Protein AF-A0A7C5C7X3-F1 (afdb_monomer_lite)

Foldseek 3Di:
DDDDDDDDDDDDDDDDDPDDPDDDPPDPDDDDPDDPPLPPDAAFAQEEEFEADLQQKTKAALVRGGDDDCPPPDFAKAWPFKAAPVRDGAAADPVSRIGMHHCAVDVVQAQGWIKIWMDGPVDPPDIDIYIYHYYYDDFFAFDFAAADADALPDDPVPQQFDKDKDKFFQDDDDWWDKPPDDTDRDDKDKHFAQIKTKRKTQFDTPRDQQWWWLFKWKDWDKPDQPQKWKFKAFQLGDTQDIADPPDDGDTRATDGPDCSGGGGMMIIMMGHNDNGMMITGTIIIIIMIGRCQDQPTHTPRDGSYDSNAKHKDWPDWDKDPPPCQLDQFRTKIKIWMWIAGPVRRIYPIHIYMYTHGQDDPVQKDAFAACALPRHPAAELVQFGWHADDPSDIDGDPHGLPPVVPSDRDCVSGHAMDGPNHHCPPPQQRSQKGKDKDWDWADPDFSKIKIWIKMWIARNSADDDDPPPPPSHGTDIDTHIHIYDQPDDWDFDPVPQDDDDDDADPPPRDDDDDGDDTHTPDPGNGPDDDDDDDDDD

Sequence (536 aa):
MKNKNFTPKFHMVLANSMTVLMFLFAFVGVQNLNAQTQDCPLSCNDMIQVSLDDECIAVVTPEMIIEGENDAVTCDYEIYTIVDEHNNVVGHADGNGNWVLDGDANPDYTYKTLMATVGFQNNHDNSCMGGLRLEDKIAPTLRCLDTVLVSCSEDLTDYLNTDTDYRYKYTGPQEIVNSVGPNYTDFPFAIGPGGNVDIPYDVDNQANQSEIMNFVQAALTLSTTANITVQIIPPSGGMVAVLTSPFRDDSYYGDQAKDDVINGTWHIVINNGNAYNVNVYAADLRIKSTGFLRIGNGVIVDDNCHLDEATIDVLADYTNPNDTTCGTYFQERVIKYQGTDWRGMKTPVCEHVIRWEHKGFDDMEWPHNWDGIDNPPLSCTGKFMQSTPGGDFTETANVWDTNGDGYPQPDEVDVPTIDGNPIWPDPLYCMINVTYTDEKFDICPGSYKVLRKWIAYDMCQPGGDDCCNGDANPRTHYQIIKVIDNTPITFETNHVGYVEVSANPFDCSACVTLPVPLIQNYGCSDGYTYEVGYCA

Radius of gyration: 46.52 Å; chains: 1; bounding box: 91×55×199 Å

Structure (mmCIF, N/CA/C/O backbone):
data_AF-A0A7C5C7X3-F1
#
_entry.id   AF-A0A7C5C7X3-F1
#
loop_
_atom_site.group_PDB
_atom_site.id
_atom_site.type_symbol
_atom_site.label_atom_id
_atom_site.label_alt_id
_atom_site.label_comp_id
_atom_site.label_asym_id
_atom_site.label_entity_id
_atom_site.label_seq_id
_atom_site.pdbx_PDB_ins_code
_atom_site.Cartn_x
_atom_site.Cartn_y
_atom_site.Cartn_z
_atom_site.occupancy
_atom_site.B_iso_or_equiv
_atom_site.auth_seq_id
_atom_site.auth_comp_id
_atom_site.auth_asym_id
_atom_site.auth_atom_id
_atom_site.pdbx_PDB_model_num
ATOM 1 N N . MET A 1 1 ? 0.249 12.016 -83.239 1.00 37.59 1 MET A N 1
ATOM 2 C CA . MET A 1 1 ? 0.864 11.842 -84.575 1.00 37.59 1 MET A CA 1
ATOM 3 C C . MET A 1 1 ? 2.244 12.492 -84.588 1.00 37.59 1 MET A C 1
ATOM 5 O O . MET A 1 1 ? 2.325 13.702 -84.482 1.00 37.59 1 MET A O 1
ATOM 9 N N . LYS A 1 2 ? 3.272 11.644 -84.728 1.00 36.44 2 LYS A N 1
ATOM 10 C CA . LYS A 1 2 ? 4.608 11.848 -85.325 1.00 36.44 2 LYS A CA 1
ATOM 11 C C . LYS A 1 2 ? 5.520 12.984 -84.818 1.00 36.44 2 LYS A C 1
ATOM 13 O O . LYS A 1 2 ? 5.393 14.142 -85.205 1.00 36.44 2 LYS A O 1
ATOM 18 N N . ASN A 1 3 ? 6.54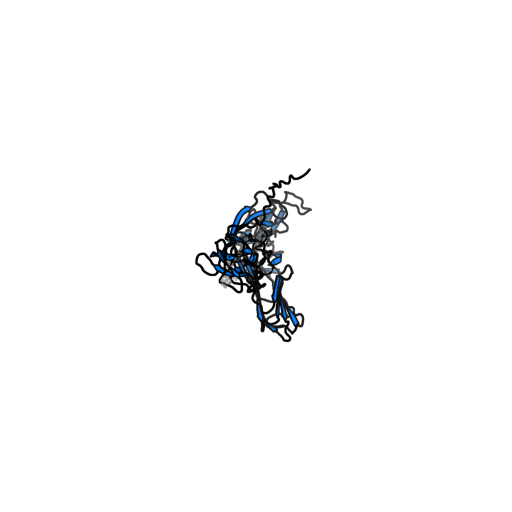3 12.536 -84.083 1.00 32.88 3 ASN A N 1
ATOM 19 C CA . ASN A 1 3 ? 7.833 13.182 -83.845 1.00 32.88 3 ASN A CA 1
ATOM 20 C C . ASN A 1 3 ? 8.476 13.678 -85.150 1.00 32.88 3 ASN A C 1
ATOM 22 O O . ASN A 1 3 ? 8.496 12.970 -86.161 1.00 32.88 3 ASN A O 1
ATOM 26 N N . LYS A 1 4 ? 9.026 14.894 -85.103 1.00 33.41 4 LYS A N 1
ATOM 27 C CA . LYS A 1 4 ? 9.832 15.490 -86.170 1.00 33.41 4 LYS A CA 1
ATOM 28 C C . LYS A 1 4 ? 11.296 15.095 -85.967 1.00 33.41 4 LYS A C 1
ATOM 30 O O . LYS A 1 4 ? 11.924 15.547 -85.019 1.00 33.41 4 LYS A O 1
ATOM 35 N N . ASN A 1 5 ? 11.825 14.289 -86.885 1.00 33.03 5 ASN A N 1
ATOM 36 C CA . ASN A 1 5 ? 13.261 14.076 -87.055 1.00 33.03 5 ASN A CA 1
ATOM 37 C C . ASN A 1 5 ? 13.849 15.241 -87.860 1.00 33.03 5 ASN A C 1
ATOM 39 O O . ASN A 1 5 ? 13.375 15.529 -88.961 1.00 33.03 5 ASN A O 1
ATOM 43 N N . PHE A 1 6 ? 14.895 15.875 -87.332 1.00 34.38 6 PHE A N 1
ATOM 44 C CA . PHE A 1 6 ? 15.758 16.795 -88.069 1.00 34.38 6 PHE A CA 1
ATOM 45 C C . PHE A 1 6 ? 17.093 16.098 -88.354 1.00 34.38 6 PHE A C 1
ATOM 47 O O . PHE A 1 6 ? 17.821 15.730 -87.440 1.00 34.38 6 PHE A O 1
ATOM 54 N N . THR A 1 7 ? 17.410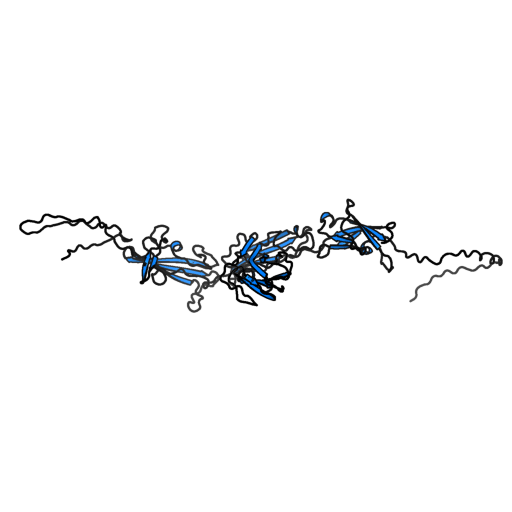 15.926 -89.635 1.00 34.59 7 THR A N 1
ATOM 55 C CA . THR A 1 7 ? 18.732 15.531 -90.138 1.00 34.59 7 THR A CA 1
ATOM 56 C C . THR A 1 7 ? 19.150 16.592 -91.154 1.00 34.59 7 THR A C 1
ATOM 58 O O . THR A 1 7 ? 18.447 16.755 -92.156 1.00 34.59 7 THR A O 1
ATOM 61 N N . PRO A 1 8 ? 20.253 17.333 -90.958 1.00 41.59 8 PRO A N 1
ATOM 62 C CA . PRO A 1 8 ? 20.803 18.145 -92.026 1.00 41.59 8 PRO A CA 1
ATOM 63 C C . PRO A 1 8 ? 21.692 17.281 -92.926 1.00 41.59 8 PRO A C 1
ATOM 65 O O . PRO A 1 8 ? 22.673 16.676 -92.499 1.00 41.59 8 PRO A O 1
ATOM 68 N N . LYS A 1 9 ? 21.314 17.244 -94.204 1.00 36.38 9 LYS A N 1
ATOM 69 C CA . LYS A 1 9 ? 22.147 16.806 -95.324 1.00 36.38 9 LYS A CA 1
ATOM 70 C C . LYS A 1 9 ? 23.296 17.798 -95.490 1.00 36.38 9 LYS A C 1
ATOM 72 O O . LYS A 1 9 ? 23.025 18.988 -95.626 1.00 36.38 9 LYS A O 1
ATOM 77 N N . PHE A 1 10 ? 24.533 17.321 -95.596 1.00 39.66 10 PHE A N 1
ATOM 78 C CA . PHE A 1 10 ? 25.585 18.091 -96.252 1.00 39.66 10 PHE A CA 1
ATOM 79 C C . PHE A 1 10 ? 26.285 17.270 -97.326 1.00 39.66 10 PHE A C 1
ATOM 81 O O . PHE A 1 10 ? 26.545 16.077 -97.183 1.00 39.66 10 PHE A O 1
ATOM 88 N N . HIS A 1 11 ? 26.456 17.950 -98.452 1.00 38.00 11 HIS A N 1
ATOM 89 C CA . HIS A 1 11 ? 26.812 17.423 -99.750 1.00 38.00 11 HIS A CA 1
ATOM 90 C C . HIS A 1 11 ? 28.256 16.928 -99.815 1.00 38.00 11 HIS A C 1
ATOM 92 O O . HIS A 1 11 ? 29.200 17.580 -99.382 1.00 38.00 11 HIS A O 1
ATOM 98 N N . MET A 1 12 ? 28.367 15.777 -100.461 1.00 31.69 12 MET A N 1
ATOM 99 C CA . MET A 1 12 ? 29.560 15.108 -100.942 1.00 31.69 12 MET A CA 1
ATOM 100 C C . MET A 1 12 ? 30.249 15.958 -102.026 1.00 31.69 12 MET A C 1
ATOM 102 O O . MET A 1 12 ? 29.617 16.309 -103.022 1.00 31.69 12 MET A O 1
ATOM 106 N N . VAL A 1 13 ? 31.543 16.242 -101.860 1.00 41.84 13 VAL A N 1
ATOM 107 C CA . VAL A 1 13 ? 32.440 16.638 -102.957 1.00 41.84 13 VAL A CA 1
ATOM 108 C C . VAL A 1 13 ? 33.599 15.646 -102.967 1.00 41.84 13 VAL A C 1
ATOM 110 O O . VAL A 1 13 ? 34.467 15.672 -102.100 1.00 41.84 13 VAL A O 1
ATOM 113 N N . LEU A 1 14 ? 33.565 14.732 -103.940 1.00 33.09 14 LEU A N 1
ATOM 114 C CA . LEU A 1 14 ? 34.685 13.872 -104.307 1.00 33.09 14 LEU A CA 1
ATOM 115 C C . LEU A 1 14 ? 35.709 14.689 -105.100 1.00 33.09 14 LEU A C 1
ATOM 117 O O . LEU A 1 14 ? 35.373 15.242 -106.145 1.00 33.09 14 LEU A O 1
ATOM 121 N N . ALA A 1 15 ? 36.966 14.661 -104.669 1.00 37.03 15 ALA A N 1
ATOM 122 C CA . ALA A 1 15 ? 38.105 14.852 -105.557 1.00 37.03 15 ALA A CA 1
ATOM 123 C C . ALA A 1 15 ? 39.314 14.059 -105.034 1.00 37.03 15 ALA A C 1
ATOM 125 O O . ALA A 1 15 ? 39.933 14.425 -104.043 1.00 37.03 15 ALA A O 1
ATOM 126 N N . ASN A 1 16 ? 39.590 12.947 -105.717 1.00 35.56 16 ASN A N 1
ATOM 127 C CA . ASN A 1 16 ? 40.905 12.399 -106.058 1.00 35.56 16 ASN A CA 1
ATOM 128 C C . ASN A 1 16 ? 42.063 12.600 -105.063 1.00 35.56 16 ASN A C 1
ATOM 130 O O . ASN A 1 16 ? 42.696 13.649 -105.073 1.00 35.56 16 ASN A O 1
ATOM 134 N N . SER A 1 17 ? 42.478 11.534 -104.374 1.00 37.88 17 SER A N 1
ATOM 135 C CA . SER A 1 17 ? 43.875 11.069 -104.455 1.00 37.88 17 SER A CA 1
ATOM 136 C C . SER A 1 17 ? 44.035 9.728 -103.737 1.00 37.88 17 SER A C 1
ATOM 138 O O . SER A 1 17 ? 44.037 9.618 -102.514 1.00 37.88 17 SER A O 1
ATOM 140 N N . MET A 1 18 ? 44.127 8.688 -104.550 1.00 38.09 18 MET A N 1
ATOM 141 C CA . MET A 1 18 ? 44.395 7.306 -104.196 1.00 38.09 18 MET A CA 1
ATOM 142 C C . MET A 1 18 ? 45.915 7.129 -104.193 1.00 38.09 18 MET A C 1
ATOM 144 O O . MET A 1 18 ? 46.455 7.067 -105.285 1.00 38.09 18 MET A O 1
ATOM 148 N N . THR A 1 19 ? 46.568 7.098 -103.015 1.00 44.06 19 THR A N 1
ATOM 149 C CA . THR A 1 19 ? 47.867 6.422 -102.719 1.00 44.06 19 THR A CA 1
ATOM 150 C C . THR A 1 19 ? 48.506 6.913 -101.402 1.00 44.06 19 THR A C 1
ATOM 152 O O . THR A 1 19 ? 49.532 7.574 -101.455 1.00 44.06 19 THR A O 1
ATOM 155 N N . VAL A 1 20 ? 47.959 6.595 -100.214 1.00 41.44 20 VAL A N 1
ATOM 156 C CA . VAL A 1 20 ? 48.731 6.586 -98.930 1.00 41.44 20 VAL A CA 1
ATOM 157 C C . VAL A 1 20 ? 48.121 5.607 -97.893 1.00 41.44 20 VAL A C 1
ATOM 159 O O . VAL A 1 20 ? 48.147 5.850 -96.693 1.00 41.44 20 VAL A O 1
ATOM 162 N N . LEU A 1 21 ? 47.530 4.484 -98.320 1.00 41.75 21 LEU A N 1
ATOM 163 C CA . LEU A 1 21 ? 46.847 3.533 -97.417 1.00 41.75 21 LEU A CA 1
ATOM 164 C C . LEU A 1 21 ? 47.549 2.166 -97.346 1.00 41.75 21 LEU A C 1
ATOM 166 O O . LEU A 1 21 ? 46.909 1.124 -97.441 1.00 41.75 21 LEU A O 1
ATOM 170 N N . MET A 1 22 ? 48.881 2.158 -97.234 1.00 41.59 22 MET A N 1
ATOM 171 C CA . MET A 1 22 ? 49.642 0.903 -97.134 1.00 41.59 22 MET A CA 1
ATOM 172 C C . MET A 1 22 ? 50.970 1.038 -96.371 1.00 41.59 22 MET A C 1
ATOM 174 O O . MET A 1 22 ? 51.938 0.373 -96.709 1.00 41.59 22 MET A O 1
ATOM 178 N N . PHE A 1 23 ? 51.035 1.909 -95.354 1.00 39.91 23 PHE A N 1
ATOM 179 C CA . PHE A 1 23 ? 52.210 2.033 -94.467 1.00 39.91 23 PHE A CA 1
ATOM 180 C C . PHE A 1 23 ? 51.864 2.445 -93.019 1.00 39.91 23 PHE A C 1
ATOM 182 O O . PHE A 1 23 ? 52.678 3.048 -92.329 1.00 39.91 23 PHE A O 1
ATOM 189 N N . LEU A 1 24 ? 50.663 2.103 -92.530 1.00 41.12 24 LEU A N 1
ATOM 190 C CA . LEU A 1 24 ? 50.234 2.405 -91.152 1.00 41.12 24 LEU A CA 1
ATOM 191 C C . LEU A 1 24 ? 49.597 1.200 -90.429 1.00 41.12 24 LEU A C 1
ATOM 193 O O . LEU A 1 24 ? 48.668 1.353 -89.648 1.00 41.12 24 LEU A O 1
ATOM 197 N N . PHE A 1 25 ? 50.081 -0.015 -90.714 1.00 46.09 25 PHE A N 1
ATOM 198 C CA . PHE A 1 25 ? 49.589 -1.267 -90.112 1.00 46.09 25 PHE A CA 1
ATOM 199 C C . PHE A 1 25 ? 50.732 -2.202 -89.673 1.00 46.09 25 PHE A C 1
ATOM 201 O O . PHE A 1 25 ? 50.700 -3.407 -89.898 1.00 46.09 25 PHE A O 1
ATOM 208 N N . ALA A 1 26 ? 51.775 -1.645 -89.052 1.00 46.31 26 ALA A N 1
ATOM 209 C CA . ALA A 1 26 ? 52.867 -2.433 -88.476 1.00 46.31 26 ALA A CA 1
ATOM 210 C C . ALA A 1 26 ? 53.473 -1.754 -87.237 1.00 46.31 26 ALA A C 1
ATOM 212 O O . ALA A 1 26 ? 54.660 -1.465 -87.200 1.00 46.31 26 ALA A O 1
ATOM 213 N N . PHE A 1 27 ? 52.642 -1.480 -86.231 1.00 44.12 27 PHE A N 1
ATOM 214 C CA . PHE A 1 27 ? 53.080 -1.294 -84.842 1.00 44.12 27 PHE A CA 1
ATOM 215 C C . PHE A 1 27 ? 51.930 -1.712 -83.910 1.00 44.12 27 PHE A C 1
ATOM 217 O O . PHE A 1 27 ? 51.360 -0.919 -83.170 1.00 44.12 27 PHE A O 1
ATOM 224 N N . VAL A 1 28 ? 51.543 -2.991 -83.991 1.00 47.41 28 VAL A N 1
ATOM 225 C CA . VAL A 1 28 ? 50.749 -3.636 -82.937 1.00 47.41 28 VAL A CA 1
ATOM 226 C C . VAL A 1 28 ? 51.718 -3.913 -81.791 1.00 47.41 28 VAL A C 1
ATOM 228 O O . VAL A 1 28 ? 52.327 -4.976 -81.703 1.00 47.41 28 VAL A O 1
ATOM 231 N N . GLY A 1 29 ? 51.932 -2.895 -80.960 1.00 46.22 29 GLY A N 1
ATOM 232 C CA . GLY A 1 29 ? 52.417 -3.100 -79.606 1.00 46.22 29 GLY A CA 1
ATOM 233 C C . GLY A 1 29 ? 51.319 -3.820 -78.835 1.00 46.22 29 GLY A C 1
ATOM 234 O O . GLY A 1 29 ? 50.168 -3.388 -78.851 1.00 46.22 29 GLY A O 1
ATOM 235 N N . VAL A 1 30 ? 51.679 -4.937 -78.215 1.00 57.72 30 VAL A N 1
ATOM 236 C CA . VAL A 1 30 ? 50.845 -5.693 -77.281 1.00 57.72 30 VAL A CA 1
ATOM 237 C C . VAL A 1 30 ? 50.370 -4.734 -76.188 1.00 57.72 30 VAL A C 1
ATOM 239 O O . VAL A 1 30 ? 51.118 -4.398 -75.276 1.00 57.72 30 VAL A O 1
ATOM 242 N N . GLN A 1 31 ? 49.143 -4.240 -76.315 1.00 45.59 31 GL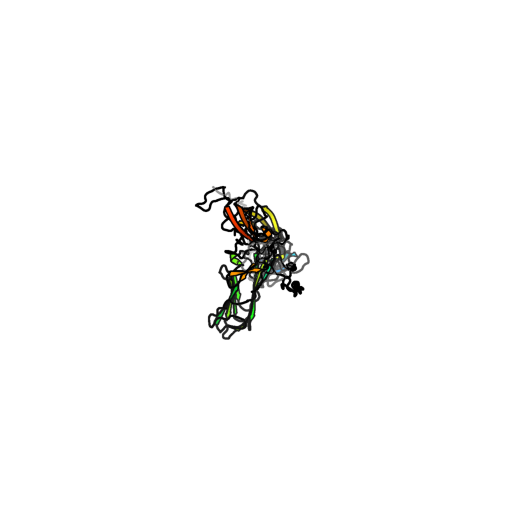N A N 1
ATOM 243 C CA . GLN A 1 31 ? 48.430 -3.599 -75.222 1.00 45.59 31 GLN A CA 1
ATOM 244 C C . GLN A 1 31 ? 47.651 -4.721 -74.548 1.00 45.59 31 GLN A C 1
ATOM 246 O O . GLN A 1 31 ? 46.831 -5.389 -75.180 1.00 45.59 31 GLN A O 1
ATOM 251 N N . ASN A 1 32 ? 48.001 -4.982 -73.294 1.00 44.25 32 ASN A N 1
ATOM 252 C CA . ASN A 1 32 ? 47.334 -5.951 -72.445 1.00 44.25 32 ASN A CA 1
ATOM 253 C C . ASN A 1 32 ? 45.824 -5.680 -72.444 1.00 44.25 32 ASN A C 1
ATOM 255 O O . ASN A 1 32 ? 45.371 -4.654 -71.946 1.00 44.25 32 ASN A O 1
ATOM 259 N N . LEU A 1 33 ? 45.042 -6.619 -72.972 1.00 46.66 33 LEU A N 1
ATOM 260 C CA . LEU A 1 33 ? 43.634 -6.758 -72.619 1.00 46.66 33 LEU A CA 1
ATOM 261 C C . LEU A 1 33 ? 43.589 -7.370 -71.216 1.00 46.66 33 LEU A C 1
ATOM 263 O O . LEU A 1 33 ? 43.504 -8.583 -71.074 1.00 46.66 33 LEU A O 1
ATOM 267 N N . ASN A 1 34 ? 43.761 -6.530 -70.198 1.00 48.72 34 ASN A N 1
ATOM 268 C CA . ASN A 1 34 ? 43.357 -6.801 -68.820 1.00 48.72 34 ASN A CA 1
ATOM 269 C C . ASN A 1 34 ? 43.368 -5.490 -68.036 1.00 48.72 34 ASN A C 1
ATOM 271 O O . ASN A 1 34 ? 44.341 -5.138 -67.379 1.00 48.72 34 ASN A O 1
ATOM 275 N N . ALA A 1 35 ? 42.267 -4.763 -68.155 1.00 37.66 35 ALA A N 1
ATOM 276 C CA . ALA A 1 35 ? 41.773 -3.868 -67.127 1.00 37.66 35 ALA A CA 1
ATOM 277 C C . ALA A 1 35 ? 40.282 -3.688 -67.423 1.00 37.66 35 ALA A C 1
ATOM 279 O O . ALA A 1 35 ? 39.886 -2.787 -68.156 1.00 37.66 35 ALA A O 1
ATOM 280 N N . GLN A 1 36 ? 39.442 -4.583 -66.902 1.00 40.31 36 GLN A N 1
ATOM 281 C CA . GLN A 1 36 ? 38.177 -4.071 -66.394 1.00 40.31 36 GLN A CA 1
ATOM 282 C C . GLN A 1 36 ? 38.593 -3.228 -65.190 1.00 40.31 36 GLN A C 1
ATOM 284 O O . GLN A 1 36 ? 38.917 -3.778 -64.142 1.00 40.31 36 GLN A O 1
ATOM 289 N N . THR A 1 37 ? 38.741 -1.917 -65.374 1.00 45.50 37 THR A N 1
ATOM 290 C CA . THR A 1 37 ? 38.755 -1.007 -64.234 1.00 45.50 37 THR A CA 1
ATOM 291 C C . THR A 1 37 ? 37.364 -1.110 -63.640 1.00 45.50 37 THR A C 1
ATOM 293 O O . THR A 1 37 ? 36.381 -0.659 -64.223 1.00 45.50 37 THR A O 1
ATOM 296 N N . GLN A 1 38 ? 37.268 -1.857 -62.550 1.00 55.12 38 GLN A N 1
ATOM 297 C CA . GLN A 1 38 ? 36.122 -1.800 -61.672 1.00 55.12 38 GLN A CA 1
ATOM 298 C C . GLN A 1 38 ? 36.140 -0.390 -61.078 1.00 55.12 38 GLN A C 1
ATOM 300 O O . GLN A 1 38 ? 36.923 -0.099 -60.176 1.00 55.12 38 GLN A O 1
ATOM 305 N N . ASP A 1 39 ? 35.379 0.518 -61.687 1.00 63.78 39 ASP A N 1
ATOM 306 C CA . ASP A 1 39 ? 35.251 1.890 -61.214 1.00 63.78 39 ASP A CA 1
ATOM 307 C C . ASP A 1 39 ? 34.392 1.845 -59.952 1.00 63.78 39 ASP A C 1
ATOM 309 O O . ASP A 1 39 ? 33.168 1.795 -60.024 1.00 63.78 39 ASP A O 1
ATOM 313 N N . CYS A 1 40 ? 35.053 1.790 -58.800 1.00 72.50 40 CYS A N 1
ATOM 314 C CA . CYS A 1 40 ? 34.423 1.939 -57.501 1.00 72.50 40 CYS A CA 1
ATOM 315 C C . CYS A 1 40 ? 34.419 3.436 -57.146 1.00 72.50 40 CYS A C 1
ATOM 317 O O . CYS A 1 40 ? 35.453 3.953 -56.702 1.00 72.50 40 CYS A O 1
ATOM 319 N N . PRO A 1 41 ? 33.327 4.179 -57.407 1.00 76.19 41 PRO A N 1
ATOM 320 C CA . PRO A 1 41 ? 33.269 5.595 -57.077 1.00 76.19 41 PRO A CA 1
ATOM 321 C C . PRO A 1 41 ? 33.391 5.774 -55.561 1.00 76.19 41 PRO A C 1
ATOM 323 O O . PRO A 1 41 ? 32.815 5.020 -54.783 1.00 76.19 41 PRO A O 1
ATOM 326 N N . LEU A 1 42 ? 34.170 6.767 -55.141 1.00 82.00 42 LEU A N 1
ATOM 327 C CA . LEU A 1 42 ? 34.377 7.097 -53.734 1.00 82.00 42 LEU A CA 1
ATOM 328 C C . LEU A 1 42 ? 34.038 8.576 -53.528 1.00 82.00 42 LEU A C 1
ATOM 330 O O . LEU A 1 42 ? 34.918 9.426 -53.391 1.00 82.00 42 LEU A O 1
ATOM 334 N N . SER A 1 43 ? 32.741 8.870 -53.618 1.00 87.69 43 SER A N 1
ATOM 335 C CA . SER A 1 43 ? 32.138 10.157 -53.261 1.00 87.69 43 SER A CA 1
ATOM 336 C C . SER A 1 43 ? 31.308 9.937 -52.003 1.00 87.69 43 SER A C 1
ATOM 338 O O . SER A 1 43 ? 30.638 8.915 -51.904 1.00 87.69 43 SER A O 1
ATOM 340 N N . CYS A 1 44 ? 31.386 10.842 -51.035 1.00 91.31 44 CYS A N 1
ATOM 341 C CA . CYS A 1 44 ? 30.709 10.716 -49.746 1.00 91.31 44 CYS A CA 1
ATOM 342 C C . CYS A 1 44 ? 29.579 11.737 -49.647 1.00 91.31 44 CYS A C 1
ATOM 344 O O . CYS A 1 44 ? 29.732 12.857 -50.127 1.00 91.31 44 CYS A O 1
ATOM 346 N N . ASN A 1 45 ? 28.492 11.368 -48.971 1.00 90.25 45 ASN A N 1
ATOM 347 C CA . ASN A 1 45 ? 27.401 12.268 -48.630 1.00 90.25 45 ASN A CA 1
ATOM 348 C C . ASN A 1 45 ? 27.921 13.377 -47.701 1.00 90.25 45 ASN A C 1
ATOM 350 O O . ASN A 1 45 ? 28.654 13.106 -46.746 1.00 90.25 45 ASN A O 1
ATOM 354 N N . ASP A 1 46 ? 27.478 14.616 -47.930 1.00 90.56 46 ASP A N 1
ATOM 355 C CA . ASP A 1 46 ? 27.845 15.763 -47.087 1.00 90.56 46 ASP A CA 1
ATOM 356 C C . ASP A 1 46 ? 27.403 15.570 -45.624 1.00 90.56 46 ASP A C 1
ATOM 358 O O . ASP A 1 46 ? 28.139 15.887 -44.686 1.00 90.56 46 ASP A O 1
ATOM 362 N N . MET A 1 47 ? 26.179 15.068 -45.424 1.00 92.62 47 MET A N 1
ATOM 363 C CA . MET A 1 47 ? 25.602 14.817 -44.107 1.00 92.62 47 MET A CA 1
ATOM 364 C C . MET A 1 47 ? 24.491 13.769 -44.175 1.00 92.62 47 MET A C 1
ATOM 366 O O . MET A 1 47 ? 23.520 13.946 -44.911 1.00 92.62 47 MET A O 1
ATOM 370 N N . ILE A 1 48 ? 24.582 12.739 -43.337 1.00 92.75 48 ILE A N 1
ATOM 371 C CA . ILE A 1 48 ? 23.497 11.776 -43.106 1.00 92.75 48 ILE A CA 1
ATOM 372 C C . ILE A 1 48 ? 22.935 11.896 -41.688 1.00 92.75 48 ILE A C 1
ATOM 374 O O . ILE A 1 48 ? 23.619 12.337 -40.766 1.00 92.75 48 ILE A O 1
ATOM 378 N N . GLN A 1 49 ? 21.675 11.510 -41.506 1.00 92.19 49 GLN A N 1
ATOM 379 C CA . GLN A 1 49 ? 21.057 11.366 -40.188 1.00 92.19 49 GLN A CA 1
ATOM 380 C C . GLN A 1 49 ? 20.874 9.881 -39.913 1.00 92.19 49 GLN A C 1
ATOM 382 O O . GLN A 1 49 ? 20.243 9.186 -40.709 1.00 92.19 49 GLN A O 1
ATOM 387 N N . VAL A 1 50 ? 21.432 9.411 -38.804 1.00 91.94 50 VAL A N 1
ATOM 388 C CA . VAL A 1 50 ? 21.357 8.015 -38.380 1.00 91.94 50 VAL A CA 1
ATOM 389 C C . VAL A 1 50 ? 20.546 7.969 -37.098 1.00 91.94 50 VAL A C 1
ATOM 391 O O . VAL A 1 50 ? 20.849 8.700 -36.158 1.00 91.94 50 VAL A O 1
ATOM 394 N N . SER A 1 51 ? 19.498 7.153 -37.084 1.00 90.69 51 SER A N 1
ATOM 395 C CA . SER A 1 51 ? 18.680 6.959 -35.892 1.00 90.69 51 SER A CA 1
ATOM 396 C C . SER A 1 51 ? 19.184 5.782 -35.076 1.00 90.69 51 SER A C 1
ATOM 398 O O . SER A 1 51 ? 19.606 4.782 -35.654 1.00 90.69 51 SER A O 1
ATOM 400 N N . LEU A 1 52 ? 19.144 5.947 -33.759 1.00 89.00 52 LEU A N 1
ATOM 401 C CA . LEU A 1 52 ? 19.391 4.881 -32.795 1.00 89.00 52 LEU A CA 1
ATOM 402 C C . LEU A 1 52 ? 18.208 3.905 -32.785 1.00 89.00 52 LEU A C 1
ATOM 404 O O . LEU A 1 52 ? 17.065 4.315 -33.018 1.00 89.00 52 LEU A O 1
ATOM 408 N N . ASP A 1 53 ? 18.505 2.628 -32.582 1.00 86.44 53 ASP A N 1
ATOM 409 C CA . ASP A 1 53 ? 17.519 1.573 -32.365 1.00 86.44 53 ASP A CA 1
ATOM 410 C C . ASP A 1 53 ? 17.084 1.498 -30.889 1.00 86.44 53 ASP A C 1
ATOM 412 O O . ASP A 1 53 ? 17.381 2.387 -30.082 1.00 86.44 53 ASP A O 1
ATOM 416 N N . ASP A 1 54 ? 16.304 0.472 -30.559 1.00 82.31 54 ASP A N 1
ATOM 417 C CA . ASP A 1 54 ? 15.767 0.200 -29.227 1.00 82.31 54 ASP A CA 1
ATOM 418 C C . ASP A 1 54 ? 16.830 -0.194 -28.194 1.00 82.31 54 ASP A C 1
ATOM 420 O O . ASP A 1 54 ? 16.564 -0.091 -27.000 1.00 82.31 54 ASP A O 1
ATOM 424 N N . GLU A 1 55 ? 18.041 -0.552 -28.622 1.00 83.06 55 GLU A N 1
ATOM 425 C CA . GLU A 1 55 ? 19.181 -0.799 -27.737 1.00 83.06 55 GLU A CA 1
ATOM 426 C C . GLU A 1 55 ? 20.138 0.401 -27.622 1.00 83.06 55 GLU A C 1
ATOM 428 O O . GLU A 1 55 ? 21.263 0.253 -27.145 1.00 83.06 55 GLU A O 1
ATOM 433 N N . CYS A 1 56 ? 19.720 1.588 -28.070 1.00 86.75 56 CYS A N 1
ATOM 434 C CA . CYS A 1 56 ? 20.585 2.761 -28.205 1.00 86.75 56 CYS A CA 1
ATOM 435 C C . CYS A 1 56 ? 21.818 2.502 -29.083 1.00 86.75 56 CYS A C 1
ATOM 437 O O . CYS A 1 56 ? 22.891 3.083 -28.877 1.00 86.75 56 CYS A O 1
ATOM 439 N N . ILE A 1 57 ? 21.685 1.645 -30.093 1.00 89.25 57 ILE A N 1
ATOM 440 C CA . ILE A 1 57 ? 22.756 1.306 -31.020 1.00 89.25 57 ILE A CA 1
ATOM 441 C C . ILE A 1 57 ? 22.411 1.830 -32.414 1.00 89.25 57 ILE A C 1
ATOM 443 O O . ILE A 1 57 ? 21.266 1.956 -32.837 1.00 89.25 57 ILE A O 1
ATOM 447 N N . ALA A 1 58 ? 23.440 2.210 -33.160 1.00 92.44 58 ALA A N 1
ATOM 448 C CA . ALA A 1 58 ? 23.322 2.476 -34.578 1.00 92.44 58 ALA A CA 1
ATOM 449 C C . ALA A 1 58 ? 24.464 1.798 -35.325 1.00 92.44 58 ALA A C 1
ATOM 451 O O . ALA A 1 58 ? 25.642 2.089 -35.100 1.00 92.44 58 ALA A O 1
ATOM 452 N N . VAL A 1 59 ? 24.110 0.928 -36.268 1.00 93.31 59 VAL A N 1
ATOM 453 C CA . VAL A 1 59 ? 25.070 0.331 -37.198 1.00 93.31 59 VAL A CA 1
ATOM 454 C C . VAL A 1 59 ? 25.145 1.198 -38.451 1.00 93.31 59 VAL A C 1
ATOM 456 O O . VAL A 1 59 ? 24.215 1.254 -39.255 1.00 93.31 59 VAL A O 1
ATOM 459 N N . VAL A 1 60 ? 26.272 1.884 -38.617 1.00 94.19 60 VAL A N 1
ATOM 460 C CA . VAL A 1 60 ? 26.591 2.673 -39.806 1.00 94.19 60 VAL A CA 1
ATOM 461 C C . VAL A 1 60 ? 27.292 1.769 -40.810 1.00 94.19 60 VAL A C 1
ATOM 463 O O . VAL A 1 60 ? 28.322 1.169 -40.506 1.00 94.19 60 VAL A O 1
ATOM 466 N N . THR A 1 61 ? 26.744 1.686 -42.016 1.00 92.56 61 THR A N 1
ATOM 467 C CA . THR A 1 61 ? 27.328 0.914 -43.120 1.00 92.56 61 THR A CA 1
ATOM 468 C C . THR A 1 61 ? 28.082 1.841 -44.082 1.00 92.56 61 THR A C 1
ATOM 470 O O . THR A 1 61 ? 27.736 3.027 -44.183 1.00 92.56 61 THR A O 1
ATOM 473 N N . PRO A 1 62 ? 29.112 1.357 -44.798 1.00 90.38 62 PRO A N 1
ATOM 474 C CA . PRO A 1 62 ? 29.813 2.147 -45.813 1.00 90.38 62 PRO A CA 1
ATOM 475 C C . PRO A 1 62 ? 28.867 2.778 -46.844 1.00 90.38 62 PRO A C 1
ATOM 477 O O . PRO A 1 62 ? 29.045 3.929 -47.247 1.00 90.38 62 PRO A O 1
ATOM 480 N N . GLU A 1 63 ? 27.817 2.052 -47.222 1.00 87.50 63 GLU A N 1
ATOM 481 C CA . GLU A 1 63 ? 26.811 2.468 -48.197 1.00 87.50 63 GLU A CA 1
ATOM 482 C C . GLU A 1 63 ? 25.958 3.641 -47.715 1.00 87.50 63 GLU A C 1
ATOM 484 O O . GLU A 1 63 ? 25.459 4.406 -48.534 1.00 87.50 63 GLU A O 1
ATOM 489 N N . MET A 1 64 ? 25.805 3.822 -46.400 1.00 90.56 64 MET A N 1
ATOM 490 C CA . MET A 1 64 ? 25.128 5.002 -45.856 1.00 90.56 64 MET A CA 1
ATOM 491 C C . MET A 1 64 ? 25.964 6.268 -46.061 1.00 90.56 64 MET A C 1
ATOM 493 O O . MET A 1 64 ? 25.411 7.352 -46.235 1.00 90.56 64 MET A O 1
ATOM 497 N N . ILE A 1 65 ? 27.294 6.153 -46.042 1.00 91.38 65 ILE A N 1
ATOM 498 C CA . ILE A 1 65 ? 28.207 7.297 -46.140 1.00 91.38 65 ILE A CA 1
ATOM 499 C C . ILE A 1 65 ? 28.494 7.650 -47.605 1.00 91.38 65 ILE A C 1
ATOM 501 O O . ILE A 1 65 ? 28.672 8.824 -47.912 1.00 91.38 65 ILE A O 1
ATOM 505 N N . ILE A 1 66 ? 28.529 6.669 -48.507 1.00 89.38 66 ILE A N 1
ATOM 506 C CA . ILE A 1 66 ? 28.874 6.855 -49.925 1.00 89.38 66 ILE A CA 1
ATOM 507 C C . ILE A 1 66 ? 27.669 7.373 -50.738 1.00 89.38 66 ILE A C 1
ATOM 509 O O . ILE A 1 66 ? 26.519 7.016 -50.496 1.00 89.38 66 ILE A O 1
ATOM 513 N N . GLU A 1 67 ? 27.927 8.229 -51.727 1.00 83.94 67 GLU A N 1
ATOM 514 C CA . GLU A 1 67 ? 26.939 8.705 -52.700 1.00 83.94 67 GLU A CA 1
ATOM 515 C C . GLU A 1 67 ? 26.781 7.730 -53.880 1.00 83.94 67 GLU A C 1
ATOM 517 O O . GLU A 1 67 ? 27.761 7.374 -54.538 1.00 83.94 67 GLU A O 1
ATOM 522 N N . GLY A 1 68 ? 25.531 7.406 -54.234 1.00 68.38 68 GLY A N 1
ATOM 523 C CA . GLY A 1 68 ? 25.170 6.691 -55.467 1.00 68.38 68 GLY A CA 1
ATOM 524 C C . GLY A 1 68 ? 24.510 5.325 -55.244 1.00 68.38 68 GLY A C 1
ATOM 525 O O . GLY A 1 68 ? 24.682 4.692 -54.210 1.00 68.38 68 GLY A O 1
ATOM 526 N N . GLU A 1 69 ? 23.723 4.868 -56.223 1.00 60.03 69 GLU A N 1
ATOM 527 C CA . GLU A 1 69 ? 23.196 3.496 -56.248 1.00 60.03 69 GLU A CA 1
ATOM 528 C C . GLU A 1 69 ? 24.343 2.528 -56.569 1.00 60.03 69 GLU A C 1
ATOM 530 O O . GLU A 1 69 ? 24.983 2.627 -57.620 1.00 60.03 69 GLU A O 1
ATOM 535 N N . ASN A 1 70 ? 24.606 1.589 -55.660 1.00 55.75 70 ASN A N 1
ATOM 536 C CA . ASN A 1 70 ? 25.583 0.517 -55.835 1.00 55.75 70 ASN A CA 1
ATOM 537 C C . ASN A 1 70 ? 25.102 -0.512 -56.871 1.00 55.75 70 ASN A C 1
ATOM 539 O O . ASN A 1 70 ? 24.816 -1.662 -56.549 1.00 55.75 70 ASN A O 1
ATOM 543 N N . ASP A 1 71 ? 25.062 -0.126 -58.145 1.00 53.28 71 ASP A N 1
ATOM 544 C CA . ASP A 1 71 ? 24.864 -1.069 -59.255 1.00 53.28 71 ASP A CA 1
ATOM 545 C C . ASP A 1 71 ? 26.093 -1.991 -59.456 1.00 53.28 71 ASP A C 1
ATOM 547 O O . ASP A 1 71 ? 26.057 -2.944 -60.240 1.00 53.28 71 ASP A O 1
ATOM 551 N N . ALA A 1 72 ? 27.200 -1.731 -58.749 1.00 53.28 72 ALA A N 1
ATOM 552 C CA . ALA A 1 72 ? 28.446 -2.486 -58.826 1.00 53.28 72 ALA A CA 1
ATOM 553 C C . ALA A 1 72 ? 28.571 -3.503 -57.675 1.00 53.28 72 ALA A C 1
ATOM 555 O O . ALA A 1 72 ? 29.050 -3.196 -56.590 1.00 53.28 72 ALA A O 1
ATOM 556 N N . VAL A 1 73 ? 28.214 -4.757 -57.959 1.00 54.97 73 VAL A N 1
ATOM 557 C CA . VAL A 1 73 ? 28.168 -5.935 -57.058 1.00 54.97 73 VAL A CA 1
ATOM 558 C C . VAL A 1 73 ? 29.539 -6.363 -56.459 1.00 54.97 73 VAL A C 1
ATOM 560 O O . VAL A 1 73 ? 29.688 -7.496 -56.022 1.00 54.97 73 VAL A O 1
ATOM 563 N N . THR A 1 74 ? 30.591 -5.533 -56.456 1.00 65.25 74 THR A N 1
ATOM 564 C CA . THR A 1 74 ? 31.973 -6.032 -56.210 1.00 65.25 74 THR A CA 1
ATOM 565 C C . THR A 1 74 ? 32.930 -5.122 -55.426 1.00 65.25 74 THR A C 1
ATOM 567 O O . THR A 1 74 ? 34.100 -5.480 -55.301 1.00 65.25 74 THR A O 1
ATOM 570 N N . CYS A 1 75 ? 32.517 -3.948 -54.941 1.00 75.06 75 CYS A N 1
ATOM 571 C CA . CYS A 1 75 ? 33.427 -3.049 -54.216 1.00 75.06 75 CYS A CA 1
ATOM 572 C C . CYS A 1 75 ? 33.340 -3.294 -52.700 1.00 75.06 75 CYS A C 1
ATOM 574 O O . CYS A 1 75 ? 32.325 -2.970 -52.093 1.00 75.06 75 CYS A O 1
ATOM 576 N N . ASP A 1 76 ? 34.406 -3.842 -52.108 1.00 84.44 76 ASP A N 1
ATOM 577 C CA . ASP A 1 76 ? 34.509 -4.083 -50.662 1.00 84.44 76 ASP A CA 1
ATOM 578 C C . ASP A 1 76 ? 34.931 -2.787 -49.946 1.00 84.44 76 ASP A C 1
ATOM 580 O O . ASP A 1 76 ? 36.126 -2.474 -49.820 1.00 84.44 76 ASP A O 1
ATOM 584 N N . TYR A 1 77 ? 33.939 -1.994 -49.539 1.00 87.44 77 TYR A N 1
ATOM 585 C CA . TYR A 1 77 ? 34.142 -0.790 -48.737 1.00 87.44 77 TYR A CA 1
ATOM 586 C C . TYR A 1 77 ? 34.151 -1.115 -47.241 1.00 87.44 77 TYR A C 1
ATOM 588 O O . TYR A 1 77 ? 33.467 -2.026 -46.786 1.00 87.44 77 TYR A O 1
ATOM 596 N N . GLU A 1 78 ? 34.895 -0.331 -46.468 1.00 90.69 78 GLU A N 1
ATOM 597 C CA . GLU A 1 78 ? 34.853 -0.364 -45.009 1.00 90.69 78 GLU A CA 1
ATOM 598 C C . GLU A 1 78 ? 34.971 1.044 -44.420 1.00 90.69 78 GLU A C 1
ATOM 600 O O . GLU A 1 78 ? 35.566 1.956 -45.010 1.00 90.69 78 GLU A O 1
ATOM 605 N N . ILE A 1 79 ? 34.413 1.215 -43.225 1.00 92.56 79 ILE A N 1
ATOM 606 C CA . ILE A 1 79 ? 34.596 2.423 -42.424 1.00 92.56 79 ILE A CA 1
ATOM 607 C C . ILE A 1 79 ? 35.913 2.300 -41.652 1.00 92.56 79 ILE A C 1
ATOM 609 O O . ILE A 1 79 ? 36.092 1.385 -40.852 1.00 92.56 79 ILE A O 1
ATOM 613 N N . TYR A 1 80 ? 36.833 3.243 -41.864 1.00 92.06 80 TYR A N 1
ATOM 614 C CA . TYR A 1 80 ? 38.122 3.273 -41.169 1.00 92.06 80 TYR A CA 1
ATOM 615 C C . TYR A 1 80 ? 38.000 3.846 -39.763 1.00 92.06 80 TYR A C 1
ATOM 617 O O . TYR A 1 80 ? 38.572 3.306 -38.818 1.00 92.06 80 TYR A O 1
ATOM 625 N N . THR A 1 81 ? 37.293 4.968 -39.633 1.00 93.50 81 THR A N 1
ATOM 626 C CA . THR A 1 81 ? 37.087 5.664 -38.363 1.00 93.50 81 THR A CA 1
ATOM 627 C C . THR A 1 81 ? 35.832 6.521 -38.413 1.00 93.50 81 THR A C 1
ATOM 629 O O . THR A 1 81 ? 35.485 7.080 -39.455 1.00 93.50 81 THR A O 1
ATOM 632 N N . ILE A 1 82 ? 35.205 6.695 -37.253 1.00 94.56 82 ILE A N 1
ATOM 633 C CA . ILE A 1 82 ? 34.267 7.785 -36.988 1.00 94.56 82 ILE A CA 1
ATOM 634 C C . ILE A 1 82 ? 34.843 8.602 -35.838 1.00 94.56 82 ILE A C 1
ATOM 636 O O . ILE A 1 82 ? 35.253 8.027 -34.829 1.00 94.56 82 ILE A O 1
ATOM 640 N N . VAL A 1 83 ? 34.927 9.924 -36.002 1.00 93.00 83 VAL A N 1
ATOM 641 C CA . VAL A 1 83 ? 35.507 10.823 -34.994 1.00 93.00 83 VAL A CA 1
ATOM 642 C C . VAL A 1 83 ? 34.574 11.963 -34.600 1.00 93.00 83 VAL A C 1
ATOM 644 O O . VAL A 1 83 ? 33.749 12.410 -35.401 1.00 93.00 83 VAL A O 1
ATOM 647 N N . ASP A 1 84 ? 34.732 12.436 -33.364 1.00 91.06 84 ASP A N 1
ATOM 648 C CA . ASP A 1 84 ? 34.077 13.637 -32.840 1.00 91.06 84 ASP A CA 1
ATOM 649 C C . ASP A 1 84 ? 34.782 14.945 -33.272 1.00 91.06 84 ASP A C 1
ATOM 651 O O . ASP A 1 84 ? 35.767 14.948 -34.014 1.00 91.06 84 ASP A O 1
ATOM 655 N N . GLU A 1 85 ? 34.293 16.086 -32.771 1.00 89.25 85 GLU A N 1
ATOM 656 C CA . GLU A 1 85 ? 34.850 17.425 -33.037 1.00 89.25 85 GLU A CA 1
ATOM 657 C C . GLU A 1 85 ? 36.292 17.633 -32.522 1.00 89.25 85 GLU A C 1
ATOM 659 O O . GLU A 1 85 ? 36.969 18.581 -32.924 1.00 89.25 85 GLU A O 1
ATOM 664 N N . HIS A 1 86 ? 36.775 16.743 -31.651 1.00 89.81 86 HIS A N 1
ATOM 665 C CA . HIS A 1 86 ? 38.112 16.759 -31.062 1.00 89.81 86 HIS A CA 1
ATOM 666 C C . HIS A 1 86 ? 39.036 15.683 -31.664 1.00 89.81 86 HIS A C 1
ATOM 668 O O . HIS A 1 86 ? 40.149 15.499 -31.168 1.00 89.81 86 HIS A O 1
ATOM 674 N N . ASN A 1 87 ? 38.617 15.011 -32.746 1.00 89.38 87 ASN A N 1
ATOM 675 C CA . ASN A 1 87 ? 39.298 13.873 -33.377 1.00 89.38 87 ASN A CA 1
ATOM 676 C C . ASN A 1 87 ? 39.429 12.623 -32.483 1.00 89.38 87 ASN A C 1
ATOM 678 O O . ASN A 1 87 ? 40.306 11.787 -32.724 1.00 89.38 87 ASN A O 1
ATOM 682 N N . ASN A 1 88 ? 38.580 12.461 -31.469 1.00 90.50 88 ASN A N 1
ATOM 683 C CA . ASN A 1 88 ? 38.500 11.203 -30.730 1.00 90.50 88 ASN A CA 1
ATOM 684 C C . ASN A 1 88 ? 37.680 10.198 -31.535 1.00 90.50 88 ASN A C 1
ATOM 686 O O . ASN A 1 88 ? 36.620 10.544 -32.050 1.00 90.50 88 ASN A O 1
ATOM 690 N N . VAL A 1 89 ? 38.153 8.954 -31.626 1.00 91.19 89 VAL A N 1
ATOM 691 C CA . VAL A 1 89 ? 37.386 7.869 -32.252 1.00 91.19 89 VAL A CA 1
ATOM 692 C C . VAL A 1 89 ? 36.189 7.524 -31.369 1.00 91.19 89 VAL A C 1
ATOM 694 O O . VAL A 1 89 ? 36.350 7.325 -30.165 1.00 91.19 89 VAL A O 1
ATOM 697 N N . VAL A 1 90 ? 35.008 7.445 -31.975 1.00 90.31 90 VAL A N 1
ATOM 698 C CA . VAL A 1 90 ? 33.743 7.091 -31.319 1.00 90.31 90 VAL A CA 1
ATOM 699 C C . VAL A 1 90 ? 33.221 5.780 -31.890 1.00 90.31 90 VAL A C 1
ATOM 701 O O . VAL A 1 90 ? 33.395 5.529 -33.078 1.00 90.31 90 VAL A O 1
ATOM 704 N N . GLY A 1 91 ? 32.591 4.939 -31.068 1.00 89.81 91 GLY A N 1
ATOM 705 C CA . GLY A 1 91 ? 32.141 3.607 -31.485 1.00 89.81 91 GLY A CA 1
ATOM 706 C C . GLY A 1 91 ? 33.279 2.643 -31.840 1.00 89.81 91 GLY A C 1
ATOM 707 O O . GLY A 1 91 ? 34.444 2.864 -31.500 1.00 89.81 91 GLY A O 1
ATOM 708 N N . HIS A 1 92 ? 32.938 1.548 -32.515 1.00 92.38 92 HIS A N 1
ATOM 709 C CA . HIS A 1 92 ? 33.892 0.510 -32.908 1.00 92.38 92 HIS A CA 1
ATOM 710 C C . HIS A 1 92 ? 33.470 -0.210 -34.194 1.00 92.38 92 HIS A C 1
ATOM 712 O O . HIS A 1 92 ? 32.294 -0.242 -34.539 1.00 92.38 92 HIS A O 1
ATOM 718 N N . ALA A 1 93 ? 34.425 -0.820 -34.897 1.00 91.62 93 ALA A N 1
ATOM 719 C CA . ALA A 1 93 ? 34.126 -1.656 -36.059 1.00 91.62 93 ALA A CA 1
ATOM 720 C C . ALA A 1 93 ? 33.509 -3.005 -35.643 1.00 91.62 93 ALA A C 1
ATOM 722 O O . ALA A 1 93 ? 33.965 -3.620 -34.677 1.00 91.62 93 ALA A O 1
ATOM 723 N N . ASP A 1 94 ? 32.535 -3.502 -36.412 1.00 89.75 94 ASP A N 1
ATOM 724 C CA . ASP A 1 94 ? 31.873 -4.802 -36.175 1.00 89.75 94 ASP A CA 1
ATOM 725 C C . ASP A 1 94 ? 32.664 -6.013 -36.719 1.00 89.75 94 ASP A C 1
ATOM 727 O O . ASP A 1 94 ? 32.307 -7.166 -36.476 1.00 89.75 94 ASP A O 1
ATOM 731 N N . GLY A 1 95 ? 33.743 -5.759 -37.465 1.00 86.19 95 GLY A N 1
ATOM 732 C CA . GLY A 1 95 ? 34.563 -6.778 -38.129 1.00 86.19 95 GLY A CA 1
ATOM 733 C C . GLY A 1 95 ? 34.106 -7.165 -39.543 1.00 86.19 95 GLY A C 1
ATOM 734 O O . GLY A 1 95 ? 34.805 -7.935 -40.198 1.00 86.19 95 GLY A O 1
ATOM 735 N N . ASN A 1 96 ? 32.998 -6.604 -40.034 1.00 86.56 96 ASN A N 1
ATOM 736 C CA . ASN A 1 96 ? 32.462 -6.800 -41.387 1.00 86.56 96 ASN A CA 1
ATOM 737 C C . ASN A 1 96 ? 32.513 -5.519 -42.240 1.00 86.56 96 ASN A C 1
ATOM 739 O O . ASN A 1 96 ? 31.886 -5.461 -43.294 1.00 86.56 96 ASN A O 1
ATOM 743 N N . GLY A 1 97 ? 33.248 -4.501 -41.788 1.00 84.56 97 GLY A N 1
ATOM 744 C CA . GLY A 1 97 ? 33.380 -3.211 -42.470 1.00 84.56 97 GLY A CA 1
ATOM 745 C C . GLY A 1 97 ? 32.355 -2.156 -42.042 1.00 84.56 97 GLY A C 1
ATOM 746 O O . GLY A 1 97 ? 32.456 -1.014 -42.498 1.00 84.56 97 GLY A O 1
ATOM 747 N N . ASN A 1 98 ? 31.427 -2.494 -41.138 1.00 92.44 98 ASN A N 1
ATOM 748 C CA . ASN A 1 98 ? 30.483 -1.544 -40.550 1.00 92.44 98 ASN A CA 1
ATOM 749 C C . ASN A 1 98 ? 31.028 -0.958 -39.247 1.00 92.44 98 ASN A C 1
ATOM 751 O O . ASN A 1 98 ? 31.977 -1.469 -38.643 1.00 92.44 98 ASN A O 1
ATOM 755 N N . TRP A 1 99 ? 30.376 0.106 -38.790 1.00 94.88 99 TRP A N 1
ATOM 756 C CA . TRP A 1 99 ? 30.719 0.797 -37.560 1.00 94.88 99 TRP A CA 1
ATOM 757 C C . TRP A 1 99 ? 29.528 0.849 -36.610 1.00 94.88 99 TRP A C 1
ATOM 759 O O . TRP A 1 99 ? 28.446 1.281 -36.992 1.00 94.88 99 TRP A O 1
ATOM 769 N N . VAL A 1 100 ? 29.733 0.426 -35.370 1.00 92.88 100 VAL A N 1
ATOM 770 C CA . VAL A 1 100 ? 28.725 0.409 -34.311 1.00 92.88 100 VAL A CA 1
ATOM 771 C C . VAL A 1 100 ? 28.923 1.640 -33.437 1.00 92.88 100 VAL A C 1
ATOM 773 O O . VAL A 1 100 ? 29.985 1.824 -32.834 1.00 92.88 100 VAL A O 1
ATOM 776 N N . LEU A 1 101 ? 27.907 2.495 -33.392 1.00 91.06 101 LEU A N 1
ATOM 777 C CA . LEU A 1 101 ? 27.802 3.620 -32.471 1.00 91.06 101 LEU A CA 1
ATOM 778 C C . LEU A 1 101 ? 26.840 3.232 -31.348 1.00 91.06 101 LEU A C 1
ATOM 780 O O . LEU A 1 101 ? 25.773 2.698 -31.620 1.00 91.06 101 LEU A O 1
ATOM 784 N N . ASP A 1 102 ? 27.231 3.511 -30.113 1.00 86.75 102 ASP A N 1
ATOM 785 C CA . ASP A 1 102 ? 26.453 3.253 -28.899 1.00 86.75 102 ASP A CA 1
ATOM 786 C C . ASP A 1 102 ? 26.132 4.618 -28.280 1.00 86.75 102 ASP A C 1
ATOM 788 O O . ASP A 1 102 ? 27.052 5.354 -27.924 1.00 86.75 102 ASP A O 1
ATOM 792 N N . GLY A 1 103 ? 24.865 5.021 -28.248 1.00 80.75 103 GLY A N 1
ATOM 793 C CA . GLY A 1 103 ? 24.472 6.340 -27.745 1.00 80.75 103 GLY A CA 1
ATOM 794 C C . GLY A 1 103 ? 24.711 6.514 -26.240 1.00 80.75 103 GLY A C 1
ATOM 795 O O . GLY A 1 103 ? 25.011 7.627 -25.808 1.00 80.75 103 GLY A O 1
ATOM 796 N N . ASP A 1 104 ? 24.692 5.424 -25.468 1.00 77.56 104 ASP A N 1
ATOM 797 C CA . ASP A 1 104 ? 24.863 5.430 -24.011 1.00 77.56 104 ASP A CA 1
ATOM 798 C C . ASP A 1 104 ? 26.332 5.466 -23.591 1.00 77.56 104 ASP A C 1
ATOM 800 O O . ASP A 1 104 ? 26.696 6.136 -22.619 1.00 77.56 104 ASP A O 1
ATOM 804 N N . ALA A 1 105 ? 27.208 4.784 -24.336 1.00 75.88 105 ALA A N 1
ATOM 805 C CA . ALA A 1 105 ? 28.637 4.730 -24.027 1.00 75.88 105 ALA A CA 1
ATOM 806 C C . ALA A 1 105 ? 29.294 6.119 -23.991 1.00 75.88 105 ALA A C 1
ATOM 808 O O . ALA A 1 105 ? 30.333 6.297 -23.344 1.00 75.88 105 ALA A O 1
ATOM 809 N N . ASN A 1 106 ? 28.718 7.096 -24.697 1.00 69.06 106 ASN A N 1
ATOM 810 C CA . ASN A 1 106 ? 29.181 8.475 -24.692 1.00 69.06 106 ASN A CA 1
ATOM 811 C C . ASN A 1 106 ? 28.058 9.433 -25.177 1.00 69.06 106 ASN A C 1
ATOM 813 O O . ASN A 1 106 ? 27.949 9.703 -26.378 1.00 69.06 106 ASN A O 1
ATOM 817 N N . PRO A 1 107 ? 27.272 9.998 -24.234 1.00 67.19 107 PRO A N 1
ATOM 818 C CA . PRO A 1 107 ? 26.138 10.895 -24.505 1.00 67.19 107 PRO A CA 1
ATOM 819 C C . PRO A 1 107 ? 26.500 12.127 -25.337 1.00 67.19 107 PRO A C 1
ATOM 821 O O . PRO A 1 107 ? 25.658 12.724 -26.015 1.00 67.19 107 PRO A O 1
ATOM 824 N N . ASP A 1 108 ? 27.769 12.540 -25.264 1.00 70.00 108 ASP A N 1
ATOM 825 C CA . ASP A 1 108 ? 28.220 13.832 -25.758 1.00 70.00 108 ASP A CA 1
ATOM 826 C C . ASP A 1 108 ? 28.234 13.914 -27.284 1.00 70.00 108 ASP A C 1
ATOM 828 O O . ASP A 1 108 ? 28.278 15.028 -27.804 1.00 70.00 108 ASP A O 1
ATOM 832 N N . TYR A 1 109 ? 28.214 12.798 -28.025 1.00 75.69 109 TYR A N 1
ATOM 833 C CA . TYR A 1 109 ? 28.168 12.843 -29.492 1.00 75.69 109 TYR A CA 1
ATOM 834 C C . TYR A 1 109 ? 26.784 12.660 -30.101 1.00 75.69 109 TYR A C 1
ATOM 836 O O . TYR A 1 109 ? 26.605 12.943 -31.291 1.00 75.69 109 TYR A O 1
ATOM 844 N N . THR A 1 110 ? 25.792 12.245 -29.321 1.00 74.25 110 THR A N 1
ATOM 845 C CA . THR A 1 110 ? 24.417 12.162 -29.802 1.00 74.25 110 THR A CA 1
ATOM 846 C C . THR A 1 110 ? 23.957 13.585 -30.151 1.00 74.25 110 THR A C 1
ATOM 848 O O . THR A 1 110 ? 24.030 14.522 -29.350 1.00 74.25 110 THR A O 1
ATOM 851 N N . TYR A 1 111 ? 23.490 13.773 -31.386 1.00 78.50 111 TYR A N 1
ATOM 852 C CA . TYR A 1 111 ? 23.118 15.047 -32.018 1.00 78.50 111 TYR A CA 1
ATOM 853 C C . TYR A 1 111 ? 24.267 16.023 -32.320 1.00 78.50 111 TYR A C 1
ATOM 855 O O . TYR A 1 111 ? 24.009 17.145 -32.771 1.00 78.50 111 TYR A O 1
ATOM 863 N N . LYS A 1 112 ? 25.528 15.605 -32.158 1.00 84.81 112 LYS A N 1
ATOM 864 C CA . LYS A 1 112 ? 26.677 16.300 -32.751 1.00 84.81 112 LYS A CA 1
ATOM 865 C C . LYS A 1 112 ? 26.943 15.789 -34.164 1.00 84.81 112 LYS A C 1
ATOM 867 O O . LYS A 1 112 ? 26.491 14.718 -34.563 1.00 84.81 112 LYS A O 1
ATOM 872 N N . THR A 1 113 ? 27.681 16.583 -34.933 1.00 90.06 113 THR A N 1
ATOM 873 C CA . THR A 1 113 ? 28.198 16.140 -36.228 1.00 90.06 113 THR A CA 1
ATOM 874 C C . THR A 1 113 ? 29.454 15.312 -35.993 1.00 90.06 113 THR A C 1
ATOM 876 O O . THR A 1 113 ? 30.466 15.836 -35.531 1.00 90.06 113 THR A O 1
ATOM 879 N N . LEU A 1 114 ? 29.374 14.034 -36.332 1.00 93.06 114 LEU A N 1
ATOM 880 C CA . LEU A 1 114 ? 30.493 13.109 -36.403 1.00 93.06 114 LEU A CA 1
ATOM 881 C C . LEU A 1 114 ? 31.029 13.061 -37.835 1.00 93.06 114 LEU A C 1
ATOM 883 O O . LEU A 1 114 ? 30.286 13.276 -38.795 1.00 93.06 114 LEU A O 1
ATOM 887 N N . MET A 1 115 ? 32.317 12.769 -37.980 1.00 94.50 115 MET A N 1
ATOM 888 C CA . MET A 1 115 ? 32.954 12.614 -39.287 1.00 94.50 115 MET A CA 1
ATOM 889 C C . MET A 1 115 ? 33.366 11.162 -39.487 1.00 94.50 115 MET A C 1
ATOM 891 O O . MET A 1 115 ? 34.222 10.660 -38.758 1.00 94.50 115 MET A O 1
ATOM 895 N N . ALA A 1 116 ? 32.781 10.502 -40.484 1.00 95.06 116 ALA A N 1
ATOM 896 C CA . ALA A 1 116 ? 33.155 9.151 -40.873 1.00 95.06 116 ALA A CA 1
ATOM 897 C C . ALA A 1 116 ? 34.125 9.172 -42.053 1.00 95.06 116 ALA A C 1
ATOM 899 O O . ALA A 1 116 ? 33.917 9.893 -43.029 1.00 95.06 116 ALA A O 1
ATOM 900 N N . THR A 1 117 ? 35.173 8.357 -41.967 1.00 94.38 117 THR A N 1
ATOM 901 C CA . THR A 1 117 ? 36.130 8.120 -43.049 1.00 94.38 117 THR A CA 1
ATOM 902 C C . THR A 1 117 ? 35.894 6.725 -43.610 1.00 94.38 117 THR A C 1
ATOM 904 O O . THR A 1 117 ? 36.025 5.744 -42.881 1.00 94.38 117 THR A O 1
ATOM 907 N N . VAL A 1 118 ? 35.566 6.635 -44.897 1.00 92.12 118 VAL A N 1
ATOM 908 C CA . VAL A 1 118 ? 35.270 5.377 -45.600 1.00 92.12 118 VAL A CA 1
ATOM 909 C C . VAL A 1 118 ? 36.240 5.187 -46.761 1.00 92.12 118 VAL A C 1
ATOM 911 O O . VAL A 1 118 ? 36.643 6.155 -47.414 1.00 92.12 118 VAL A O 1
ATOM 914 N N . GLY A 1 119 ? 36.624 3.944 -47.027 1.00 89.06 119 GLY A N 1
ATOM 915 C CA . GLY A 1 119 ? 37.485 3.592 -48.150 1.00 89.06 119 GLY A CA 1
ATOM 916 C C . GLY A 1 119 ? 37.435 2.100 -48.464 1.00 89.06 119 GLY A C 1
ATOM 917 O O . GLY A 1 119 ? 36.507 1.405 -48.067 1.00 89.06 119 GLY A O 1
ATOM 918 N N . PHE A 1 120 ? 38.408 1.613 -49.227 1.00 86.31 120 PHE A N 1
ATOM 919 C CA . PHE A 1 120 ? 38.495 0.214 -49.644 1.00 86.31 120 PHE A CA 1
ATOM 920 C C . PHE A 1 120 ? 39.211 -0.662 -48.613 1.00 86.31 120 PHE A C 1
ATOM 922 O O . PHE A 1 120 ? 40.339 -0.357 -48.237 1.00 86.31 120 PHE A O 1
ATOM 929 N N . GLN A 1 121 ? 38.656 -1.836 -48.300 1.00 76.44 121 GLN A N 1
ATOM 930 C CA . GLN A 1 121 ? 39.185 -2.767 -47.285 1.00 76.44 121 GLN A CA 1
ATOM 931 C C . GLN A 1 121 ? 40.667 -3.164 -47.453 1.00 76.44 121 GLN A C 1
ATOM 933 O O . GLN A 1 121 ? 41.344 -3.540 -46.503 1.00 76.44 121 GLN A O 1
ATOM 938 N N . ASN A 1 122 ? 41.204 -3.079 -48.672 1.00 72.56 122 ASN A N 1
ATOM 939 C CA . ASN A 1 122 ? 42.595 -3.431 -48.974 1.00 72.56 122 ASN A CA 1
ATOM 940 C C . ASN A 1 122 ? 43.444 -2.231 -49.434 1.00 72.56 122 ASN A C 1
ATOM 942 O O . ASN A 1 122 ? 44.561 -2.426 -49.922 1.00 72.56 122 ASN A O 1
ATOM 946 N N . ASN A 1 123 ? 42.922 -1.001 -49.338 1.00 72.81 123 ASN A N 1
ATOM 947 C CA . ASN A 1 123 ? 43.620 0.209 -49.761 1.00 72.81 123 ASN A CA 1
ATOM 948 C C . ASN A 1 123 ? 43.144 1.475 -49.018 1.00 72.81 123 ASN A C 1
ATOM 950 O O . ASN A 1 123 ? 42.209 2.156 -49.445 1.00 72.81 123 ASN A O 1
ATOM 954 N N . HIS A 1 124 ? 43.892 1.854 -47.979 1.00 73.50 124 HIS A N 1
ATOM 955 C CA . HIS A 1 124 ? 43.662 3.077 -47.201 1.00 73.50 124 HIS A CA 1
ATOM 956 C C . HIS A 1 124 ? 44.135 4.372 -47.883 1.00 73.50 124 HIS A C 1
ATOM 958 O O . HIS A 1 124 ? 43.907 5.448 -47.338 1.00 73.50 124 HIS A O 1
ATOM 964 N N . ASP A 1 125 ? 44.760 4.307 -49.066 1.00 76.19 125 ASP A N 1
ATOM 965 C CA . ASP A 1 125 ? 45.260 5.501 -49.764 1.00 76.19 125 ASP A CA 1
ATOM 966 C C . ASP A 1 125 ? 44.136 6.304 -50.443 1.00 76.19 125 ASP A C 1
ATOM 968 O O . ASP A 1 125 ? 44.309 7.487 -50.738 1.00 76.19 125 ASP A O 1
ATOM 972 N N . ASN A 1 126 ? 42.977 5.674 -50.672 1.00 81.25 126 ASN A N 1
ATOM 973 C CA . ASN A 1 126 ? 41.782 6.310 -51.220 1.00 81.25 126 ASN A CA 1
ATOM 974 C C . ASN A 1 126 ? 40.645 6.237 -50.194 1.00 81.25 126 ASN A C 1
ATOM 976 O O . ASN A 1 126 ? 40.062 5.173 -49.979 1.00 81.25 126 ASN A O 1
ATOM 980 N N . SER A 1 127 ? 40.325 7.382 -49.593 1.00 89.19 127 SER A N 1
ATOM 981 C CA . SER A 1 127 ? 39.214 7.560 -48.654 1.00 89.19 127 SER A CA 1
ATOM 982 C C . SER A 1 127 ? 38.377 8.782 -49.025 1.00 89.19 127 SER A C 1
ATOM 984 O O . SER A 1 127 ? 38.924 9.770 -49.523 1.00 89.19 127 SER A O 1
ATOM 986 N N . CYS A 1 128 ? 37.089 8.768 -48.700 1.00 91.31 128 CYS A N 1
ATOM 987 C CA . CYS A 1 128 ? 36.292 9.988 -48.603 1.00 91.31 128 CYS A CA 1
ATOM 988 C C . CYS A 1 128 ? 35.784 10.178 -47.170 1.00 91.31 128 CYS A C 1
ATOM 990 O O . CYS A 1 128 ? 35.810 9.252 -46.357 1.00 91.31 128 CYS A O 1
ATOM 992 N N . MET A 1 129 ? 35.385 11.409 -46.851 1.00 93.38 129 MET A N 1
ATOM 993 C CA . MET A 1 129 ? 34.832 11.760 -45.547 1.00 93.38 129 MET A CA 1
ATOM 994 C C . MET A 1 129 ? 33.400 12.247 -45.718 1.00 93.38 129 MET A C 1
ATOM 996 O O . MET A 1 129 ? 33.157 13.113 -46.557 1.00 93.38 129 MET A O 1
ATOM 1000 N N . GLY A 1 130 ? 32.487 11.712 -44.913 1.00 93.19 130 GLY A N 1
ATOM 1001 C CA . GLY A 1 130 ? 31.096 12.149 -44.848 1.00 93.19 130 GLY A CA 1
ATOM 1002 C C . GLY A 1 130 ? 30.715 12.539 -43.426 1.00 93.19 130 GLY A C 1
ATOM 1003 O O . GLY A 1 130 ? 31.185 11.936 -42.457 1.00 93.19 130 GLY A O 1
ATOM 1004 N N . GLY A 1 131 ? 29.884 13.570 -43.297 1.00 94.00 131 GLY A N 1
ATOM 1005 C CA . GLY A 1 131 ? 29.302 13.938 -42.013 1.00 94.00 131 GLY A CA 1
ATOM 1006 C C . GLY A 1 131 ? 28.147 13.006 -41.652 1.00 94.00 131 GLY A C 1
ATOM 1007 O O . GLY A 1 131 ? 27.370 12.602 -42.516 1.00 94.00 131 GLY A O 1
ATOM 1008 N N . LEU A 1 132 ? 27.974 12.705 -40.370 1.00 93.88 132 LEU A N 1
ATOM 1009 C CA . LEU A 1 132 ? 26.771 12.046 -39.868 1.00 93.88 132 LEU A CA 1
ATOM 1010 C C . LEU A 1 132 ? 26.323 12.652 -38.544 1.00 93.88 132 LEU A C 1
ATOM 1012 O O . LEU A 1 132 ? 27.137 13.111 -37.746 1.00 93.88 132 LEU A O 1
ATOM 1016 N N . ARG A 1 133 ? 25.014 12.653 -38.314 1.00 91.31 133 ARG A N 1
ATOM 1017 C CA . ARG A 1 133 ? 24.406 13.051 -37.047 1.00 91.31 133 ARG A CA 1
ATOM 1018 C C . ARG A 1 133 ? 23.607 11.885 -36.497 1.00 91.31 133 ARG A C 1
ATOM 1020 O O . ARG A 1 133 ? 22.669 11.426 -37.146 1.00 91.31 133 ARG A O 1
ATOM 1027 N N . LEU A 1 134 ? 23.998 11.435 -35.313 1.00 89.00 134 LEU A N 1
ATOM 1028 C CA . LEU A 1 134 ? 23.286 10.415 -34.559 1.00 89.00 134 LEU A CA 1
ATOM 1029 C C . LEU A 1 134 ? 22.097 11.064 -33.845 1.00 89.00 134 LEU A C 1
ATOM 1031 O O . LEU A 1 134 ? 22.273 12.106 -33.216 1.00 89.00 134 LEU A O 1
ATOM 1035 N N . GLU A 1 135 ? 20.900 10.506 -33.970 1.00 87.50 135 GLU A N 1
ATOM 1036 C CA . GLU A 1 135 ? 19.682 11.066 -33.382 1.00 87.50 135 GLU A CA 1
ATOM 1037 C C . GLU A 1 135 ? 18.870 9.980 -32.698 1.00 87.50 135 GLU A C 1
ATOM 1039 O O . GLU A 1 135 ? 18.471 9.002 -33.331 1.00 87.50 135 GLU A O 1
ATOM 1044 N N . ASP A 1 136 ? 18.538 10.215 -31.437 1.00 85.56 136 ASP A N 1
ATOM 1045 C CA . ASP A 1 136 ? 17.447 9.496 -30.811 1.00 85.56 136 ASP A CA 1
ATOM 1046 C C . ASP A 1 136 ? 16.105 10.081 -31.286 1.00 85.56 136 ASP A C 1
ATOM 1048 O O . ASP A 1 136 ? 15.912 11.301 -31.378 1.00 85.56 136 ASP A O 1
ATOM 1052 N N . LYS A 1 137 ? 15.205 9.204 -31.713 1.00 85.88 137 LYS A N 1
ATOM 1053 C CA . LYS A 1 137 ? 13.876 9.556 -32.235 1.00 85.88 137 LYS A CA 1
ATOM 1054 C C . LYS A 1 137 ? 12.781 8.695 -31.627 1.00 85.88 137 LYS A C 1
ATOM 1056 O O . LYS A 1 137 ? 11.632 8.791 -32.070 1.00 85.88 137 LYS A O 1
ATOM 1061 N N . ILE A 1 138 ? 13.132 7.834 -30.682 1.00 83.75 138 ILE A N 1
ATOM 1062 C CA . ILE A 1 138 ? 12.184 6.962 -30.018 1.00 83.75 138 ILE A CA 1
ATOM 1063 C C . ILE A 1 138 ? 11.738 7.724 -28.782 1.00 83.75 138 ILE A C 1
ATOM 1065 O O . ILE A 1 138 ? 12.540 8.069 -27.938 1.00 83.75 138 ILE A O 1
ATOM 1069 N N . ALA A 1 139 ? 10.458 8.093 -28.731 1.00 83.69 139 ALA A N 1
ATOM 1070 C CA . ALA A 1 139 ? 9.937 8.712 -27.523 1.00 83.69 139 ALA A CA 1
ATOM 1071 C C . ALA A 1 139 ? 9.945 7.673 -26.394 1.00 83.69 139 ALA A C 1
ATOM 1073 O O . ALA A 1 139 ? 9.621 6.508 -26.668 1.00 83.69 139 ALA A O 1
ATOM 1074 N N . PRO A 1 140 ? 10.172 8.100 -25.144 1.00 83.62 140 PRO A N 1
ATOM 1075 C CA . PRO A 1 140 ? 10.126 7.184 -24.027 1.00 83.62 140 PRO A CA 1
ATOM 1076 C C . PRO A 1 140 ? 8.742 6.546 -23.909 1.00 83.62 140 PRO A C 1
ATOM 1078 O O . PRO A 1 140 ? 7.709 7.080 -24.345 1.00 83.62 140 PRO A O 1
ATOM 1081 N N . THR A 1 141 ? 8.703 5.400 -23.253 1.00 81.75 141 THR A N 1
ATOM 1082 C CA . THR A 1 141 ? 7.470 4.739 -22.851 1.00 81.75 141 THR A CA 1
ATOM 1083 C C . THR A 1 141 ? 7.261 4.935 -21.358 1.00 81.75 141 THR A C 1
ATOM 1085 O O . THR A 1 141 ? 8.199 4.900 -20.572 1.00 81.75 141 THR A O 1
ATOM 1088 N N . LEU A 1 142 ? 6.019 5.199 -20.952 1.00 80.44 142 LEU A N 1
ATOM 1089 C CA . LEU A 1 142 ? 5.653 5.358 -19.548 1.00 80.44 142 LEU A CA 1
ATOM 1090 C C . LEU A 1 142 ? 4.608 4.314 -19.200 1.00 80.44 142 LEU A C 1
ATOM 1092 O O . LEU A 1 142 ? 3.566 4.217 -19.856 1.00 80.44 142 LEU A O 1
ATOM 1096 N N . ARG A 1 143 ? 4.859 3.569 -18.129 1.00 78.50 143 ARG A N 1
ATOM 1097 C CA . ARG A 1 143 ? 3.852 2.682 -17.560 1.00 78.50 143 ARG A CA 1
ATOM 1098 C C . ARG A 1 143 ? 2.832 3.479 -16.744 1.00 78.50 143 ARG A C 1
ATOM 1100 O O . ARG A 1 143 ? 3.161 4.045 -15.702 1.00 78.50 143 ARG A O 1
ATOM 1107 N N . CYS A 1 144 ? 1.584 3.490 -17.203 1.00 82.00 144 CYS A N 1
ATOM 1108 C CA . CYS A 1 144 ? 0.486 4.092 -16.454 1.00 82.00 144 CYS A CA 1
ATOM 1109 C C . CYS A 1 144 ? 0.049 3.192 -15.288 1.00 82.00 144 CYS A C 1
ATOM 1111 O O . CYS A 1 144 ? 0.030 1.970 -15.425 1.00 82.00 144 CYS A O 1
ATOM 1113 N N . LEU A 1 145 ? -0.308 3.806 -14.160 1.00 83.12 145 LEU A N 1
ATOM 1114 C CA . LEU A 1 145 ? -0.969 3.136 -13.045 1.00 83.12 145 LEU A CA 1
ATOM 1115 C C . LEU A 1 145 ? -2.431 2.871 -13.397 1.00 83.12 145 LEU A C 1
ATOM 1117 O O . LEU A 1 145 ? -3.077 3.700 -14.044 1.00 83.12 145 LEU A O 1
ATOM 1121 N N . ASP A 1 146 ? -2.954 1.732 -12.952 1.00 85.69 146 ASP A N 1
ATOM 1122 C CA . ASP A 1 146 ? -4.377 1.453 -13.070 1.00 85.69 146 ASP A CA 1
ATOM 1123 C C . ASP A 1 146 ? -5.158 2.218 -12.002 1.00 85.69 146 ASP A C 1
ATOM 1125 O O . ASP A 1 146 ? -4.657 2.533 -10.920 1.00 85.69 146 ASP A O 1
ATOM 1129 N N . THR A 1 147 ? -6.445 2.420 -12.277 1.00 88.75 147 THR A N 1
ATOM 1130 C CA . THR A 1 147 ? -7.401 2.876 -11.268 1.00 88.75 147 THR A CA 1
ATOM 1131 C C . THR A 1 147 ? -7.432 1.932 -10.068 1.00 88.75 147 THR A C 1
ATOM 1133 O O . THR A 1 147 ? -7.554 0.717 -10.238 1.00 88.75 147 THR A O 1
ATOM 1136 N N . VAL A 1 148 ? -7.408 2.503 -8.864 1.00 87.12 148 VAL A N 1
ATOM 1137 C CA . VAL A 1 148 ? -7.482 1.764 -7.595 1.00 87.12 148 VAL A CA 1
ATOM 1138 C C . VAL A 1 148 ? -8.731 2.124 -6.811 1.00 87.12 148 VAL A C 1
ATOM 1140 O O . VAL A 1 148 ? -9.207 3.261 -6.861 1.00 87.12 148 VAL A O 1
ATOM 1143 N N . LEU A 1 149 ? -9.247 1.135 -6.083 1.00 87.62 149 LEU A N 1
ATOM 1144 C CA . LEU A 1 149 ? -10.277 1.303 -5.068 1.00 87.62 149 LEU A CA 1
ATOM 1145 C C . LEU A 1 149 ? -9.615 1.058 -3.712 1.00 87.62 149 LEU A C 1
ATOM 1147 O O . LEU A 1 149 ? -9.221 -0.065 -3.405 1.00 87.62 149 LEU A O 1
ATOM 1151 N N . VAL A 1 150 ? -9.460 2.120 -2.936 1.00 86.75 150 VAL A N 1
ATOM 1152 C CA . VAL A 1 150 ? -8.876 2.073 -1.594 1.00 86.75 150 VAL A CA 1
ATOM 1153 C C . VAL A 1 150 ? -9.979 2.167 -0.551 1.00 86.75 150 VAL A C 1
ATOM 1155 O O . VAL A 1 150 ? -11.061 2.688 -0.845 1.00 86.75 150 VAL A O 1
ATOM 1158 N N . SER A 1 151 ? -9.718 1.690 0.669 1.00 86.62 151 SER A N 1
ATOM 1159 C CA . SER A 1 151 ? -10.661 1.922 1.764 1.00 86.62 151 SER A CA 1
ATOM 1160 C C . SER A 1 151 ? -10.863 3.426 1.959 1.00 86.62 151 SER A C 1
ATOM 1162 O O . SER A 1 151 ? -9.967 4.242 1.736 1.00 86.62 151 SER A O 1
ATOM 1164 N N . CYS A 1 152 ? -12.050 3.807 2.412 1.00 87.75 152 CYS A N 1
ATOM 1165 C CA . CYS A 1 152 ? -12.343 5.167 2.836 1.00 87.75 152 CYS A CA 1
ATOM 1166 C C . CYS A 1 152 ? -11.409 5.678 3.952 1.00 87.75 152 CYS A C 1
ATOM 1168 O O . CYS A 1 152 ? -11.272 6.890 4.109 1.00 87.75 152 CYS A O 1
ATOM 1170 N N . SER A 1 153 ? -10.769 4.765 4.694 1.00 84.56 153 SER A N 1
ATOM 1171 C CA . SER A 1 153 ? -9.802 5.050 5.755 1.00 84.56 153 SER A CA 1
ATOM 1172 C C . SER A 1 153 ? -8.367 5.255 5.265 1.00 84.56 153 SER A C 1
ATOM 1174 O O . SER A 1 153 ? -7.495 5.554 6.078 1.00 84.56 153 SER A O 1
ATOM 1176 N N . GLU A 1 154 ? -8.099 5.038 3.976 1.00 82.38 154 GLU A N 1
ATOM 1177 C CA . GLU A 1 154 ? -6.746 5.070 3.420 1.00 82.38 154 GLU A CA 1
ATOM 1178 C C . GLU A 1 154 ? -6.110 6.462 3.563 1.00 82.38 154 GLU A C 1
ATOM 1180 O O . GLU A 1 154 ? -6.643 7.463 3.065 1.00 82.38 154 GLU A O 1
ATOM 1185 N N . ASP A 1 155 ? -4.936 6.520 4.204 1.00 77.31 155 ASP A N 1
ATOM 1186 C CA . ASP A 1 155 ? -4.151 7.746 4.340 1.00 77.31 155 ASP A CA 1
ATOM 1187 C C . ASP A 1 155 ? -3.264 7.966 3.108 1.00 77.31 155 ASP A C 1
ATOM 1189 O O . ASP A 1 155 ? -2.252 7.300 2.894 1.00 77.31 155 ASP A O 1
ATOM 1193 N N . LEU A 1 156 ? -3.628 8.966 2.306 1.00 76.38 156 LEU A N 1
ATOM 1194 C CA . LEU A 1 156 ? -2.868 9.379 1.129 1.00 76.38 156 LEU A CA 1
ATOM 1195 C C . LEU A 1 156 ? -1.981 10.602 1.389 1.00 76.38 156 LEU A C 1
ATOM 1197 O O . LEU A 1 156 ? -1.692 11.351 0.454 1.00 76.38 156 LEU A O 1
ATOM 1201 N N . THR A 1 157 ? -1.577 10.876 2.628 1.00 72.06 157 THR A N 1
ATOM 1202 C CA . THR A 1 157 ? -0.768 12.069 2.926 1.00 72.06 157 THR A CA 1
ATOM 1203 C C . THR A 1 157 ? 0.591 12.025 2.213 1.00 72.06 157 THR A C 1
ATOM 1205 O O . THR A 1 157 ? 1.032 13.055 1.705 1.00 72.06 157 THR A O 1
ATOM 1208 N N . ASP A 1 158 ? 1.186 10.835 2.043 1.00 64.06 158 ASP A N 1
ATOM 1209 C CA . ASP A 1 158 ? 2.521 10.670 1.442 1.00 64.06 158 ASP A CA 1
ATOM 1210 C C . ASP A 1 158 ? 2.575 9.745 0.202 1.00 64.06 158 ASP A C 1
ATOM 1212 O O . ASP A 1 158 ? 3.655 9.526 -0.348 1.00 64.06 158 ASP A O 1
ATOM 1216 N N . TYR A 1 159 ? 1.431 9.267 -0.307 1.00 69.38 159 TYR A N 1
ATOM 1217 C CA . TYR A 1 159 ? 1.315 8.194 -1.324 1.00 69.38 159 TYR A CA 1
ATOM 1218 C C . TYR A 1 159 ? 2.140 8.360 -2.619 1.00 69.38 159 TYR A C 1
ATOM 1220 O O . TYR A 1 159 ? 2.407 7.386 -3.316 1.00 69.38 159 TYR A O 1
ATOM 1228 N N . LEU A 1 160 ? 2.539 9.586 -2.973 1.00 65.81 160 LEU A N 1
ATOM 1229 C CA . LEU A 1 160 ? 3.339 9.861 -4.172 1.00 65.81 160 LEU A CA 1
ATOM 1230 C C . LEU A 1 160 ? 4.843 9.626 -3.978 1.00 65.81 160 LEU A C 1
ATOM 1232 O O . LEU A 1 160 ? 5.571 9.501 -4.961 1.00 65.81 160 LEU A O 1
ATOM 1236 N N . ASN A 1 161 ? 5.316 9.609 -2.731 1.00 67.56 161 ASN A N 1
ATOM 1237 C CA . ASN A 1 161 ? 6.742 9.627 -2.391 1.00 67.56 161 ASN A CA 1
ATOM 1238 C C . ASN A 1 161 ? 7.139 8.566 -1.350 1.00 67.56 161 ASN A C 1
ATOM 1240 O O . ASN A 1 161 ? 8.288 8.579 -0.889 1.00 67.56 161 ASN A O 1
ATOM 1244 N N . THR A 1 162 ? 6.209 7.693 -0.959 1.00 68.38 162 THR A N 1
ATOM 1245 C CA . THR A 1 162 ? 6.446 6.576 -0.041 1.00 68.38 162 THR A CA 1
ATOM 1246 C C . THR A 1 162 ? 7.245 5.468 -0.714 1.00 68.38 162 THR A C 1
ATOM 1248 O O . THR A 1 162 ? 7.134 5.243 -1.913 1.00 68.38 162 THR A O 1
ATOM 1251 N N . ASP A 1 163 ? 8.071 4.789 0.077 1.00 76.44 163 ASP A N 1
ATOM 1252 C CA . ASP A 1 163 ? 8.788 3.583 -0.323 1.00 76.44 163 ASP A CA 1
ATOM 1253 C C . ASP A 1 163 ? 8.618 2.544 0.786 1.00 76.44 163 ASP A C 1
ATOM 1255 O O . ASP A 1 163 ? 8.827 2.862 1.962 1.00 76.44 163 ASP A O 1
ATOM 1259 N N . THR A 1 164 ? 8.344 1.295 0.417 1.00 80.50 164 THR A N 1
ATOM 1260 C CA . THR A 1 164 ? 8.425 0.150 1.334 1.00 80.50 164 THR A CA 1
ATOM 1261 C C . THR A 1 164 ? 9.617 -0.721 0.959 1.00 80.50 164 THR A C 1
ATOM 1263 O O . THR A 1 164 ? 9.928 -0.884 -0.215 1.00 80.50 164 THR A O 1
ATOM 1266 N N . ASP A 1 165 ? 10.325 -1.273 1.945 1.00 85.31 165 ASP A N 1
ATOM 1267 C CA . ASP A 1 165 ? 11.395 -2.258 1.738 1.00 85.31 165 ASP A CA 1
ATOM 1268 C C . ASP A 1 165 ? 11.379 -3.221 2.918 1.00 85.31 165 ASP A C 1
ATOM 1270 O O . ASP A 1 165 ? 11.833 -2.889 4.019 1.00 85.31 165 ASP A O 1
ATOM 1274 N N . TYR A 1 166 ? 10.822 -4.408 2.696 1.00 87.62 166 TYR A N 1
ATOM 1275 C CA . TYR A 1 166 ? 10.673 -5.401 3.745 1.00 87.62 166 TYR A CA 1
ATOM 1276 C C . TYR A 1 166 ? 11.289 -6.739 3.348 1.00 87.62 166 TYR A C 1
ATOM 1278 O O . TYR A 1 166 ? 11.214 -7.183 2.202 1.00 87.62 166 TYR A O 1
ATOM 1286 N N . ARG A 1 167 ? 11.913 -7.397 4.333 1.00 88.88 167 ARG A N 1
ATOM 1287 C CA . ARG A 1 167 ? 12.438 -8.762 4.222 1.00 88.88 167 ARG A CA 1
ATOM 1288 C C . ARG A 1 167 ? 11.602 -9.698 5.083 1.00 88.88 167 ARG A C 1
ATOM 1290 O O . ARG A 1 167 ? 11.771 -9.735 6.302 1.00 88.88 167 ARG A O 1
ATOM 1297 N N . TYR A 1 168 ? 10.759 -10.481 4.430 1.00 90.31 168 TYR A N 1
ATOM 1298 C CA . TYR A 1 168 ? 9.999 -11.566 5.023 1.00 90.31 168 TYR A CA 1
ATOM 1299 C C . TYR A 1 168 ? 10.929 -12.746 5.264 1.00 90.31 168 TYR A C 1
ATOM 1301 O O . TYR A 1 168 ? 11.373 -13.440 4.346 1.00 90.31 168 TYR A O 1
ATOM 1309 N N . LYS A 1 169 ? 11.239 -12.951 6.540 1.00 89.75 169 LYS A N 1
ATOM 1310 C CA . LYS A 1 169 ? 11.861 -14.186 6.997 1.00 89.75 169 LYS A CA 1
ATOM 1311 C C . LYS A 1 169 ? 10.777 -15.229 7.141 1.00 89.75 169 LYS A C 1
ATOM 1313 O O . LYS A 1 169 ? 9.690 -14.926 7.622 1.00 89.75 169 LYS A O 1
ATOM 1318 N N . TYR A 1 170 ? 11.094 -16.463 6.792 1.00 85.88 170 TYR A N 1
ATOM 1319 C CA . TYR A 1 170 ? 10.220 -17.570 7.134 1.00 85.88 170 TYR A CA 1
ATOM 1320 C C . TYR A 1 170 ? 10.155 -17.701 8.667 1.00 85.88 170 TYR A C 1
ATOM 1322 O O . TYR A 1 170 ? 11.183 -17.865 9.329 1.00 85.88 170 TYR A O 1
ATOM 1330 N N . THR A 1 171 ? 8.956 -17.582 9.234 1.00 74.50 171 THR A N 1
ATOM 1331 C CA . THR A 1 171 ? 8.719 -17.574 10.688 1.00 74.50 171 THR A CA 1
ATOM 1332 C C . THR A 1 171 ? 8.053 -18.852 11.207 1.00 74.50 171 THR A C 1
ATOM 1334 O O . THR A 1 171 ? 7.909 -18.999 12.422 1.00 74.50 171 THR A O 1
ATOM 1337 N N . GLY A 1 172 ? 7.689 -19.800 10.329 1.00 70.75 172 GLY A N 1
ATOM 1338 C CA . GLY A 1 172 ? 6.769 -20.898 10.669 1.00 70.75 172 GLY A CA 1
ATOM 1339 C C . GLY A 1 172 ? 5.372 -20.362 11.043 1.00 70.75 172 GLY A C 1
ATOM 1340 O O . GLY A 1 172 ? 5.221 -19.161 11.263 1.00 70.75 172 GLY A O 1
ATOM 1341 N N . PRO A 1 173 ? 4.307 -21.185 11.107 1.00 63.44 173 PRO A N 1
ATOM 1342 C CA . PRO A 1 173 ? 4.252 -22.649 11.182 1.00 63.44 173 PRO A CA 1
ATOM 1343 C C . PRO A 1 173 ? 3.908 -23.356 9.854 1.00 63.44 173 PRO A C 1
ATOM 1345 O O . PRO A 1 173 ? 3.647 -24.559 9.870 1.00 63.44 173 PRO A O 1
ATOM 1348 N N . GLN A 1 174 ? 3.847 -22.620 8.740 1.00 77.88 174 GLN A N 1
ATOM 1349 C CA . GLN A 1 174 ? 3.475 -23.150 7.422 1.00 77.88 174 GLN A CA 1
ATOM 1350 C C . GLN A 1 174 ? 4.427 -24.268 6.978 1.00 77.88 174 GLN A C 1
ATOM 1352 O O . GLN A 1 174 ? 5.636 -24.136 7.113 1.00 77.88 174 GLN A O 1
ATOM 1357 N N . GLU A 1 175 ? 3.915 -25.371 6.436 1.00 86.00 175 GLU A N 1
ATOM 1358 C CA . GLU A 1 175 ? 4.788 -26.450 5.965 1.00 86.00 175 GLU A CA 1
ATOM 1359 C C . GLU A 1 175 ? 5.522 -26.052 4.678 1.00 86.00 175 GLU A C 1
ATOM 1361 O O . GLU A 1 175 ? 4.912 -25.643 3.693 1.00 86.00 175 GLU A O 1
ATOM 1366 N N . ILE A 1 176 ? 6.838 -26.259 4.659 1.00 89.44 176 ILE A N 1
ATOM 1367 C CA . ILE A 1 176 ? 7.646 -26.244 3.441 1.00 89.44 176 ILE A CA 1
ATOM 1368 C C . ILE A 1 176 ? 7.376 -27.553 2.704 1.00 89.44 176 ILE A C 1
ATOM 1370 O O . ILE A 1 176 ? 7.782 -28.633 3.156 1.00 89.44 176 ILE A O 1
ATOM 1374 N N . VAL A 1 177 ? 6.689 -27.466 1.568 1.00 89.88 177 VAL A N 1
ATOM 1375 C CA . VAL A 1 177 ? 6.225 -28.643 0.830 1.00 89.88 177 VAL A CA 1
ATOM 1376 C C . VAL A 1 177 ? 7.369 -29.217 0.005 1.00 89.88 177 VAL A C 1
ATOM 1378 O O . VAL A 1 177 ? 7.966 -28.523 -0.814 1.00 89.88 177 VAL A O 1
ATOM 1381 N N . ASN A 1 178 ? 7.676 -30.500 0.198 1.00 88.19 178 ASN A N 1
ATOM 1382 C CA . ASN A 1 178 ? 8.740 -31.199 -0.521 1.00 88.19 178 ASN A CA 1
ATOM 1383 C C . ASN A 1 178 ? 8.158 -32.245 -1.478 1.00 88.19 178 ASN A C 1
ATOM 1385 O O . ASN A 1 178 ? 7.460 -33.169 -1.074 1.00 88.19 178 ASN A O 1
ATOM 1389 N N . SER A 1 179 ? 8.500 -32.147 -2.757 1.00 85.69 179 SER A N 1
ATOM 1390 C CA . SER A 1 179 ? 7.992 -33.046 -3.807 1.00 85.69 179 SER A CA 1
ATOM 1391 C C . SER A 1 179 ? 8.496 -34.491 -3.738 1.00 85.69 179 SER A C 1
ATOM 1393 O O . SER A 1 179 ? 7.847 -35.395 -4.264 1.00 85.69 179 SER A O 1
ATOM 1395 N N . VAL A 1 180 ? 9.664 -34.723 -3.133 1.00 80.31 180 VAL A N 1
ATOM 1396 C CA . VAL A 1 180 ? 10.361 -36.024 -3.158 1.00 80.31 180 VAL A CA 1
ATOM 1397 C C . VAL A 1 180 ? 10.620 -36.589 -1.758 1.00 80.31 180 VAL A C 1
ATOM 1399 O O . VAL A 1 180 ? 11.422 -37.510 -1.596 1.00 80.31 180 VAL A O 1
ATOM 1402 N N . GLY A 1 181 ? 9.953 -36.061 -0.729 1.00 80.19 181 GLY A N 1
ATOM 1403 C CA . GLY A 1 181 ? 10.200 -36.439 0.661 1.00 80.19 181 GLY A CA 1
ATOM 1404 C C . GLY A 1 181 ? 9.184 -35.860 1.649 1.00 80.19 181 GLY A C 1
ATOM 1405 O O . GLY A 1 181 ? 8.148 -35.355 1.230 1.00 80.19 181 GLY A O 1
ATOM 1406 N N . PRO A 1 182 ? 9.445 -35.963 2.967 1.00 84.94 182 PRO A N 1
ATOM 1407 C CA . PRO A 1 182 ? 8.611 -35.309 3.968 1.00 84.94 182 PRO A CA 1
ATOM 1408 C C . PRO A 1 182 ? 8.743 -33.785 3.868 1.00 84.94 182 PRO A C 1
ATOM 1410 O O . PRO A 1 182 ? 9.805 -33.274 3.495 1.00 84.94 182 PRO A O 1
ATOM 1413 N N . ASN A 1 183 ? 7.674 -33.091 4.252 1.00 90.00 183 ASN A N 1
ATOM 1414 C CA . ASN A 1 183 ? 7.658 -31.640 4.395 1.00 90.00 183 ASN A CA 1
ATOM 1415 C C . ASN A 1 183 ? 8.589 -31.194 5.531 1.00 90.00 183 ASN A C 1
ATOM 1417 O O . ASN A 1 183 ? 8.884 -31.962 6.456 1.00 90.00 183 ASN A O 1
ATOM 1421 N N . TYR A 1 184 ? 9.053 -29.950 5.452 1.00 88.81 184 TYR A N 1
ATOM 1422 C CA . TYR A 1 184 ? 9.901 -29.330 6.470 1.00 88.81 184 TYR A CA 1
ATOM 1423 C C . TYR A 1 184 ? 9.139 -28.220 7.190 1.00 88.81 184 TYR A C 1
ATOM 1425 O O . TYR A 1 184 ? 8.190 -27.660 6.656 1.00 88.81 184 TYR A O 1
ATOM 1433 N N . THR A 1 185 ? 9.559 -27.892 8.407 1.00 86.62 185 THR A N 1
ATOM 1434 C CA . THR A 1 185 ? 8.969 -26.793 9.191 1.00 86.62 185 THR A CA 1
ATOM 1435 C C . THR A 1 185 ? 9.998 -25.740 9.588 1.00 86.62 185 THR A C 1
ATOM 1437 O O . THR A 1 185 ? 9.618 -24.728 10.166 1.00 86.62 185 THR A O 1
ATOM 1440 N N . ASP A 1 186 ? 11.287 -25.981 9.321 1.00 87.75 186 ASP A N 1
ATOM 1441 C CA . ASP A 1 186 ? 12.396 -25.090 9.668 1.00 87.75 186 ASP A CA 1
ATOM 1442 C C . ASP A 1 186 ? 13.643 -25.393 8.812 1.00 87.75 186 ASP A C 1
ATOM 1444 O O . ASP A 1 186 ? 13.747 -26.454 8.183 1.00 87.75 186 ASP A O 1
ATOM 1448 N N . PHE A 1 187 ? 14.604 -24.472 8.817 1.00 89.94 187 PHE A N 1
ATOM 1449 C CA . PHE A 1 187 ? 15.932 -24.636 8.234 1.00 89.94 187 PHE A CA 1
ATOM 1450 C C . PHE A 1 187 ? 16.932 -25.224 9.256 1.00 89.94 187 PHE A C 1
ATOM 1452 O O . PHE A 1 187 ? 16.791 -25.026 10.462 1.00 89.94 187 PHE A O 1
ATOM 1459 N N . PRO A 1 188 ? 18.013 -25.894 8.810 1.00 93.31 188 PRO A N 1
ATOM 1460 C CA . PRO A 1 188 ? 18.320 -26.250 7.429 1.00 93.31 188 PRO A CA 1
ATOM 1461 C C . PRO A 1 188 ? 17.654 -27.564 6.997 1.00 93.31 188 PRO A C 1
ATOM 1463 O O . PRO A 1 188 ? 17.445 -28.471 7.803 1.00 93.31 188 PRO A O 1
ATOM 1466 N N . PHE A 1 189 ? 17.430 -27.719 5.694 1.00 92.62 189 PHE A N 1
ATOM 1467 C CA . PHE A 1 189 ? 16.967 -28.973 5.086 1.00 92.62 189 PHE A CA 1
ATOM 1468 C C . PHE A 1 189 ? 17.710 -29.276 3.779 1.00 92.62 189 PHE A C 1
ATOM 1470 O O . PHE A 1 189 ? 18.484 -28.456 3.288 1.00 92.62 189 PHE A O 1
ATOM 1477 N N . ALA A 1 190 ? 17.502 -30.472 3.221 1.00 92.94 190 ALA A N 1
ATOM 1478 C CA . ALA A 1 190 ? 18.166 -30.923 2.001 1.00 92.94 190 ALA A CA 1
ATOM 1479 C C . ALA A 1 190 ? 17.153 -31.295 0.914 1.00 92.94 190 ALA A C 1
ATOM 1481 O O . ALA A 1 190 ? 16.306 -32.159 1.125 1.00 92.94 190 ALA A O 1
ATOM 1482 N N . ILE A 1 191 ? 17.296 -30.701 -0.269 1.00 93.69 191 ILE A N 1
ATOM 1483 C CA . ILE A 1 191 ? 16.519 -31.054 -1.458 1.00 93.69 191 ILE A CA 1
ATOM 1484 C C . ILE A 1 191 ? 17.207 -32.237 -2.138 1.00 93.69 191 ILE A C 1
ATOM 1486 O O . ILE A 1 191 ? 18.378 -32.141 -2.518 1.00 93.69 191 ILE A O 1
ATOM 1490 N N . GLY A 1 192 ? 16.498 -33.358 -2.284 1.00 91.75 192 GLY A N 1
ATOM 1491 C CA . GLY A 1 192 ? 17.010 -34.547 -2.969 1.00 91.75 192 GLY A CA 1
ATOM 1492 C C . GLY A 1 192 ? 17.280 -34.316 -4.466 1.00 91.75 192 GLY A C 1
ATOM 1493 O O . GLY A 1 192 ? 16.854 -33.298 -5.017 1.00 91.75 192 GLY A O 1
ATOM 1494 N N . PRO A 1 193 ? 17.979 -35.239 -5.151 1.00 92.50 193 PRO A N 1
ATOM 1495 C CA . PRO A 1 193 ? 18.259 -35.129 -6.582 1.00 92.50 193 PRO A CA 1
ATOM 1496 C C . PRO A 1 193 ? 16.965 -35.100 -7.401 1.00 92.50 193 PRO A C 1
ATOM 1498 O O . PRO A 1 193 ? 16.121 -35.980 -7.233 1.00 92.50 193 PRO A O 1
ATOM 1501 N N . GLY A 1 194 ? 16.807 -34.110 -8.281 1.00 89.75 194 GLY A N 1
ATOM 1502 C CA . GLY A 1 194 ? 15.589 -33.929 -9.082 1.00 89.75 194 GLY A CA 1
ATOM 1503 C C . GLY A 1 194 ? 14.358 -33.471 -8.291 1.00 89.75 194 GLY A C 1
ATOM 1504 O O . GLY A 1 194 ? 13.271 -33.423 -8.859 1.00 89.75 194 GLY A O 1
ATOM 1505 N N . GLY A 1 195 ? 14.504 -33.176 -6.996 1.00 91.62 195 GLY A N 1
ATOM 1506 C CA . GLY A 1 195 ? 13.419 -32.696 -6.146 1.00 91.62 195 GLY A CA 1
ATOM 1507 C C . GLY A 1 195 ? 13.222 -31.188 -6.223 1.00 91.62 195 GLY A C 1
ATOM 1508 O O . GLY A 1 195 ? 14.151 -30.438 -6.522 1.00 91.62 195 GLY A O 1
ATOM 1509 N N . ASN A 1 196 ? 12.021 -30.744 -5.878 1.00 92.75 196 ASN A N 1
ATOM 1510 C CA . ASN A 1 196 ? 11.689 -29.349 -5.621 1.00 92.75 196 ASN A CA 1
ATOM 1511 C C . ASN A 1 196 ? 11.027 -29.144 -4.256 1.00 92.75 196 ASN A C 1
ATOM 1513 O O . ASN A 1 196 ? 10.387 -30.062 -3.730 1.00 92.75 196 ASN A O 1
ATOM 1517 N N . VAL A 1 197 ? 11.176 -27.934 -3.716 1.00 94.38 197 VAL A N 1
ATOM 1518 C CA . VAL A 1 197 ? 10.473 -27.480 -2.510 1.00 94.38 197 VAL A CA 1
ATOM 1519 C C . VAL A 1 197 ? 9.712 -26.201 -2.798 1.00 94.38 197 VAL A C 1
ATOM 1521 O O . VAL A 1 197 ? 10.150 -25.418 -3.637 1.00 94.38 197 VAL A O 1
ATOM 1524 N N . ASP A 1 198 ? 8.624 -26.000 -2.071 1.00 93.75 198 ASP A N 1
ATOM 1525 C CA . ASP A 1 198 ? 7.819 -24.787 -2.058 1.00 93.75 198 ASP A CA 1
ATOM 1526 C C . ASP A 1 198 ? 7.825 -24.192 -0.641 1.00 93.75 198 ASP A C 1
ATOM 1528 O O . ASP A 1 198 ? 7.481 -24.879 0.325 1.00 93.75 198 ASP A O 1
ATOM 1532 N N . ILE A 1 199 ? 8.294 -22.949 -0.523 1.00 93.06 199 ILE A N 1
ATOM 1533 C CA . ILE A 1 199 ? 8.412 -22.207 0.735 1.00 93.06 199 ILE A CA 1
ATOM 1534 C C . ILE A 1 199 ? 7.391 -21.059 0.712 1.00 93.06 199 ILE A C 1
ATOM 1536 O O . ILE A 1 199 ? 7.602 -20.101 -0.041 1.00 93.06 199 ILE A O 1
ATOM 1540 N N . PRO A 1 200 ? 6.320 -21.127 1.522 1.00 93.38 200 PRO A N 1
ATOM 1541 C CA . PRO A 1 200 ? 5.323 -20.066 1.603 1.00 93.38 200 PRO A CA 1
ATOM 1542 C C . PRO A 1 200 ? 5.753 -18.933 2.553 1.00 93.38 200 PRO A C 1
ATOM 1544 O O . PRO A 1 200 ? 6.347 -19.177 3.608 1.00 93.38 200 PRO A O 1
ATOM 1547 N N . TYR A 1 201 ? 5.399 -17.699 2.198 1.00 90.56 201 TYR A N 1
ATOM 1548 C CA . TYR A 1 201 ? 5.553 -16.488 3.005 1.00 90.56 201 TYR A CA 1
ATOM 1549 C C . TYR A 1 201 ? 4.223 -15.744 3.033 1.00 90.56 201 TYR A C 1
ATOM 1551 O O . TYR A 1 201 ? 3.759 -15.284 1.994 1.00 90.56 201 TYR A O 1
ATOM 1559 N N . ASP A 1 202 ? 3.635 -15.598 4.217 1.00 89.19 202 ASP A N 1
ATOM 1560 C CA . ASP A 1 202 ? 2.462 -14.747 4.399 1.00 89.19 202 ASP A CA 1
ATOM 1561 C C . ASP A 1 202 ? 2.934 -13.288 4.450 1.00 89.19 202 ASP A C 1
ATOM 1563 O O . ASP A 1 202 ? 3.608 -12.862 5.394 1.00 89.19 202 ASP A O 1
ATOM 1567 N N . VAL A 1 203 ? 2.655 -12.555 3.374 1.00 86.81 203 VAL A N 1
ATOM 1568 C CA . VAL A 1 203 ? 3.040 -11.158 3.198 1.00 86.81 203 VAL A CA 1
ATOM 1569 C C . VAL A 1 203 ? 1.879 -10.266 3.604 1.00 86.81 203 VAL A C 1
ATOM 1571 O O . VAL A 1 203 ? 0.780 -10.361 3.064 1.00 86.81 203 VAL A O 1
ATOM 1574 N N . ASP A 1 204 ? 2.179 -9.385 4.547 1.00 83.50 204 ASP A N 1
ATOM 1575 C CA . ASP A 1 204 ? 1.383 -8.221 4.913 1.00 83.50 204 ASP A CA 1
ATOM 1576 C C . ASP A 1 204 ? 2.319 -7.017 4.766 1.00 83.50 204 ASP A C 1
ATOM 1578 O O . ASP A 1 204 ? 3.223 -6.796 5.582 1.00 83.50 204 ASP A O 1
ATOM 1582 N N . ASN A 1 205 ? 2.254 -6.359 3.612 1.00 77.88 205 ASN A N 1
ATOM 1583 C CA . ASN A 1 205 ? 3.043 -5.184 3.289 1.00 77.88 205 ASN A CA 1
ATOM 1584 C C . ASN A 1 205 ? 2.134 -3.959 3.347 1.00 77.88 205 ASN A C 1
ATOM 1586 O O . ASN A 1 205 ? 1.106 -3.898 2.679 1.00 77.88 205 ASN A O 1
ATOM 1590 N N . GLN A 1 206 ? 2.579 -2.931 4.063 1.00 73.06 206 GLN A N 1
ATOM 1591 C CA . GLN A 1 206 ? 1.890 -1.642 4.148 1.00 73.06 206 GLN A CA 1
ATOM 1592 C C . GLN A 1 206 ? 2.093 -0.769 2.896 1.00 73.06 206 GLN A C 1
ATOM 1594 O O . GLN A 1 206 ? 2.004 0.454 2.970 1.00 73.06 206 GLN A O 1
ATOM 1599 N N . ALA A 1 207 ? 2.420 -1.378 1.755 1.00 75.69 207 ALA A N 1
ATOM 1600 C CA . ALA A 1 207 ? 2.474 -0.677 0.484 1.00 75.69 207 ALA A CA 1
ATOM 1601 C C . ALA A 1 207 ? 1.058 -0.246 0.105 1.00 75.69 207 ALA A C 1
ATOM 1603 O O . ALA A 1 207 ? 0.129 -1.054 0.134 1.00 75.69 207 ALA A O 1
ATOM 1604 N N . ASN A 1 208 ? 0.889 1.021 -0.264 1.00 75.25 208 ASN A N 1
ATOM 1605 C CA . ASN A 1 208 ? -0.401 1.475 -0.764 1.00 75.25 208 ASN A CA 1
ATOM 1606 C C . ASN A 1 208 ? -0.594 1.016 -2.220 1.00 75.25 208 ASN A C 1
ATOM 1608 O O . ASN A 1 208 ? 0.365 0.845 -2.975 1.00 75.25 208 ASN A O 1
ATOM 1612 N N . GLN A 1 209 ? -1.851 0.900 -2.654 1.00 77.81 209 GLN A N 1
ATOM 1613 C CA . GLN A 1 209 ? -2.192 0.428 -4.005 1.00 77.81 209 GLN A CA 1
ATOM 1614 C C . GLN A 1 209 ? -1.708 1.351 -5.148 1.00 77.81 209 GLN A C 1
ATOM 1616 O O . GLN A 1 209 ? -1.813 0.996 -6.325 1.00 77.81 209 GLN A O 1
ATOM 1621 N N . SER A 1 210 ? -1.199 2.546 -4.831 1.00 79.25 210 SER A N 1
ATOM 1622 C CA . SER A 1 210 ? -0.672 3.525 -5.795 1.00 79.25 210 SER A CA 1
ATOM 1623 C C . SER A 1 210 ? 0.850 3.461 -5.968 1.00 79.25 210 SER A C 1
ATOM 1625 O O . SER A 1 210 ? 1.408 4.239 -6.744 1.00 79.25 210 SER A O 1
ATOM 1627 N N . GLU A 1 211 ? 1.531 2.546 -5.279 1.00 80.44 211 GLU A N 1
ATOM 1628 C CA . GLU A 1 211 ? 2.952 2.275 -5.483 1.00 80.44 211 GLU A CA 1
ATOM 1629 C C . GLU A 1 211 ? 3.182 1.259 -6.612 1.00 80.44 211 GLU A C 1
ATOM 1631 O O . GLU A 1 211 ? 2.290 0.513 -7.025 1.00 80.44 211 GLU A O 1
ATOM 1636 N N . ILE A 1 212 ? 4.414 1.216 -7.118 1.00 78.50 212 ILE A N 1
ATOM 1637 C CA . ILE A 1 212 ? 4.872 0.197 -8.064 1.00 78.50 212 ILE A CA 1
ATOM 1638 C C . ILE A 1 212 ? 5.845 -0.714 -7.324 1.00 78.50 212 ILE A C 1
ATOM 1640 O O . ILE A 1 212 ? 6.762 -0.241 -6.650 1.00 78.50 212 ILE A O 1
ATOM 1644 N N . MET A 1 213 ? 5.679 -2.029 -7.456 1.00 79.56 213 MET A N 1
ATOM 1645 C CA . MET A 1 213 ? 6.695 -2.982 -7.022 1.00 79.56 213 MET A CA 1
ATOM 1646 C C . MET A 1 213 ? 7.979 -2.740 -7.811 1.00 79.56 213 MET A C 1
ATOM 1648 O O . MET A 1 213 ? 8.051 -2.979 -9.018 1.00 79.56 213 MET A O 1
ATOM 1652 N N . ASN A 1 214 ? 8.988 -2.245 -7.104 1.00 73.31 214 ASN A N 1
ATOM 1653 C CA . ASN A 1 214 ? 10.296 -1.945 -7.650 1.00 73.31 214 ASN A CA 1
ATOM 1654 C C . ASN A 1 214 ? 11.108 -3.229 -7.806 1.00 73.31 214 ASN A C 1
ATOM 1656 O O . ASN A 1 214 ? 11.589 -3.505 -8.894 1.00 73.31 214 ASN A O 1
ATOM 1660 N N . PHE A 1 215 ? 11.238 -4.039 -6.751 1.00 75.44 215 PHE A N 1
ATOM 1661 C CA . PHE A 1 215 ? 11.784 -5.380 -6.928 1.00 75.44 215 PHE A CA 1
ATOM 1662 C C . PHE A 1 215 ? 11.205 -6.417 -5.975 1.00 75.44 215 PHE A C 1
ATOM 1664 O O . PHE A 1 215 ? 10.879 -6.123 -4.822 1.00 75.44 215 PHE A O 1
ATOM 1671 N N . VAL A 1 216 ? 11.165 -7.659 -6.457 1.00 79.06 216 VAL A N 1
ATOM 1672 C CA . VAL A 1 216 ? 10.961 -8.863 -5.648 1.00 79.06 216 VAL A CA 1
ATOM 1673 C C . VAL A 1 216 ? 12.185 -9.760 -5.774 1.00 79.06 216 VAL A C 1
ATOM 1675 O O . VAL A 1 216 ? 12.712 -9.949 -6.870 1.00 79.06 216 VAL A O 1
ATOM 1678 N N . GLN A 1 217 ? 12.655 -10.287 -4.646 1.00 81.19 217 GLN A N 1
ATOM 1679 C CA . GLN A 1 217 ? 13.935 -10.978 -4.556 1.00 81.19 217 GLN A CA 1
ATOM 1680 C C . GLN A 1 217 ? 13.866 -12.181 -3.605 1.00 81.19 217 GLN A C 1
ATOM 1682 O O . GLN A 1 217 ? 13.398 -12.063 -2.472 1.00 81.19 217 GLN A O 1
ATOM 1687 N N . ALA A 1 218 ? 14.418 -13.318 -4.036 1.00 83.69 218 ALA A N 1
ATOM 1688 C CA . ALA A 1 218 ? 14.668 -14.481 -3.186 1.00 83.69 218 ALA A CA 1
ATOM 1689 C C . ALA A 1 218 ? 16.115 -14.460 -2.663 1.00 83.69 218 ALA A C 1
ATOM 1691 O O . ALA A 1 218 ? 17.059 -14.790 -3.383 1.00 83.69 218 ALA A O 1
ATOM 1692 N N . ALA A 1 219 ? 16.307 -14.108 -1.393 1.00 83.50 219 ALA A N 1
ATOM 1693 C CA . ALA A 1 219 ? 17.612 -14.132 -0.741 1.00 83.50 219 ALA A CA 1
ATOM 1694 C C . ALA A 1 219 ? 17.889 -15.533 -0.167 1.00 83.50 219 ALA A C 1
ATOM 1696 O O . ALA A 1 219 ? 17.452 -15.879 0.932 1.00 83.50 219 ALA A O 1
ATOM 1697 N N . LEU A 1 220 ? 18.617 -16.354 -0.930 1.00 86.31 220 LEU A N 1
ATOM 1698 C CA . LEU A 1 220 ? 18.865 -17.765 -0.618 1.00 86.31 220 LEU A CA 1
ATOM 1699 C C . LEU A 1 220 ? 20.281 -18.014 -0.087 1.00 86.31 220 LEU A C 1
ATOM 1701 O O . LEU A 1 220 ? 21.264 -17.497 -0.615 1.00 86.31 220 LEU A O 1
ATOM 1705 N N . THR A 1 221 ? 20.404 -18.906 0.898 1.00 90.00 221 THR A N 1
ATOM 1706 C CA . THR A 1 221 ? 21.692 -19.480 1.319 1.00 90.00 221 THR A CA 1
ATOM 1707 C C . THR A 1 221 ? 21.691 -20.979 1.032 1.00 90.00 221 THR A C 1
ATOM 1709 O O . THR A 1 221 ? 21.083 -21.760 1.763 1.00 90.00 221 THR A O 1
ATOM 1712 N N . LEU A 1 222 ? 22.380 -21.385 -0.039 1.00 89.50 222 LEU A N 1
ATOM 1713 C CA . LEU A 1 222 ? 22.435 -22.767 -0.535 1.00 89.50 222 LEU A CA 1
ATOM 1714 C C . LEU A 1 222 ? 23.854 -23.340 -0.445 1.00 89.50 222 LEU A C 1
ATOM 1716 O O . LEU A 1 222 ? 24.835 -22.607 -0.550 1.00 89.50 222 LEU A O 1
ATOM 1720 N N . SER A 1 223 ? 23.985 -24.666 -0.340 1.00 92.62 223 SER A N 1
ATOM 1721 C CA . SER A 1 223 ? 25.298 -25.329 -0.445 1.00 92.62 223 SER A CA 1
ATOM 1722 C C . SER A 1 223 ? 25.925 -25.244 -1.847 1.00 92.62 223 SER A C 1
ATOM 1724 O O . SER A 1 223 ? 27.122 -25.477 -1.992 1.00 92.62 223 SER A O 1
ATOM 1726 N N . THR A 1 224 ? 25.127 -24.961 -2.881 1.00 87.38 224 THR A N 1
ATOM 1727 C CA . THR A 1 224 ? 25.555 -24.708 -4.268 1.00 87.38 224 THR A CA 1
ATOM 1728 C C . THR A 1 224 ? 24.449 -23.967 -5.023 1.00 87.38 224 THR A C 1
ATOM 1730 O O . THR A 1 224 ? 23.272 -24.154 -4.724 1.00 87.38 224 THR A O 1
ATOM 1733 N N . THR A 1 225 ? 24.814 -23.156 -6.016 1.00 83.88 225 THR A N 1
ATOM 1734 C CA . THR A 1 225 ? 23.875 -22.487 -6.938 1.00 83.88 225 THR A CA 1
ATOM 1735 C C . THR A 1 225 ? 23.883 -23.101 -8.343 1.00 83.88 225 THR A C 1
ATOM 1737 O O . THR A 1 225 ? 23.110 -22.685 -9.207 1.00 83.88 225 THR A O 1
ATOM 1740 N N . ALA A 1 226 ? 24.745 -24.091 -8.600 1.00 85.06 226 ALA A N 1
ATOM 1741 C CA . ALA A 1 226 ? 24.841 -24.768 -9.892 1.00 85.06 226 ALA A CA 1
ATOM 1742 C C . ALA A 1 226 ? 23.626 -25.680 -10.138 1.00 85.06 226 ALA A C 1
ATOM 1744 O O . ALA A 1 226 ? 23.252 -26.444 -9.249 1.00 85.06 226 ALA A O 1
ATOM 1745 N N . ASN A 1 227 ? 23.045 -25.637 -11.345 1.00 86.88 227 ASN A N 1
ATOM 1746 C CA . ASN A 1 227 ? 21.879 -26.445 -11.754 1.00 86.88 227 ASN A CA 1
ATOM 1747 C C . ASN A 1 227 ? 20.675 -26.352 -10.798 1.00 86.88 227 ASN A C 1
ATOM 1749 O O . ASN A 1 227 ? 19.959 -27.331 -10.585 1.00 86.88 227 ASN A O 1
ATOM 1753 N N . ILE A 1 228 ? 20.469 -25.181 -10.205 1.00 86.25 228 ILE A N 1
ATOM 1754 C CA . ILE A 1 228 ? 19.250 -24.851 -9.472 1.00 86.25 228 ILE A CA 1
ATOM 1755 C C . ILE A 1 228 ? 18.359 -24.007 -10.385 1.00 86.25 228 ILE A C 1
ATOM 1757 O O . ILE A 1 228 ? 18.860 -23.273 -11.242 1.00 86.25 228 ILE A O 1
ATOM 1761 N N . THR A 1 229 ? 17.047 -24.083 -10.184 1.00 86.12 229 THR A N 1
ATOM 1762 C CA . THR A 1 229 ? 16.075 -23.123 -10.731 1.00 86.12 229 THR A CA 1
ATOM 1763 C C . THR A 1 229 ? 15.225 -22.599 -9.584 1.00 86.12 229 THR A C 1
ATOM 1765 O O . THR A 1 229 ? 14.742 -23.398 -8.781 1.00 86.12 229 THR A O 1
ATOM 1768 N N . VAL A 1 230 ? 15.059 -21.280 -9.497 1.00 86.06 230 VAL A N 1
ATOM 1769 C CA . VAL A 1 230 ? 14.243 -20.631 -8.460 1.00 86.06 230 VAL A CA 1
ATOM 1770 C C . VAL A 1 230 ? 13.091 -19.909 -9.134 1.00 86.06 230 VAL A C 1
ATOM 1772 O O . VAL A 1 230 ? 13.303 -19.210 -10.126 1.00 86.06 230 VAL A O 1
ATOM 1775 N N . GLN A 1 231 ? 11.889 -20.088 -8.601 1.00 85.75 231 GLN A N 1
ATOM 1776 C CA . GLN A 1 231 ? 10.692 -19.391 -9.050 1.00 85.75 231 GLN A CA 1
ATOM 1777 C C . GLN A 1 231 ? 10.093 -18.624 -7.879 1.00 85.75 231 GLN A C 1
ATOM 1779 O O . GLN A 1 231 ? 10.003 -19.163 -6.777 1.00 85.75 231 GLN A O 1
ATOM 1784 N N . ILE A 1 232 ? 9.687 -17.383 -8.133 1.00 84.69 232 ILE A N 1
ATOM 1785 C CA . ILE A 1 232 ? 8.904 -16.581 -7.192 1.00 84.69 232 ILE A CA 1
ATOM 1786 C C . ILE A 1 232 ? 7.492 -16.463 -7.764 1.00 84.69 232 ILE A C 1
ATOM 1788 O O . ILE A 1 232 ? 7.321 -16.103 -8.934 1.00 84.69 232 ILE A O 1
ATOM 1792 N N . ILE A 1 233 ? 6.500 -16.818 -6.955 1.00 85.38 233 ILE A N 1
ATOM 1793 C CA . ILE A 1 233 ? 5.087 -16.864 -7.333 1.00 85.38 233 ILE A CA 1
ATOM 1794 C C . ILE A 1 233 ? 4.318 -15.935 -6.377 1.00 85.38 233 ILE A C 1
ATOM 1796 O O . ILE A 1 233 ? 4.429 -16.120 -5.161 1.00 85.38 233 ILE A O 1
ATOM 1800 N N . PRO A 1 234 ? 3.573 -14.946 -6.901 1.00 84.00 234 PRO A N 1
ATOM 1801 C CA . PRO A 1 234 ? 2.781 -14.016 -6.109 1.00 84.00 234 PRO A CA 1
ATOM 1802 C C . PRO A 1 234 ? 1.451 -14.652 -5.661 1.00 84.00 234 PRO A C 1
ATOM 1804 O O . PRO A 1 234 ? 1.028 -15.661 -6.241 1.00 84.00 234 PRO A O 1
ATOM 1807 N N . PRO A 1 235 ? 0.743 -14.025 -4.707 1.00 86.00 235 PRO A N 1
ATOM 1808 C CA . PRO A 1 235 ? -0.579 -14.442 -4.240 1.00 86.00 235 PRO A CA 1
ATOM 1809 C C . PRO A 1 235 ? -1.623 -14.565 -5.359 1.00 86.00 235 PRO A C 1
ATOM 1811 O O . PRO A 1 235 ? -2.406 -15.514 -5.374 1.00 86.00 235 PRO A O 1
ATOM 1814 N N . SER A 1 236 ? -1.600 -13.654 -6.338 1.00 80.38 236 SER A N 1
ATOM 1815 C CA . SER A 1 236 ? -2.504 -13.652 -7.501 1.00 80.38 236 SER A CA 1
ATOM 1816 C C . SER A 1 236 ? -2.351 -14.872 -8.422 1.00 80.38 236 SER A C 1
ATOM 1818 O O . SER A 1 236 ? -3.232 -15.160 -9.237 1.00 80.38 236 SER A O 1
ATOM 1820 N N . GLY A 1 237 ? -1.255 -15.623 -8.281 1.00 72.44 237 GLY A N 1
ATOM 1821 C CA . GLY A 1 237 ? -0.901 -16.736 -9.149 1.00 72.44 237 GLY A CA 1
ATOM 1822 C C . GLY A 1 237 ? -0.245 -16.289 -10.461 1.00 72.44 237 GLY A C 1
ATOM 1823 O O . GLY A 1 237 ? -0.476 -15.206 -10.986 1.00 72.44 237 GLY A O 1
ATOM 1824 N N . GLY A 1 238 ? 0.612 -17.151 -11.009 1.00 69.62 238 GLY A N 1
ATOM 1825 C CA . GLY A 1 238 ? 1.487 -16.829 -12.144 1.00 69.62 238 GLY A CA 1
ATOM 1826 C C . GLY A 1 238 ? 2.963 -16.970 -11.771 1.00 69.62 238 GLY A C 1
ATOM 1827 O O . GLY A 1 238 ? 3.307 -17.087 -10.602 1.00 69.62 238 GLY A O 1
ATOM 1828 N N . MET A 1 239 ? 3.858 -17.031 -12.757 1.00 61.31 239 MET A N 1
ATOM 1829 C CA . MET A 1 239 ? 5.305 -17.053 -12.500 1.00 61.31 239 MET A CA 1
ATOM 1830 C C . MET A 1 239 ? 5.859 -15.651 -12.735 1.00 61.31 239 MET A C 1
ATOM 1832 O O . MET A 1 239 ? 5.815 -15.175 -13.867 1.00 61.31 239 MET A O 1
ATOM 1836 N N . VAL A 1 240 ? 6.362 -15.009 -11.678 1.00 58.81 240 VAL A N 1
ATOM 1837 C CA . VAL A 1 240 ? 6.808 -13.604 -11.700 1.00 58.81 240 VAL A CA 1
ATOM 1838 C C . VAL A 1 240 ? 8.304 -13.478 -11.999 1.00 58.81 240 VAL A C 1
ATOM 1840 O O . VAL A 1 240 ? 8.717 -12.573 -12.715 1.00 58.81 240 VAL A O 1
ATOM 1843 N N . ALA A 1 241 ? 9.120 -14.438 -11.559 1.00 56.84 241 ALA A N 1
ATOM 1844 C CA . ALA A 1 241 ? 10.530 -14.521 -11.939 1.00 56.84 241 ALA A CA 1
ATOM 1845 C C . ALA A 1 241 ? 10.985 -15.981 -12.046 1.00 56.84 241 ALA A C 1
ATOM 1847 O O . ALA A 1 241 ? 10.646 -16.803 -11.192 1.00 56.84 241 ALA A O 1
ATOM 1848 N N . VAL A 1 242 ? 11.772 -16.300 -13.079 1.00 59.81 242 VAL A N 1
ATOM 1849 C CA . VAL A 1 242 ? 12.501 -17.571 -13.201 1.00 59.81 242 VAL A CA 1
ATOM 1850 C C . VAL A 1 242 ? 13.984 -17.245 -13.213 1.00 59.81 242 VAL A C 1
ATOM 1852 O O . VAL A 1 242 ? 14.522 -16.808 -14.227 1.00 59.81 242 VAL A O 1
ATOM 1855 N N . LEU A 1 243 ? 14.658 -17.480 -12.093 1.00 60.22 243 LEU A N 1
ATOM 1856 C CA . LEU A 1 243 ? 16.111 -17.421 -12.069 1.00 60.22 243 LEU A CA 1
ATOM 1857 C C . LEU A 1 243 ? 16.626 -18.737 -12.676 1.00 60.22 243 LEU A C 1
ATOM 1859 O O . LEU A 1 243 ? 16.194 -19.822 -12.260 1.00 60.22 243 LEU A O 1
ATOM 1863 N N . THR A 1 244 ? 17.561 -18.667 -13.636 1.00 52.66 244 THR A N 1
ATOM 1864 C CA . THR A 1 244 ? 18.302 -19.829 -14.185 1.00 52.66 244 THR A CA 1
ATOM 1865 C C . THR A 1 244 ? 19.804 -19.734 -13.883 1.00 52.66 244 THR A C 1
ATOM 1867 O O . THR A 1 244 ? 20.402 -18.675 -14.025 1.00 52.66 244 THR A O 1
ATOM 1870 N N . SER A 1 245 ? 20.409 -20.835 -13.421 1.00 46.09 245 SER A N 1
ATOM 1871 C CA . SER A 1 245 ? 21.793 -20.890 -12.919 1.00 46.09 245 SER A CA 1
ATOM 1872 C C . SER A 1 245 ? 22.864 -20.529 -13.972 1.00 46.09 245 SER A C 1
ATOM 1874 O O . SER A 1 245 ? 22.734 -20.978 -15.114 1.00 46.09 245 SER A O 1
ATOM 1876 N N . PRO A 1 246 ? 23.973 -19.847 -13.592 1.00 45.38 246 PRO A N 1
ATOM 1877 C CA . PRO A 1 246 ? 24.274 -19.289 -12.267 1.00 45.38 246 PRO A CA 1
ATOM 1878 C C . PRO A 1 246 ? 23.509 -17.981 -12.019 1.00 45.38 246 PRO A C 1
ATOM 1880 O O . PRO A 1 246 ? 23.592 -17.056 -12.817 1.00 45.38 246 PRO A O 1
ATOM 1883 N N . PHE A 1 247 ? 22.788 -17.893 -10.898 1.00 56.22 247 PHE A N 1
ATOM 1884 C CA . PHE A 1 247 ? 21.954 -16.725 -10.608 1.00 56.22 247 PHE A CA 1
ATOM 1885 C C . PHE A 1 247 ? 22.802 -15.508 -10.238 1.00 56.22 247 PHE A C 1
ATOM 1887 O O . PHE A 1 247 ? 23.633 -15.578 -9.325 1.00 56.22 247 PHE A O 1
ATOM 1894 N N . ARG A 1 248 ? 22.538 -14.384 -10.905 1.00 48.59 248 ARG A N 1
ATOM 1895 C CA . ARG A 1 248 ? 22.591 -13.076 -10.260 1.00 48.59 248 ARG A CA 1
ATOM 1896 C C . ARG A 1 248 ? 21.195 -12.779 -9.720 1.00 48.59 248 ARG A C 1
ATOM 1898 O O . ARG A 1 248 ? 20.211 -13.402 -10.102 1.00 48.59 248 ARG A O 1
ATOM 1905 N N . ASP A 1 249 ? 21.181 -11.930 -8.717 1.00 51.09 249 ASP A N 1
ATOM 1906 C CA . ASP A 1 249 ? 20.019 -11.521 -7.949 1.00 51.09 249 ASP A CA 1
ATOM 1907 C C . ASP A 1 249 ? 19.110 -10.643 -8.823 1.00 51.09 249 ASP A C 1
ATOM 1909 O O . ASP A 1 249 ? 19.158 -9.420 -8.726 1.00 51.09 249 ASP A O 1
ATOM 1913 N N . ASP A 1 250 ? 18.400 -11.248 -9.778 1.00 48.78 250 ASP A N 1
ATOM 1914 C CA . ASP A 1 250 ? 17.654 -10.486 -10.776 1.00 48.78 250 ASP A CA 1
ATOM 1915 C C . ASP A 1 250 ? 16.326 -10.021 -10.174 1.00 48.78 250 ASP A C 1
ATOM 1917 O O . ASP A 1 250 ? 15.428 -10.804 -9.858 1.00 48.78 250 ASP A O 1
ATOM 1921 N N . SER A 1 251 ? 16.260 -8.708 -9.979 1.00 52.03 251 SER A N 1
ATOM 1922 C CA . SER A 1 251 ? 15.100 -7.943 -9.552 1.00 52.03 251 SER A CA 1
ATOM 1923 C C . SER A 1 251 ? 13.941 -8.104 -10.540 1.00 52.03 251 SER A C 1
ATOM 1925 O O . SER A 1 251 ? 14.088 -7.826 -11.729 1.00 52.03 251 SER A O 1
ATOM 1927 N N . TYR A 1 252 ? 12.771 -8.518 -10.056 1.00 55.28 252 TYR A N 1
ATOM 1928 C CA . TYR A 1 252 ? 11.525 -8.422 -10.823 1.00 55.28 252 TYR A CA 1
ATOM 1929 C C . TYR A 1 252 ? 10.958 -6.999 -10.761 1.00 55.28 252 TYR A C 1
ATOM 1931 O O . TYR A 1 252 ? 10.623 -6.557 -9.671 1.00 55.28 252 TYR A O 1
ATOM 1939 N N . TYR A 1 253 ? 10.790 -6.318 -11.895 1.00 57.97 253 TYR A N 1
ATOM 1940 C CA . TYR A 1 253 ? 10.280 -4.944 -11.941 1.00 57.97 253 TYR A CA 1
ATOM 1941 C C . TYR A 1 253 ? 8.836 -4.871 -12.435 1.00 57.97 253 TYR A C 1
ATOM 1943 O O . TYR A 1 253 ? 8.493 -5.429 -13.476 1.00 57.97 253 TYR A O 1
ATOM 1951 N N . GLY A 1 254 ? 8.035 -4.055 -11.749 1.00 59.91 254 GLY A N 1
ATOM 1952 C CA . GLY A 1 254 ? 6.835 -3.463 -12.307 1.00 59.91 254 GLY A CA 1
ATOM 1953 C C . GLY A 1 254 ? 5.619 -4.364 -12.213 1.00 59.91 254 GLY A C 1
ATOM 1954 O O . GLY A 1 254 ? 5.191 -4.929 -13.204 1.00 59.91 254 GLY A O 1
ATOM 1955 N N . ASP A 1 255 ? 4.974 -4.400 -11.063 1.00 73.88 255 ASP A N 1
ATOM 1956 C CA . ASP A 1 255 ? 3.522 -4.540 -11.029 1.00 73.88 255 ASP A CA 1
ATOM 1957 C C . ASP A 1 255 ? 2.979 -3.521 -10.042 1.00 73.88 255 ASP A C 1
ATOM 1959 O O . ASP A 1 255 ? 3.677 -3.105 -9.115 1.00 73.88 255 ASP A O 1
ATOM 1963 N N . GLN A 1 256 ? 1.766 -3.037 -10.294 1.00 79.25 256 GLN A N 1
ATOM 1964 C CA . GLN A 1 256 ? 1.129 -2.119 -9.365 1.00 79.25 256 GLN A CA 1
ATOM 1965 C C . GLN A 1 256 ? 0.903 -2.844 -8.042 1.00 79.25 256 GLN A C 1
ATOM 1967 O O . GLN A 1 256 ? 0.490 -4.004 -8.036 1.00 79.25 256 GLN A O 1
ATOM 1972 N N . ALA A 1 257 ? 1.171 -2.148 -6.944 1.00 77.94 257 ALA A N 1
ATOM 1973 C CA . ALA A 1 257 ? 1.134 -2.643 -5.577 1.00 77.94 257 ALA A CA 1
ATOM 1974 C C . ALA A 1 257 ? -0.286 -2.940 -5.056 1.00 77.94 257 ALA A C 1
ATOM 1976 O O . ALA A 1 257 ? -0.639 -2.567 -3.943 1.00 77.94 257 ALA A O 1
ATOM 1977 N N . LYS A 1 258 ? -1.139 -3.567 -5.867 1.00 75.94 258 LYS A N 1
ATOM 1978 C CA . LYS A 1 258 ? -2.503 -3.913 -5.472 1.00 75.94 258 LYS A CA 1
ATOM 1979 C C . LYS A 1 258 ? -2.477 -4.977 -4.376 1.00 75.94 258 LYS A C 1
ATOM 1981 O O . LYS A 1 258 ? -1.559 -5.797 -4.320 1.00 75.94 258 LYS A O 1
ATOM 1986 N N . ASP A 1 259 ? -3.502 -4.966 -3.531 1.00 72.56 259 ASP A N 1
ATOM 1987 C CA . ASP A 1 259 ? -3.617 -5.881 -2.393 1.00 72.56 259 ASP A CA 1
ATOM 1988 C C . ASP A 1 259 ? -3.585 -7.353 -2.838 1.00 72.56 259 ASP A C 1
ATOM 1990 O O . ASP A 1 259 ? -2.857 -8.156 -2.273 1.00 72.56 259 ASP A O 1
ATOM 1994 N N . ASP A 1 260 ? -4.250 -7.679 -3.949 1.00 69.94 260 ASP A N 1
ATOM 1995 C CA . ASP A 1 260 ? -4.264 -9.013 -4.566 1.00 69.94 260 ASP A CA 1
ATOM 1996 C C . ASP A 1 260 ? -2.917 -9.447 -5.172 1.00 69.94 260 ASP A C 1
ATOM 1998 O O . ASP A 1 260 ? -2.720 -10.626 -5.478 1.00 69.94 260 ASP A O 1
ATOM 2002 N N . VAL A 1 261 ? -1.990 -8.506 -5.357 1.00 74.69 261 VAL A N 1
ATOM 2003 C CA . VAL A 1 261 ? -0.658 -8.745 -5.919 1.00 74.69 261 VAL A CA 1
ATOM 2004 C C . VAL A 1 261 ? 0.409 -8.788 -4.828 1.00 74.69 261 VAL A C 1
ATOM 2006 O O . VAL A 1 261 ? 1.281 -9.651 -4.880 1.00 74.69 261 VAL A O 1
ATOM 2009 N N . ILE A 1 262 ? 0.375 -7.868 -3.861 1.00 79.44 262 ILE A N 1
ATOM 2010 C CA . ILE A 1 262 ? 1.393 -7.776 -2.809 1.00 79.44 262 ILE A CA 1
ATOM 2011 C C . ILE A 1 262 ? 1.018 -8.593 -1.581 1.00 79.44 262 ILE A C 1
ATOM 2013 O O . ILE A 1 262 ? 1.875 -9.314 -1.069 1.00 79.44 262 ILE A O 1
ATOM 2017 N N . ASN A 1 263 ? -0.217 -8.485 -1.101 1.00 84.50 263 ASN A N 1
ATOM 2018 C CA . ASN A 1 263 ? -0.619 -9.083 0.162 1.00 84.50 263 ASN A CA 1
ATOM 2019 C C . ASN A 1 263 ? -1.186 -10.488 -0.054 1.00 84.50 263 ASN A C 1
ATOM 2021 O O . ASN A 1 263 ? -1.839 -10.796 -1.050 1.00 84.50 263 ASN A O 1
ATOM 2025 N N . GLY A 1 264 ? -0.886 -11.379 0.888 1.00 86.38 264 GLY A N 1
ATOM 2026 C CA . GLY A 1 264 ? -1.220 -12.799 0.811 1.00 86.38 264 GLY A CA 1
ATOM 2027 C C . GLY A 1 264 ? 0.008 -13.701 0.737 1.00 86.38 264 GLY A C 1
ATOM 2028 O O . GLY A 1 264 ? 1.132 -13.301 1.040 1.00 86.38 264 GLY A O 1
ATOM 2029 N N . THR A 1 265 ? -0.207 -14.963 0.374 1.00 89.50 265 THR A N 1
ATOM 2030 C CA . THR A 1 265 ? 0.849 -15.977 0.433 1.00 89.50 265 THR A CA 1
ATOM 2031 C C . THR A 1 265 ? 1.694 -15.978 -0.841 1.00 89.50 265 THR A C 1
ATOM 2033 O O . THR A 1 265 ? 1.239 -16.367 -1.915 1.00 89.50 265 THR A O 1
ATOM 2036 N N . TRP A 1 266 ? 2.953 -15.574 -0.707 1.00 89.38 266 TRP A N 1
ATOM 2037 C CA . TRP A 1 266 ? 3.979 -15.711 -1.738 1.00 89.38 266 TRP A CA 1
ATOM 2038 C C . TRP A 1 266 ? 4.682 -17.056 -1.628 1.00 89.38 266 TRP A C 1
ATOM 2040 O O . TRP A 1 266 ? 4.888 -17.567 -0.530 1.00 89.38 266 TRP A O 1
ATOM 2050 N N . HIS A 1 267 ? 5.137 -17.592 -2.756 1.00 90.00 267 HIS A N 1
ATOM 2051 C CA . HIS A 1 267 ? 5.844 -18.868 -2.799 1.00 90.00 267 HIS A CA 1
ATOM 2052 C C . HIS A 1 267 ? 7.226 -18.719 -3.439 1.00 90.00 267 HIS A C 1
ATOM 2054 O O . HIS A 1 267 ? 7.361 -18.191 -4.547 1.00 90.00 267 HIS A O 1
ATOM 2060 N N . ILE A 1 268 ? 8.257 -19.232 -2.761 1.00 90.31 268 ILE A N 1
ATOM 2061 C CA . ILE A 1 268 ? 9.583 -19.458 -3.347 1.00 90.31 268 ILE A CA 1
ATOM 2062 C C . ILE A 1 268 ? 9.728 -20.950 -3.642 1.00 90.31 268 ILE A C 1
ATOM 2064 O O . ILE A 1 268 ? 9.841 -21.770 -2.728 1.00 90.31 268 ILE A O 1
ATOM 2068 N N . VAL A 1 269 ? 9.791 -21.301 -4.927 1.00 91.06 269 VAL A N 1
ATOM 2069 C CA . VAL A 1 269 ? 9.968 -22.684 -5.384 1.00 91.06 269 VAL A CA 1
ATOM 2070 C C . VAL A 1 269 ? 11.413 -22.913 -5.811 1.00 91.06 269 VAL A C 1
ATOM 2072 O O . VAL A 1 269 ? 11.902 -22.287 -6.751 1.00 91.06 269 VAL A O 1
ATOM 2075 N N . ILE A 1 270 ? 12.105 -23.838 -5.144 1.00 91.25 270 ILE A N 1
ATOM 2076 C CA . ILE A 1 270 ? 13.503 -24.189 -5.434 1.00 91.25 270 ILE A CA 1
ATOM 2077 C C . ILE A 1 270 ? 13.546 -25.583 -6.053 1.00 91.25 270 ILE A C 1
ATOM 2079 O O . ILE A 1 270 ? 13.169 -26.560 -5.410 1.00 91.25 270 ILE A O 1
ATOM 2083 N N . ASN A 1 271 ? 14.059 -25.689 -7.277 1.00 91.62 271 ASN A N 1
ATOM 2084 C CA . ASN A 1 271 ? 14.217 -26.944 -8.009 1.00 91.62 271 ASN A CA 1
ATOM 2085 C C . ASN A 1 271 ? 15.691 -27.365 -8.041 1.00 91.62 271 ASN A C 1
ATOM 2087 O O . ASN A 1 271 ? 16.551 -26.604 -8.490 1.00 91.62 271 ASN A O 1
ATOM 2091 N N . ASN A 1 272 ? 15.986 -28.591 -7.605 1.00 92.50 272 ASN A N 1
ATOM 2092 C CA . ASN A 1 272 ? 17.324 -29.169 -7.636 1.00 92.50 272 ASN A CA 1
ATOM 2093 C C . ASN A 1 272 ? 17.529 -30.052 -8.876 1.00 92.50 272 ASN A C 1
ATOM 2095 O O . ASN A 1 272 ? 17.167 -31.227 -8.883 1.00 92.50 272 ASN A O 1
ATOM 2099 N N . GLY A 1 273 ? 18.191 -29.515 -9.901 1.00 91.12 273 GLY A N 1
ATOM 2100 C CA . GLY A 1 273 ? 18.579 -30.261 -11.101 1.00 91.12 273 GLY A CA 1
ATOM 2101 C C . GLY A 1 273 ? 19.846 -31.112 -10.946 1.00 91.12 273 GLY A C 1
ATOM 2102 O O . GLY A 1 273 ? 20.286 -31.738 -11.911 1.00 91.12 273 GLY A O 1
ATOM 2103 N N . ASN A 1 274 ? 20.475 -31.140 -9.767 1.00 91.19 274 ASN A N 1
ATOM 2104 C CA . ASN A 1 274 ? 21.691 -31.918 -9.544 1.00 91.19 274 ASN A CA 1
ATOM 2105 C C . ASN A 1 274 ? 21.400 -33.403 -9.291 1.00 91.19 274 ASN A C 1
ATOM 2107 O O . ASN A 1 274 ? 20.332 -33.799 -8.830 1.00 91.19 274 ASN A O 1
ATOM 2111 N N . ALA A 1 275 ? 22.427 -34.230 -9.497 1.00 93.38 275 ALA A N 1
ATOM 2112 C CA . ALA A 1 275 ? 22.421 -35.650 -9.138 1.00 93.38 275 ALA A CA 1
ATOM 2113 C C . ALA A 1 275 ? 22.685 -35.912 -7.636 1.00 93.38 275 ALA A C 1
ATOM 2115 O O . ALA A 1 275 ? 22.835 -37.061 -7.225 1.00 93.38 275 ALA A O 1
ATOM 2116 N N . TYR A 1 276 ? 22.796 -34.860 -6.823 1.00 92.62 276 TYR A N 1
ATOM 2117 C CA . TYR A 1 276 ? 23.131 -34.916 -5.400 1.00 92.62 276 TYR A CA 1
ATOM 2118 C C . TYR A 1 276 ? 22.267 -33.937 -4.596 1.00 92.62 276 TYR A C 1
ATOM 2120 O O . TYR A 1 276 ? 21.628 -33.049 -5.162 1.00 92.62 276 TYR A O 1
ATOM 2128 N N . ASN A 1 277 ? 22.246 -34.114 -3.272 1.00 92.69 277 ASN A N 1
ATOM 2129 C CA . ASN A 1 277 ? 21.461 -33.276 -2.368 1.00 92.69 277 ASN A CA 1
ATOM 2130 C C . ASN A 1 277 ? 22.001 -31.844 -2.314 1.00 92.69 277 ASN A C 1
ATOM 2132 O O . ASN A 1 277 ? 23.213 -31.646 -2.210 1.00 92.69 277 ASN A O 1
ATOM 2136 N N . VAL A 1 278 ? 21.099 -30.866 -2.281 1.00 92.88 278 VAL A N 1
ATOM 2137 C CA . VAL A 1 278 ? 21.440 -29.456 -2.057 1.00 92.88 278 VAL A CA 1
ATOM 2138 C C . VAL A 1 278 ? 20.840 -29.003 -0.736 1.00 92.88 278 VAL A C 1
ATOM 2140 O O . VAL A 1 278 ? 19.634 -29.117 -0.532 1.00 92.88 278 VAL A O 1
ATOM 2143 N N . ASN A 1 279 ? 21.687 -28.520 0.174 1.00 94.06 279 ASN A N 1
ATOM 2144 C CA . ASN A 1 279 ? 21.239 -28.020 1.469 1.00 94.06 279 ASN A CA 1
ATOM 2145 C C . ASN A 1 279 ? 20.779 -26.568 1.335 1.00 94.06 279 ASN A C 1
ATOM 2147 O O . ASN A 1 279 ? 21.490 -25.747 0.748 1.00 94.06 279 ASN A O 1
ATOM 2151 N N . VAL A 1 280 ? 19.632 -26.262 1.933 1.00 92.81 280 VAL A N 1
ATOM 2152 C CA . VAL A 1 280 ? 19.080 -24.915 2.079 1.00 92.81 280 VAL A CA 1
ATOM 2153 C C . VAL A 1 280 ? 19.237 -24.503 3.538 1.00 92.81 280 VAL A C 1
ATOM 2155 O O . VAL A 1 280 ? 18.759 -25.196 4.435 1.00 92.81 280 VAL A O 1
ATOM 2158 N N . TYR A 1 281 ? 19.940 -23.398 3.775 1.00 92.06 281 TYR A N 1
ATOM 2159 C CA . TYR A 1 281 ? 20.220 -22.870 5.115 1.00 92.06 281 TYR A CA 1
ATOM 2160 C C . TYR A 1 281 ? 19.338 -21.679 5.484 1.00 92.06 281 TYR A C 1
ATOM 2162 O O . TYR A 1 281 ? 19.106 -21.448 6.665 1.00 92.06 281 TYR A O 1
ATOM 2170 N N . ALA A 1 282 ? 18.890 -20.924 4.485 1.00 89.81 282 ALA A N 1
ATOM 2171 C CA . ALA A 1 282 ? 17.958 -19.818 4.629 1.00 89.81 282 ALA A CA 1
ATOM 2172 C C . ALA A 1 282 ? 17.320 -19.517 3.272 1.00 89.81 282 ALA A C 1
ATOM 2174 O O . ALA A 1 282 ? 17.963 -19.690 2.228 1.00 89.81 282 ALA A O 1
ATOM 2175 N N . ALA A 1 283 ? 16.089 -19.029 3.313 1.00 89.25 283 ALA A N 1
ATOM 2176 C CA . ALA A 1 283 ? 15.417 -18.389 2.200 1.00 89.25 283 ALA A CA 1
ATOM 2177 C C . ALA A 1 283 ? 14.580 -17.244 2.778 1.00 89.25 283 ALA A C 1
ATOM 2179 O O . ALA A 1 283 ? 13.703 -17.491 3.607 1.00 89.25 283 ALA A O 1
ATOM 2180 N N . ASP A 1 284 ? 14.863 -16.017 2.354 1.00 88.38 284 ASP A N 1
ATOM 2181 C CA . ASP A 1 284 ? 14.072 -14.838 2.703 1.00 88.38 284 ASP A CA 1
ATOM 2182 C C . ASP A 1 284 ? 13.460 -14.255 1.424 1.00 88.38 284 ASP A C 1
ATOM 2184 O O . ASP A 1 284 ? 14.122 -14.195 0.383 1.00 88.38 284 ASP A O 1
ATOM 2188 N N . LEU A 1 285 ? 12.220 -13.786 1.517 1.00 87.94 285 LEU A N 1
ATOM 2189 C CA . LEU A 1 285 ? 11.564 -13.021 0.462 1.00 87.94 285 LEU A CA 1
ATOM 2190 C C . LEU A 1 285 ? 11.740 -11.532 0.759 1.00 87.94 285 LEU A C 1
ATOM 2192 O O . LEU A 1 285 ? 11.390 -11.066 1.841 1.00 87.94 285 LEU A O 1
ATOM 2196 N N . ARG A 1 286 ? 12.283 -10.762 -0.183 1.00 86.00 286 ARG A N 1
ATOM 2197 C CA . ARG A 1 286 ? 12.352 -9.301 -0.076 1.00 86.00 286 ARG A CA 1
ATOM 2198 C C . ARG A 1 286 ? 11.453 -8.671 -1.123 1.00 86.00 286 ARG A C 1
ATOM 2200 O O . ARG A 1 286 ? 11.570 -9.001 -2.300 1.00 86.00 286 ARG A O 1
ATOM 2207 N N . ILE A 1 287 ? 10.603 -7.757 -0.678 1.00 84.06 287 ILE A N 1
ATOM 2208 C CA . ILE A 1 287 ? 9.709 -6.978 -1.529 1.00 84.06 287 ILE A CA 1
ATOM 2209 C C . ILE A 1 287 ? 10.010 -5.510 -1.265 1.00 84.06 287 ILE A C 1
ATOM 2211 O O . ILE A 1 287 ? 10.084 -5.078 -0.111 1.00 84.06 287 ILE A O 1
ATOM 2215 N N . LYS A 1 288 ? 10.209 -4.758 -2.344 1.00 81.69 288 LYS A N 1
ATOM 2216 C CA . LYS A 1 288 ? 10.334 -3.308 -2.309 1.00 81.69 288 LYS A CA 1
ATOM 2217 C C . LYS A 1 288 ? 9.328 -2.698 -3.272 1.00 81.69 288 LYS A C 1
ATOM 2219 O O . LYS A 1 288 ? 9.364 -3.022 -4.459 1.00 81.69 288 LYS A O 1
ATOM 2224 N N . SER A 1 289 ? 8.498 -1.783 -2.792 1.00 80.69 289 SER A N 1
ATOM 2225 C CA . SER A 1 289 ? 7.664 -0.913 -3.626 1.00 80.69 289 SER A CA 1
ATOM 2226 C C . SER A 1 289 ? 8.096 0.538 -3.463 1.00 80.69 289 SER A C 1
ATOM 2228 O O . SER A 1 289 ? 8.692 0.918 -2.453 1.00 80.69 289 SER A O 1
ATOM 2230 N N . THR A 1 290 ? 7.862 1.339 -4.492 1.00 77.12 290 THR A N 1
ATOM 2231 C CA . THR A 1 290 ? 8.197 2.761 -4.500 1.00 77.12 290 THR A CA 1
ATOM 2232 C C . THR A 1 290 ? 7.072 3.563 -5.135 1.00 77.12 290 THR A C 1
ATOM 2234 O O . THR A 1 290 ? 6.391 3.112 -6.063 1.00 77.12 290 THR A O 1
ATOM 2237 N N . GLY A 1 291 ? 6.859 4.768 -4.616 1.00 75.19 291 GLY A N 1
ATOM 2238 C CA . GLY A 1 291 ? 5.905 5.724 -5.154 1.00 75.19 291 GLY A CA 1
ATOM 2239 C C . GLY A 1 291 ? 6.312 6.163 -6.557 1.00 75.19 291 GLY A C 1
ATOM 2240 O O . GLY A 1 291 ? 7.492 6.383 -6.849 1.00 75.19 291 GLY A O 1
ATOM 2241 N N . PHE A 1 292 ? 5.326 6.328 -7.437 1.00 69.75 292 PHE A N 1
ATOM 2242 C CA . PHE A 1 292 ? 5.583 6.568 -8.856 1.00 69.75 292 PHE A CA 1
ATOM 2243 C C . PHE A 1 292 ? 6.142 7.972 -9.187 1.00 69.75 292 PHE A C 1
ATOM 2245 O O . PHE A 1 292 ? 6.293 8.300 -10.358 1.00 69.75 292 PHE A O 1
ATOM 2252 N N . LEU A 1 293 ? 6.425 8.839 -8.207 1.00 65.31 293 LEU A N 1
ATOM 2253 C CA . LEU A 1 293 ? 7.127 10.111 -8.444 1.00 65.31 293 LEU A CA 1
ATOM 2254 C C . LEU A 1 293 ? 8.610 10.066 -8.050 1.00 65.31 293 LEU A C 1
ATOM 2256 O O . LEU A 1 293 ? 9.335 11.038 -8.275 1.00 65.31 293 LEU A O 1
ATOM 2260 N N . ARG A 1 294 ? 9.105 8.940 -7.514 1.00 61.88 294 ARG A N 1
ATOM 2261 C CA . ARG A 1 294 ? 10.541 8.738 -7.281 1.00 61.88 294 ARG A CA 1
ATOM 2262 C C . ARG A 1 294 ? 11.246 8.300 -8.563 1.00 61.88 294 ARG A C 1
ATOM 2264 O O . ARG A 1 294 ? 11.370 7.113 -8.861 1.00 61.88 294 ARG A O 1
ATOM 2271 N N . ILE A 1 295 ? 11.771 9.281 -9.293 1.00 51.59 295 ILE A N 1
ATOM 2272 C CA . ILE A 1 295 ? 12.702 9.043 -10.403 1.00 51.59 295 ILE A CA 1
ATOM 2273 C C . ILE A 1 295 ? 13.934 8.295 -9.863 1.00 51.59 295 ILE A C 1
ATOM 2275 O O . ILE A 1 295 ? 14.520 8.689 -8.851 1.00 51.59 295 ILE A O 1
ATOM 2279 N N . GLY A 1 296 ? 14.301 7.198 -10.532 1.00 52.38 296 GLY A N 1
ATOM 2280 C CA . GLY A 1 296 ? 15.519 6.430 -10.260 1.00 52.38 296 GLY A CA 1
ATOM 2281 C C . GLY A 1 296 ? 15.349 5.121 -9.483 1.00 52.38 296 GLY A C 1
ATOM 2282 O O . GLY A 1 296 ? 16.361 4.550 -9.083 1.00 52.38 296 GLY A O 1
ATOM 2283 N N . ASN A 1 297 ? 14.122 4.642 -9.213 1.00 50.44 297 ASN A N 1
ATOM 2284 C CA . ASN A 1 297 ? 13.908 3.308 -8.617 1.00 50.44 297 ASN A CA 1
ATOM 2285 C C . ASN A 1 297 ? 12.439 2.820 -8.643 1.00 50.44 297 ASN A C 1
ATOM 2287 O O . ASN A 1 297 ? 11.932 2.375 -7.617 1.00 50.44 297 ASN A O 1
ATOM 2291 N N . GLY A 1 298 ? 11.728 2.900 -9.769 1.00 46.81 298 GLY A N 1
ATOM 2292 C CA . GLY A 1 298 ? 10.417 2.228 -9.889 1.00 46.81 298 GLY A CA 1
ATOM 2293 C C . GLY A 1 298 ? 9.370 2.929 -10.741 1.00 46.81 298 GLY A C 1
ATOM 2294 O O . GLY A 1 298 ? 8.321 2.347 -11.001 1.00 46.81 298 GLY A O 1
ATOM 2295 N N . VAL A 1 299 ? 9.661 4.127 -11.246 1.00 48.34 299 VAL A N 1
ATOM 2296 C CA . VAL A 1 299 ? 8.887 4.693 -12.351 1.00 48.34 299 VAL A CA 1
ATOM 2297 C C . VAL A 1 299 ? 9.585 4.358 -13.643 1.00 48.34 299 VAL A C 1
ATOM 2299 O O . VAL A 1 299 ? 10.695 4.818 -13.901 1.00 48.34 299 VAL A O 1
ATOM 2302 N N . ILE A 1 300 ? 8.926 3.528 -14.431 1.00 59.81 300 ILE A N 1
ATOM 2303 C CA . ILE A 1 300 ? 9.422 3.060 -15.713 1.00 59.81 300 ILE A CA 1
ATOM 2304 C C . ILE A 1 300 ? 9.044 4.135 -16.735 1.00 59.81 300 ILE A C 1
ATOM 2306 O O . ILE A 1 300 ? 7.996 4.045 -17.377 1.00 59.81 300 ILE A O 1
ATOM 2310 N N . VAL A 1 301 ? 9.832 5.212 -16.786 1.00 65.25 301 VAL A N 1
ATOM 2311 C CA . VAL A 1 301 ? 10.022 5.921 -18.052 1.00 65.25 301 VAL A CA 1
ATOM 2312 C C . VAL A 1 301 ? 11.144 5.158 -18.740 1.00 65.25 301 VAL A C 1
ATOM 2314 O O . VAL A 1 301 ? 12.309 5.367 -18.424 1.00 65.25 301 VAL A O 1
ATOM 2317 N N . ASP A 1 302 ? 10.761 4.170 -19.542 1.00 71.88 302 ASP A N 1
ATOM 2318 C CA . ASP A 1 302 ? 11.699 3.335 -20.284 1.00 71.88 302 ASP A CA 1
ATOM 2319 C C . ASP A 1 302 ? 11.983 4.026 -21.608 1.00 71.88 302 ASP A C 1
ATOM 2321 O O . ASP A 1 302 ? 11.075 4.233 -22.420 1.00 71.88 302 ASP A O 1
ATOM 2325 N N . ASP A 1 303 ? 13.226 4.448 -21.758 1.00 75.31 303 ASP A N 1
ATOM 2326 C CA . ASP A 1 303 ? 13.750 5.110 -22.937 1.00 75.31 303 ASP A CA 1
ATOM 2327 C C . ASP A 1 303 ? 14.862 4.235 -23.497 1.00 75.31 303 ASP A C 1
ATOM 2329 O O . ASP A 1 303 ? 15.631 3.645 -22.744 1.00 75.31 303 ASP A O 1
ATOM 2333 N N . ASN A 1 304 ? 14.966 4.124 -24.813 1.00 74.44 304 ASN A N 1
ATOM 2334 C CA . ASN A 1 304 ? 16.031 3.318 -25.409 1.00 74.44 304 ASN A CA 1
ATOM 2335 C C . ASN A 1 304 ? 17.417 3.865 -25.044 1.00 74.44 304 ASN A C 1
ATOM 2337 O O . ASN A 1 304 ? 18.343 3.075 -24.930 1.00 74.44 304 ASN A O 1
ATOM 2341 N N . CYS A 1 305 ? 17.552 5.177 -24.826 1.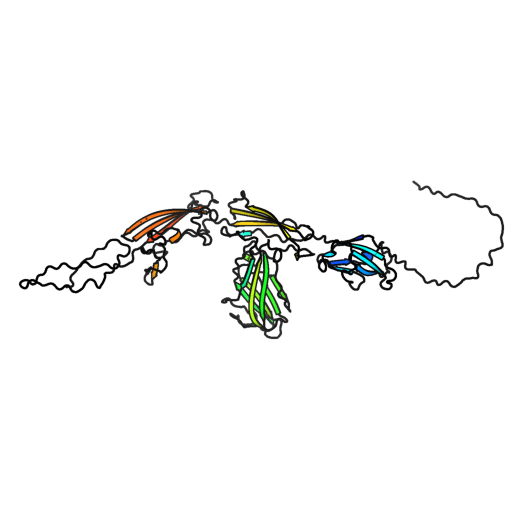00 77.19 305 CYS A N 1
ATOM 2342 C CA . CYS A 1 305 ? 18.808 5.853 -24.516 1.00 77.19 305 CYS A CA 1
ATOM 2343 C C . CYS A 1 305 ? 18.736 6.653 -23.209 1.00 77.19 305 CYS A C 1
ATOM 2345 O O . CYS A 1 305 ? 17.711 7.236 -22.879 1.00 77.19 305 CYS A O 1
ATOM 2347 N N . HIS A 1 306 ? 19.856 6.781 -22.495 1.00 75.19 306 HIS A N 1
ATOM 2348 C CA . HIS A 1 306 ? 19.997 7.679 -21.338 1.00 75.19 306 HIS A CA 1
ATOM 2349 C C . HIS A 1 306 ? 18.910 7.513 -20.259 1.00 75.19 306 HIS A C 1
ATOM 2351 O O . HIS A 1 306 ? 18.395 8.490 -19.708 1.00 75.19 306 HIS A O 1
ATOM 2357 N N . LEU A 1 307 ? 18.624 6.259 -19.904 1.00 65.81 307 LEU A N 1
ATOM 2358 C CA . LEU A 1 307 ? 17.620 5.846 -18.912 1.00 65.81 307 LEU A CA 1
ATOM 2359 C C . LEU A 1 307 ? 17.665 6.617 -17.577 1.00 65.81 307 LEU A C 1
ATOM 2361 O O . LEU A 1 307 ? 16.632 6.830 -16.942 1.00 65.81 307 LEU A O 1
ATOM 2365 N N . ASP A 1 308 ? 18.848 7.063 -17.151 1.00 68.12 308 ASP A N 1
ATOM 2366 C CA . ASP A 1 308 ? 19.042 7.775 -15.881 1.00 68.12 308 ASP A CA 1
ATOM 2367 C C . ASP A 1 308 ? 18.613 9.260 -15.919 1.00 68.12 308 ASP A C 1
ATOM 2369 O O . ASP A 1 308 ? 18.588 9.920 -14.876 1.00 68.12 308 ASP A O 1
ATOM 2373 N N . GLU A 1 309 ? 18.280 9.806 -17.094 1.00 73.00 309 GLU A N 1
ATOM 2374 C CA . GLU A 1 309 ? 17.971 11.232 -17.292 1.00 73.00 309 GLU A CA 1
ATOM 2375 C C . GLU A 1 309 ? 16.486 11.527 -17.575 1.00 73.00 309 GLU A C 1
ATOM 2377 O O . GLU A 1 309 ? 16.089 12.694 -17.659 1.00 73.00 309 GLU A O 1
ATOM 2382 N N . ALA A 1 310 ? 15.640 10.500 -17.676 1.00 76.25 310 ALA A N 1
ATOM 2383 C CA . ALA A 1 310 ? 14.206 10.676 -17.859 1.00 76.25 310 ALA A CA 1
ATOM 2384 C C . ALA A 1 310 ? 13.518 11.234 -16.595 1.00 76.25 310 ALA A C 1
ATOM 2386 O O . ALA A 1 310 ? 13.845 10.890 -15.457 1.00 76.25 310 ALA A O 1
ATOM 2387 N N . THR A 1 311 ? 12.520 12.099 -16.785 1.00 79.50 311 THR A N 1
ATOM 2388 C CA . THR A 1 311 ? 11.775 12.767 -15.706 1.00 79.50 311 THR A CA 1
ATOM 2389 C C . THR A 1 311 ? 10.265 12.587 -15.845 1.00 79.50 311 THR A C 1
ATOM 2391 O O . THR A 1 311 ? 9.767 12.219 -16.906 1.00 79.50 311 THR A O 1
ATOM 2394 N N . ILE A 1 312 ? 9.516 12.836 -14.765 1.00 82.50 312 ILE A N 1
ATOM 2395 C CA . ILE A 1 312 ? 8.048 12.755 -14.743 1.00 82.50 312 ILE A CA 1
ATOM 2396 C C . ILE A 1 312 ? 7.487 14.100 -14.323 1.00 82.50 312 ILE A C 1
ATOM 2398 O O . ILE A 1 312 ? 7.821 14.622 -13.258 1.00 82.50 312 ILE A O 1
ATOM 2402 N N . ASP A 1 313 ? 6.570 14.611 -15.131 1.00 85.31 313 ASP A N 1
ATOM 2403 C CA . ASP A 1 313 ? 5.845 15.840 -14.864 1.00 85.31 313 ASP A CA 1
ATOM 2404 C C . ASP A 1 313 ? 4.417 15.520 -14.406 1.00 85.31 313 ASP A C 1
ATOM 2406 O O . ASP A 1 313 ? 3.652 14.876 -15.131 1.00 85.31 313 ASP A O 1
ATOM 2410 N N . VAL A 1 314 ? 4.018 16.018 -13.229 1.00 87.50 314 VAL A N 1
ATOM 2411 C CA . VAL A 1 314 ? 2.609 16.018 -12.801 1.00 87.50 314 VAL A CA 1
ATOM 2412 C C . VAL A 1 314 ? 1.895 17.182 -13.482 1.00 87.50 314 VAL A C 1
ATOM 2414 O O . VAL A 1 314 ? 2.166 18.352 -13.216 1.00 87.50 314 VAL A O 1
ATOM 2417 N N . LEU A 1 315 ? 0.966 16.853 -14.374 1.00 92.25 315 LEU A N 1
ATOM 2418 C CA . LEU A 1 315 ? 0.194 17.813 -15.160 1.00 92.25 315 LEU A CA 1
ATOM 2419 C C . LEU A 1 315 ? -1.057 18.292 -14.418 1.00 92.25 315 LEU A C 1
ATOM 2421 O O . LEU A 1 315 ? -1.476 19.437 -14.589 1.00 92.25 315 LEU A O 1
ATOM 2425 N N . ALA A 1 316 ? -1.678 17.412 -13.630 1.00 91.19 316 ALA A N 1
ATOM 2426 C CA . ALA A 1 316 ? -2.849 17.727 -12.824 1.00 91.19 316 ALA A CA 1
ATOM 2427 C C . ALA A 1 316 ? -2.950 16.784 -11.623 1.00 91.19 316 ALA A C 1
ATOM 2429 O O . ALA A 1 316 ? -2.659 15.600 -11.748 1.00 91.19 316 ALA A O 1
ATOM 2430 N N . ASP A 1 317 ? -3.420 17.309 -10.497 1.00 90.38 317 ASP A N 1
ATOM 2431 C CA . ASP A 1 317 ? -3.782 16.546 -9.305 1.00 90.38 317 ASP A CA 1
ATOM 2432 C C . ASP A 1 317 ? -4.988 17.241 -8.674 1.00 90.38 317 ASP A C 1
ATOM 2434 O O . ASP A 1 317 ? -4.893 18.385 -8.216 1.00 90.38 317 ASP A O 1
ATOM 2438 N N . TYR A 1 318 ? -6.153 16.606 -8.763 1.00 89.50 318 TYR A N 1
ATOM 2439 C CA . TYR A 1 318 ? -7.384 17.167 -8.229 1.00 89.50 318 TYR A CA 1
ATOM 2440 C C . TYR A 1 318 ? -8.339 16.083 -7.744 1.00 89.50 318 TYR A C 1
ATOM 2442 O O . TYR A 1 318 ? -8.515 15.036 -8.362 1.00 89.50 318 TYR A O 1
ATOM 2450 N N . THR A 1 319 ? -9.025 16.389 -6.652 1.00 88.88 319 THR A N 1
ATOM 2451 C CA . THR A 1 319 ? -10.187 15.639 -6.179 1.00 88.88 319 THR A CA 1
ATOM 2452 C C . THR A 1 319 ? -11.404 16.091 -6.973 1.00 88.88 319 THR A C 1
ATOM 2454 O O . THR A 1 319 ? -11.648 17.296 -7.062 1.00 88.88 319 THR A O 1
ATOM 2457 N N . ASN A 1 320 ? -12.149 15.168 -7.585 1.00 83.25 320 ASN A N 1
ATOM 2458 C CA . ASN A 1 320 ? -13.326 15.529 -8.371 1.00 83.25 320 ASN A CA 1
ATOM 2459 C C . ASN A 1 320 ? -14.449 15.991 -7.424 1.00 83.25 320 ASN A C 1
ATOM 2461 O O . ASN A 1 320 ? -14.998 15.173 -6.687 1.00 83.25 320 ASN A O 1
ATOM 2465 N N . PRO A 1 321 ? -14.820 17.285 -7.417 1.00 63.81 321 PRO A N 1
ATOM 2466 C CA . PRO A 1 321 ? -15.801 17.794 -6.463 1.00 63.81 321 PRO A CA 1
ATOM 2467 C C . PRO A 1 321 ? -17.245 17.448 -6.858 1.00 63.81 321 PRO A C 1
ATOM 2469 O O . PRO A 1 321 ? -18.160 17.693 -6.078 1.00 63.81 321 PRO A O 1
ATOM 2472 N N . ASN A 1 322 ? -17.459 16.941 -8.079 1.00 57.59 322 ASN A N 1
ATOM 2473 C CA . ASN A 1 322 ? -18.784 16.715 -8.659 1.00 57.59 322 ASN A CA 1
ATOM 2474 C C . ASN A 1 322 ? -19.126 15.229 -8.840 1.00 57.59 322 ASN A C 1
ATOM 2476 O O . ASN A 1 322 ? -20.222 14.937 -9.315 1.00 57.59 322 ASN A O 1
ATOM 2480 N N . ASP A 1 323 ? -18.214 14.317 -8.491 1.00 60.72 323 ASP A N 1
ATOM 2481 C CA . ASP A 1 323 ? -18.419 12.867 -8.588 1.00 60.72 323 ASP A CA 1
ATOM 2482 C C . ASP A 1 323 ? -18.592 12.243 -7.199 1.00 60.72 323 ASP A C 1
ATOM 2484 O O . ASP A 1 323 ? -17.896 11.315 -6.804 1.00 60.72 323 ASP A O 1
ATOM 2488 N N . THR A 1 324 ? -19.539 12.782 -6.429 1.00 59.16 324 THR A N 1
ATOM 2489 C CA . THR A 1 324 ? -20.133 12.085 -5.281 1.00 59.16 324 THR A CA 1
ATOM 2490 C C . THR A 1 324 ? -21.200 11.115 -5.787 1.00 59.16 324 THR A C 1
ATOM 2492 O O . THR A 1 324 ? -22.385 11.213 -5.460 1.00 59.16 324 THR A O 1
ATOM 2495 N N . THR A 1 325 ? -20.818 10.192 -6.671 1.00 62.94 325 THR A N 1
ATOM 2496 C CA . THR A 1 325 ? -21.713 9.100 -7.048 1.00 62.94 325 THR A CA 1
ATOM 2497 C C . THR A 1 325 ? -21.734 8.122 -5.901 1.00 62.94 325 THR A C 1
ATOM 2499 O O . THR A 1 325 ? -20.811 7.346 -5.781 1.00 62.94 325 THR A O 1
ATOM 2502 N N . CYS A 1 326 ? -22.766 8.138 -5.069 1.00 77.06 326 CYS A N 1
ATOM 2503 C CA . CYS A 1 326 ? -22.989 7.131 -4.033 1.00 77.06 326 CYS A CA 1
ATOM 2504 C C . CYS A 1 326 ? -23.287 5.749 -4.646 1.00 77.06 326 CYS A C 1
ATOM 2506 O O . CYS A 1 326 ? -24.432 5.305 -4.719 1.00 77.06 326 CYS A O 1
ATOM 2508 N N . GLY A 1 327 ? -22.236 5.140 -5.197 1.00 79.75 327 GLY A N 1
ATOM 2509 C CA . GLY A 1 327 ? -22.180 3.824 -5.819 1.00 79.75 327 GLY A CA 1
ATOM 2510 C C . GLY A 1 327 ? -21.150 2.969 -5.088 1.00 79.75 327 GLY A C 1
ATOM 2511 O O . GLY A 1 327 ? -21.217 2.832 -3.879 1.00 79.75 327 GLY A O 1
ATOM 2512 N N . THR A 1 328 ? -20.177 2.398 -5.799 1.00 83.62 328 THR A N 1
ATOM 2513 C CA . THR A 1 328 ? -19.105 1.598 -5.168 1.00 83.62 328 THR A CA 1
ATOM 2514 C C . THR A 1 328 ? -18.009 2.443 -4.506 1.00 83.62 328 THR A C 1
ATOM 2516 O O . THR A 1 328 ? -17.160 1.915 -3.800 1.00 83.62 328 THR A O 1
ATOM 2519 N N . TYR A 1 329 ? -17.983 3.747 -4.763 1.00 88.06 329 TYR A N 1
ATOM 2520 C CA . TYR A 1 329 ? -17.047 4.720 -4.200 1.00 88.06 329 TYR A CA 1
ATOM 2521 C C . TYR A 1 329 ? -17.803 6.018 -3.931 1.00 88.06 329 TYR A C 1
ATOM 2523 O O . TYR A 1 329 ? -18.857 6.202 -4.521 1.00 88.06 329 TYR A O 1
ATOM 2531 N N . PHE A 1 330 ? -17.310 6.912 -3.075 1.00 85.19 330 PHE A N 1
ATOM 2532 C CA . PHE A 1 330 ? -17.985 8.197 -2.798 1.00 85.19 330 PHE A CA 1
ATOM 2533 C C . PHE A 1 330 ? -17.159 9.426 -3.186 1.00 85.19 330 PHE A C 1
ATOM 2535 O O . PHE A 1 330 ? -17.679 10.542 -3.222 1.00 85.19 330 PHE A O 1
ATOM 2542 N N . GLN A 1 331 ? -15.871 9.220 -3.446 1.00 86.50 331 GLN A N 1
ATOM 2543 C CA . GLN A 1 331 ? -14.927 10.254 -3.826 1.00 86.50 331 GLN A CA 1
ATOM 2544 C C . GLN A 1 331 ? -13.907 9.662 -4.792 1.00 86.50 331 GLN A C 1
ATOM 2546 O O . GLN A 1 331 ? -13.489 8.512 -4.643 1.00 86.50 331 GLN A O 1
ATOM 2551 N N . GLU A 1 332 ? -13.474 10.468 -5.754 1.00 88.62 332 GLU A N 1
ATOM 2552 C CA . GLU A 1 332 ? -12.314 10.163 -6.584 1.00 88.62 332 GLU A CA 1
ATOM 2553 C C . GLU A 1 332 ? -11.303 11.317 -6.615 1.00 88.62 332 GLU A C 1
ATOM 2555 O O . GLU A 1 332 ? -11.663 12.498 -6.506 1.00 88.62 332 GLU A O 1
ATOM 2560 N N . ARG A 1 333 ? -10.028 10.962 -6.782 1.00 89.00 333 ARG A N 1
ATOM 2561 C CA . ARG A 1 333 ? -8.897 11.855 -7.040 1.00 89.00 333 ARG A CA 1
ATOM 2562 C C . ARG A 1 333 ? -8.230 11.418 -8.332 1.00 89.00 333 ARG A C 1
ATOM 2564 O O . ARG A 1 333 ? -7.962 10.236 -8.525 1.00 89.00 333 ARG A O 1
ATOM 2571 N N . VAL A 1 334 ? -7.971 12.379 -9.207 1.00 90.50 334 VAL A N 1
ATOM 2572 C CA . VAL A 1 334 ? -7.403 12.159 -10.535 1.00 90.50 334 VAL A CA 1
ATOM 2573 C C . VAL A 1 334 ? -6.033 12.811 -10.597 1.00 90.50 334 VAL A C 1
ATOM 2575 O O . VAL A 1 334 ? -5.896 14.009 -10.337 1.00 90.50 334 VAL A O 1
ATOM 2578 N N . ILE A 1 335 ? -5.033 12.026 -10.991 1.00 89.31 335 ILE A N 1
ATOM 2579 C CA . ILE A 1 335 ? -3.658 12.482 -11.175 1.00 89.31 335 ILE A CA 1
ATOM 2580 C C . ILE A 1 335 ? -3.260 12.220 -12.621 1.00 89.31 335 ILE A C 1
ATOM 2582 O O . ILE A 1 335 ? -3.291 11.087 -13.098 1.00 89.31 335 ILE A O 1
ATOM 2586 N N . LYS A 1 336 ? -2.877 13.279 -13.332 1.00 92.06 336 LYS A N 1
ATOM 2587 C CA . LYS A 1 336 ? -2.387 13.199 -14.709 1.00 92.06 336 LYS A CA 1
ATOM 2588 C C . LYS A 1 336 ? -0.900 13.476 -14.725 1.00 92.06 336 LYS A C 1
ATOM 2590 O O . LYS A 1 336 ? -0.470 14.501 -14.198 1.00 92.06 336 LYS A O 1
ATOM 2595 N N . TYR A 1 337 ? -0.134 12.604 -15.358 1.00 89.06 337 TYR A N 1
ATOM 2596 C CA . TYR A 1 337 ? 1.321 12.705 -15.399 1.00 89.06 337 TYR A CA 1
ATOM 2597 C C . TYR A 1 337 ? 1.876 12.204 -16.732 1.00 89.06 337 TYR A C 1
ATOM 2599 O O . TYR A 1 337 ? 1.195 11.509 -17.487 1.00 89.06 337 TYR A O 1
ATOM 2607 N N . GLN A 1 338 ? 3.090 12.624 -17.062 1.00 90.06 338 GLN A N 1
ATOM 2608 C CA . GLN A 1 338 ? 3.727 12.342 -18.345 1.00 90.06 338 GLN A CA 1
ATOM 2609 C C . GLN A 1 338 ? 5.238 12.228 -18.150 1.00 90.06 338 GLN A C 1
ATOM 2611 O O . GLN A 1 338 ? 5.808 12.987 -17.368 1.00 90.06 338 GLN A O 1
ATOM 2616 N N . GLY A 1 339 ? 5.869 11.286 -18.847 1.00 86.69 339 GLY A N 1
ATOM 2617 C CA . GLY A 1 339 ? 7.320 11.149 -18.864 1.00 86.69 339 GLY A CA 1
ATOM 2618 C C . GLY A 1 339 ? 7.931 12.067 -19.917 1.00 86.69 339 GLY A C 1
ATOM 2619 O O . GLY A 1 339 ? 7.341 12.260 -20.986 1.00 86.69 339 GLY A O 1
ATOM 2620 N N . THR A 1 340 ? 9.099 12.613 -19.610 1.00 85.81 340 THR A N 1
ATOM 2621 C CA . THR A 1 340 ? 9.904 13.444 -20.501 1.00 85.81 340 THR A CA 1
ATOM 2622 C C . THR A 1 340 ? 11.334 12.907 -20.493 1.00 85.81 340 THR A C 1
ATOM 2624 O O . THR A 1 340 ? 11.937 12.838 -19.423 1.00 85.81 340 THR A O 1
ATOM 2627 N N . ASP A 1 341 ? 11.873 12.525 -21.650 1.00 82.38 341 ASP A N 1
ATOM 2628 C CA . ASP A 1 341 ? 13.279 12.111 -21.761 1.00 82.38 341 ASP A CA 1
ATOM 2629 C C . ASP A 1 341 ? 14.239 13.308 -21.601 1.00 82.38 341 ASP A C 1
ATOM 2631 O O . ASP A 1 341 ? 13.843 14.476 -21.493 1.00 82.38 341 ASP A O 1
ATOM 2635 N N . TRP A 1 342 ? 15.537 13.029 -21.649 1.00 77.88 342 TRP A N 1
ATOM 2636 C CA . TRP A 1 342 ? 16.602 14.031 -21.616 1.00 77.88 342 TRP A CA 1
ATOM 2637 C C . TRP A 1 342 ? 16.579 15.021 -22.802 1.00 77.88 342 TRP A C 1
ATOM 2639 O O . TRP A 1 342 ? 17.162 16.109 -22.739 1.00 77.88 342 TRP A O 1
ATOM 2649 N N . ARG A 1 343 ? 15.889 14.674 -23.895 1.00 78.62 343 ARG A N 1
ATOM 2650 C CA . ARG A 1 343 ? 15.721 15.484 -25.115 1.00 78.62 343 ARG A CA 1
ATOM 2651 C C . ARG A 1 343 ? 14.438 16.305 -25.122 1.00 78.62 343 ARG A C 1
ATOM 2653 O O . ARG A 1 343 ? 14.269 17.161 -25.996 1.00 78.62 343 ARG A O 1
ATOM 2660 N N . GLY A 1 344 ? 13.561 16.105 -24.148 1.00 82.06 344 GLY A N 1
ATOM 2661 C CA . GLY A 1 344 ? 12.249 16.720 -24.087 1.00 82.06 344 GLY A CA 1
ATOM 2662 C C . GLY A 1 344 ? 11.165 16.012 -24.909 1.00 82.06 344 GLY A C 1
ATOM 2663 O O . GLY A 1 344 ? 10.081 16.594 -25.043 1.00 82.06 344 GLY A O 1
ATOM 2664 N N . MET A 1 345 ? 11.404 14.823 -25.483 1.00 86.44 345 MET A N 1
ATOM 2665 C CA . MET A 1 345 ? 10.318 14.016 -26.050 1.00 86.44 345 MET A CA 1
ATOM 2666 C C . MET A 1 345 ? 9.453 13.478 -24.918 1.00 86.44 345 MET A C 1
ATOM 2668 O O . MET A 1 345 ? 9.914 13.226 -23.808 1.00 86.44 345 MET A O 1
ATOM 2672 N N . LYS A 1 346 ? 8.154 13.367 -25.193 1.00 90.06 346 LYS A N 1
ATOM 2673 C CA . LYS A 1 346 ? 7.149 13.107 -24.167 1.00 90.06 346 LYS A CA 1
ATOM 2674 C C . LYS A 1 346 ? 6.354 11.857 -24.472 1.00 90.06 346 LYS A C 1
ATOM 2676 O O . LYS A 1 346 ? 5.921 11.662 -25.610 1.00 90.06 346 LYS A O 1
ATOM 2681 N N . THR A 1 347 ? 6.070 11.083 -23.434 1.00 90.69 347 THR A N 1
ATOM 2682 C CA . THR A 1 347 ? 5.151 9.940 -23.502 1.00 90.69 347 THR A CA 1
ATOM 2683 C C . THR A 1 347 ? 3.717 10.412 -23.755 1.00 90.69 347 THR A C 1
ATOM 2685 O O . THR A 1 347 ? 3.414 11.595 -23.609 1.00 90.69 347 THR A O 1
ATOM 2688 N N . PRO A 1 348 ? 2.754 9.538 -24.074 1.00 92.38 348 PRO A N 1
ATOM 2689 C CA . PRO A 1 348 ? 1.345 9.843 -23.833 1.00 92.38 348 PRO A CA 1
ATOM 2690 C C . PRO A 1 348 ? 1.091 10.206 -22.358 1.00 92.38 348 PRO A C 1
ATOM 2692 O O . PRO A 1 348 ? 1.836 9.790 -21.470 1.00 92.38 348 PRO A O 1
ATOM 2695 N N . VAL A 1 349 ? 0.041 10.988 -22.092 1.00 92.94 349 VAL A N 1
ATOM 2696 C CA . VAL A 1 349 ? -0.360 11.334 -20.717 1.00 92.94 349 VAL A CA 1
ATOM 2697 C C . VAL A 1 349 ? -1.006 10.119 -20.054 1.00 92.94 349 VAL A C 1
ATOM 2699 O O . VAL A 1 349 ? -1.988 9.592 -20.577 1.00 92.94 349 VAL A O 1
ATOM 2702 N N . CYS A 1 350 ? -0.485 9.724 -18.896 1.00 90.38 350 CYS A N 1
ATOM 2703 C CA . CYS A 1 350 ? -1.105 8.747 -18.012 1.00 90.38 350 CYS A CA 1
ATOM 2704 C C . CYS A 1 350 ? -2.125 9.414 -17.088 1.00 90.38 350 CYS A C 1
ATOM 2706 O O . CYS A 1 350 ? -1.958 10.565 -16.675 1.00 90.38 350 CYS A O 1
ATOM 2708 N N . GLU A 1 351 ? -3.175 8.670 -16.752 1.00 92.00 351 GLU A N 1
ATOM 2709 C CA . GLU A 1 351 ? -4.208 9.070 -15.802 1.00 92.00 351 GLU A CA 1
ATOM 2710 C C . GLU A 1 351 ? -4.333 7.987 -14.729 1.00 92.00 351 GLU A C 1
ATOM 2712 O O . GLU A 1 351 ? -4.737 6.867 -15.029 1.00 92.00 351 GLU A O 1
ATOM 2717 N N . HIS A 1 352 ? -3.970 8.333 -13.493 1.00 88.88 352 HIS A N 1
ATOM 2718 C CA . HIS A 1 352 ? -4.190 7.507 -12.308 1.00 88.88 352 HIS A CA 1
ATOM 2719 C C . HIS A 1 352 ? -5.423 8.016 -11.571 1.00 88.88 352 HIS A C 1
ATOM 2721 O O . HIS A 1 352 ? -5.548 9.220 -11.323 1.00 88.88 352 HIS A O 1
ATOM 2727 N N . VAL A 1 353 ? -6.330 7.108 -11.225 1.00 90.25 353 VAL A N 1
ATOM 2728 C CA . VAL A 1 353 ? -7.571 7.439 -10.519 1.00 90.25 353 VAL A CA 1
ATOM 2729 C C . VAL A 1 353 ? -7.615 6.655 -9.220 1.00 90.25 353 VAL A C 1
ATOM 2731 O O . VAL A 1 353 ? -7.548 5.427 -9.222 1.00 90.25 353 VAL A O 1
ATOM 2734 N N . ILE A 1 354 ? -7.756 7.375 -8.113 1.00 89.38 354 ILE A N 1
ATOM 2735 C CA . ILE A 1 354 ? -7.912 6.800 -6.781 1.00 89.38 354 ILE A CA 1
ATOM 2736 C C . ILE A 1 354 ? -9.356 7.005 -6.361 1.00 89.38 354 ILE A C 1
ATOM 2738 O O . ILE A 1 354 ? -9.828 8.143 -6.320 1.00 89.38 354 ILE A O 1
ATOM 2742 N N . ARG A 1 355 ? -10.057 5.911 -6.074 1.00 89.69 355 ARG A N 1
ATOM 2743 C CA . ARG A 1 355 ? -11.439 5.906 -5.594 1.00 89.69 355 ARG A CA 1
ATOM 2744 C C . ARG A 1 355 ? -11.468 5.444 -4.150 1.00 89.69 355 ARG A C 1
ATOM 2746 O O . ARG A 1 355 ? -10.875 4.417 -3.841 1.00 89.69 355 ARG A O 1
ATOM 2753 N N . TRP A 1 356 ? -12.187 6.164 -3.301 1.00 89.00 356 TRP A N 1
ATOM 2754 C CA . TRP A 1 356 ? -12.438 5.733 -1.929 1.00 89.00 356 TRP A CA 1
ATOM 2755 C C . TRP A 1 356 ? -13.740 4.959 -1.877 1.00 89.00 356 TRP A C 1
ATOM 2757 O O . TRP A 1 356 ? -14.791 5.489 -2.250 1.00 89.00 356 TRP A O 1
ATOM 2767 N N . GLU A 1 357 ? -13.650 3.714 -1.426 1.00 88.56 357 GLU A N 1
ATOM 2768 C CA . GLU A 1 357 ? -14.779 2.814 -1.237 1.00 88.56 357 GLU A CA 1
ATOM 2769 C C . GLU A 1 357 ? -15.887 3.483 -0.419 1.00 88.56 357 GLU A C 1
ATOM 2771 O O . GLU A 1 357 ? -15.635 4.128 0.598 1.00 88.56 357 GLU A O 1
ATOM 2776 N N . HIS A 1 358 ? -17.132 3.344 -0.876 1.00 87.94 358 HIS A N 1
ATOM 2777 C CA . HIS A 1 358 ? -18.286 3.725 -0.069 1.00 87.94 358 HIS A CA 1
ATOM 2778 C C . HIS A 1 358 ? -18.563 2.606 0.931 1.00 87.94 358 HIS A C 1
ATOM 2780 O O . HIS A 1 358 ? -18.911 1.498 0.532 1.00 87.94 358 HIS A O 1
ATOM 2786 N N . LYS A 1 359 ? -18.405 2.912 2.220 1.00 88.12 359 LYS A N 1
ATOM 2787 C CA . LYS A 1 359 ? -18.777 2.011 3.310 1.00 88.12 359 LYS A CA 1
ATOM 2788 C C . LYS A 1 359 ? -20.229 2.244 3.697 1.00 88.12 359 LYS A C 1
ATOM 2790 O O . LYS A 1 359 ? -20.653 3.385 3.888 1.00 88.12 359 LYS A O 1
ATOM 2795 N N . GLY A 1 360 ? -20.979 1.158 3.816 1.00 87.81 360 GLY A N 1
ATOM 2796 C CA . GLY A 1 360 ? -22.359 1.176 4.272 1.00 87.81 360 GLY A CA 1
ATOM 2797 C C . GLY A 1 360 ? -22.477 0.833 5.753 1.00 87.81 360 GLY A C 1
ATOM 2798 O O . GLY A 1 360 ? -21.511 0.537 6.452 1.00 87.81 360 GLY A O 1
ATOM 2799 N N . PHE A 1 361 ? -23.713 0.795 6.239 1.00 88.38 361 PHE A N 1
ATOM 2800 C CA . PHE A 1 361 ? -23.990 0.380 7.614 1.00 88.38 361 PHE A CA 1
ATOM 2801 C C . PHE A 1 361 ? -23.617 -1.073 7.939 1.00 88.38 361 PHE A C 1
ATOM 2803 O O . PHE A 1 361 ? -23.593 -1.423 9.117 1.00 88.38 361 PHE A O 1
ATOM 2810 N N . ASP A 1 362 ? -23.416 -1.918 6.929 1.00 88.62 362 ASP A N 1
ATOM 2811 C CA . ASP A 1 362 ? -23.040 -3.321 7.121 1.00 88.62 362 ASP A CA 1
ATOM 2812 C C . ASP A 1 362 ? -21.525 -3.479 7.353 1.00 88.62 362 ASP A C 1
ATOM 2814 O O . ASP A 1 362 ? -21.108 -4.482 7.924 1.00 88.62 362 ASP A O 1
ATOM 2818 N N . ASP A 1 363 ? -20.729 -2.465 6.993 1.00 90.44 363 ASP A N 1
ATOM 2819 C CA . ASP A 1 363 ? -19.289 -2.380 7.276 1.00 90.44 363 ASP A CA 1
ATOM 2820 C C . ASP A 1 363 ? -18.994 -1.737 8.643 1.00 90.44 363 ASP A C 1
ATOM 2822 O O . ASP A 1 363 ? -17.846 -1.660 9.078 1.00 90.44 363 ASP A O 1
ATOM 2826 N N . MET A 1 364 ? -20.033 -1.226 9.311 1.00 91.81 364 MET A N 1
ATOM 2827 C CA . MET A 1 364 ? -19.923 -0.558 10.601 1.00 91.81 364 MET A CA 1
ATOM 2828 C C . MET A 1 364 ? -20.092 -1.554 11.745 1.00 91.81 364 MET A C 1
ATOM 2830 O O . MET A 1 364 ? -21.097 -2.264 11.840 1.00 91.81 364 MET A O 1
ATOM 2834 N N . GLU A 1 365 ? -19.159 -1.517 12.687 1.00 94.81 365 GLU A N 1
ATOM 2835 C CA . GLU A 1 365 ? -19.253 -2.262 13.934 1.00 94.81 365 GLU A CA 1
ATOM 2836 C C . GLU A 1 365 ? -19.843 -1.361 15.022 1.00 94.81 365 GLU A C 1
ATOM 2838 O O . GLU A 1 365 ? -19.367 -0.257 15.296 1.00 94.81 365 GLU A O 1
ATOM 2843 N N . TRP A 1 366 ? -20.934 -1.819 15.635 1.00 95.06 366 TRP A N 1
ATOM 2844 C CA . TRP A 1 366 ? -21.561 -1.111 16.746 1.00 95.06 366 TRP A CA 1
ATOM 2845 C C . TRP A 1 366 ? -20.800 -1.363 18.055 1.00 95.06 366 TRP A C 1
ATOM 2847 O O . TRP A 1 366 ? -20.299 -2.468 18.266 1.00 95.06 366 TRP A O 1
ATOM 2857 N N . PRO A 1 367 ? -20.760 -0.381 18.971 1.00 96.25 367 PRO A N 1
ATOM 2858 C CA . PRO A 1 367 ? -20.005 -0.494 20.207 1.00 96.25 367 PRO A CA 1
ATOM 2859 C C . PRO A 1 367 ? -20.626 -1.525 21.144 1.00 96.25 367 PRO A C 1
ATOM 2861 O O . PRO A 1 367 ? -21.847 -1.699 21.195 1.00 96.25 367 PRO A O 1
ATOM 2864 N N . HIS A 1 368 ? -19.782 -2.182 21.931 1.00 95.00 368 HIS A N 1
ATOM 2865 C CA . HIS A 1 368 ? -20.222 -3.301 22.743 1.00 95.00 368 HIS A CA 1
ATOM 2866 C C . HIS A 1 368 ? -21.058 -2.882 23.956 1.00 95.00 368 HIS A C 1
ATOM 2868 O O . HIS A 1 368 ? -20.852 -1.829 24.566 1.00 95.00 368 HIS A O 1
ATOM 2874 N N . ASN A 1 369 ? -21.961 -3.770 24.375 1.00 97.00 369 ASN A N 1
ATOM 2875 C CA . ASN A 1 369 ? -22.622 -3.663 25.671 1.00 97.00 369 ASN A CA 1
ATOM 2876 C C . ASN A 1 369 ? -21.662 -4.059 26.798 1.00 97.00 369 ASN A C 1
ATOM 2878 O O . ASN A 1 369 ? -20.991 -5.085 26.716 1.00 97.00 369 ASN A O 1
ATOM 2882 N N . TRP A 1 370 ? -21.682 -3.290 27.884 1.00 96.69 370 TRP A N 1
ATOM 2883 C CA . TRP A 1 370 ? -20.962 -3.533 29.138 1.00 96.69 370 TRP A CA 1
ATOM 2884 C C . TRP A 1 370 ? -21.979 -3.818 30.250 1.00 96.69 370 TRP A C 1
ATOM 2886 O O . TRP A 1 370 ? -22.062 -3.112 31.258 1.00 96.69 370 TRP A O 1
ATOM 2896 N N . ASP A 1 371 ? -22.855 -4.797 30.023 1.00 94.19 371 ASP A N 1
ATOM 2897 C CA . ASP A 1 371 ? -24.068 -5.025 30.816 1.00 94.19 371 ASP A CA 1
ATOM 2898 C C . ASP A 1 371 ? -23.964 -6.193 31.818 1.00 94.19 371 ASP A C 1
ATOM 2900 O O . ASP A 1 371 ? -24.855 -6.376 32.663 1.00 94.19 371 ASP A O 1
ATOM 2904 N N . GLY A 1 372 ? -22.853 -6.934 31.777 1.00 91.75 372 GLY A N 1
ATOM 2905 C CA . GLY A 1 372 ? -22.602 -8.156 32.537 1.00 91.75 372 GLY A CA 1
ATOM 2906 C C . GLY A 1 372 ? -23.111 -9.433 31.867 1.00 91.75 372 GLY A C 1
ATOM 2907 O O . GLY A 1 372 ? -23.090 -10.482 32.513 1.00 91.75 372 GLY A O 1
ATOM 2908 N N . ILE A 1 373 ? -23.586 -9.350 30.622 1.00 90.81 373 ILE A N 1
ATOM 2909 C CA . ILE A 1 373 ? -24.007 -10.485 29.795 1.00 90.81 373 ILE A CA 1
ATOM 2910 C C . ILE A 1 373 ? -23.083 -10.592 28.585 1.00 90.81 373 ILE A C 1
ATOM 2912 O O . ILE A 1 373 ? -22.447 -11.631 28.415 1.00 90.81 373 ILE A O 1
ATOM 2916 N N . ASP A 1 374 ? -22.994 -9.522 27.793 1.00 93.44 374 ASP A N 1
ATOM 2917 C CA . ASP A 1 374 ? -22.161 -9.478 26.588 1.00 93.44 374 ASP A CA 1
ATOM 2918 C C . ASP A 1 374 ? -20.690 -9.255 26.964 1.00 93.44 374 ASP A C 1
ATOM 2920 O O . ASP A 1 374 ? -19.824 -10.061 26.628 1.00 93.44 374 ASP A O 1
ATOM 2924 N N . ASN A 1 375 ? -20.427 -8.213 27.760 1.00 94.62 375 ASN A N 1
ATOM 2925 C CA . ASN A 1 375 ? -19.144 -7.977 28.421 1.00 94.62 375 ASN A CA 1
ATOM 2926 C C . ASN A 1 375 ? -19.334 -7.778 29.927 1.00 94.62 375 ASN A C 1
ATOM 2928 O O . ASN A 1 375 ? -20.436 -7.432 30.373 1.00 94.62 375 ASN A O 1
ATOM 2932 N N . PRO A 1 376 ? -18.273 -7.967 30.736 1.00 95.44 376 PRO A N 1
ATOM 2933 C CA . PRO A 1 376 ? -18.282 -7.583 32.143 1.00 95.44 376 PRO A CA 1
ATOM 2934 C C . PRO A 1 376 ? -18.788 -6.145 32.337 1.00 95.44 376 PRO A C 1
ATOM 2936 O O . PRO A 1 376 ? -18.574 -5.302 31.475 1.00 95.44 376 PRO A O 1
ATOM 2939 N N . PRO A 1 377 ? -19.454 -5.827 33.454 1.00 95.44 377 PRO A N 1
ATOM 2940 C CA . PRO A 1 377 ? -19.811 -4.447 33.751 1.00 95.44 377 PRO A CA 1
ATOM 2941 C C . PRO A 1 377 ? -18.558 -3.615 34.069 1.00 95.44 377 PRO A C 1
ATOM 2943 O O . PRO A 1 377 ? -17.466 -4.144 34.268 1.00 95.44 377 PRO A O 1
ATOM 2946 N N . LEU A 1 378 ? -18.722 -2.303 34.157 1.00 95.75 378 LEU A N 1
ATOM 2947 C CA . LEU A 1 378 ? -17.684 -1.384 34.607 1.00 95.75 378 LEU A CA 1
ATOM 2948 C C . LEU A 1 378 ? -17.684 -1.279 36.137 1.00 95.75 378 LEU A C 1
ATOM 2950 O O . LEU A 1 378 ? -18.747 -1.294 36.763 1.00 95.75 378 LEU A O 1
ATOM 2954 N N . SER A 1 379 ? -16.508 -1.124 36.746 1.00 93.56 379 SER A N 1
ATOM 2955 C CA . SER A 1 379 ? -16.413 -0.812 38.174 1.00 93.56 379 SER A CA 1
ATOM 2956 C C . SER A 1 379 ? -16.624 0.678 38.405 1.00 93.56 379 SER A C 1
ATOM 2958 O O . SER A 1 379 ? -16.079 1.516 37.684 1.00 93.56 379 SER A O 1
ATOM 2960 N N . CYS A 1 380 ? -17.358 1.005 39.463 1.00 91.88 380 CYS A N 1
ATOM 2961 C CA . CYS A 1 380 ? -17.563 2.366 39.948 1.00 91.88 380 CYS A CA 1
ATOM 2962 C C . CYS A 1 380 ? -16.275 3.068 40.411 1.00 91.88 380 CYS A C 1
ATOM 2964 O O . CYS A 1 380 ? -16.278 4.278 40.608 1.00 91.88 380 CYS A O 1
ATOM 2966 N N . THR A 1 381 ? -15.174 2.328 40.581 1.00 90.75 381 THR A N 1
ATOM 2967 C CA . THR A 1 381 ? -13.853 2.890 40.904 1.00 90.75 381 THR A CA 1
ATOM 2968 C C . THR A 1 381 ? -13.115 3.430 39.672 1.00 90.75 381 THR A C 1
ATOM 2970 O O . THR A 1 381 ? -11.949 3.811 39.778 1.00 90.75 381 THR A O 1
ATOM 2973 N N . GLY A 1 382 ? -13.766 3.412 38.503 1.00 92.31 382 GLY A N 1
ATOM 2974 C CA . GLY A 1 382 ? -13.201 3.876 37.240 1.00 92.31 382 GLY A CA 1
ATOM 2975 C C . GLY A 1 382 ? -12.423 2.813 36.467 1.00 92.31 382 GLY A C 1
ATOM 2976 O O . GLY A 1 382 ? -11.698 3.142 35.535 1.00 92.31 382 GLY A O 1
ATOM 2977 N N . LYS A 1 383 ? -12.536 1.530 36.834 1.00 93.81 383 LYS A N 1
ATOM 2978 C CA . LYS A 1 383 ? -11.778 0.433 36.206 1.00 93.81 383 LYS A CA 1
ATOM 2979 C C . LYS A 1 383 ? -12.645 -0.563 35.459 1.00 93.81 383 LYS A C 1
ATOM 2981 O O . LYS A 1 383 ? -13.783 -0.837 35.842 1.00 93.81 383 LYS A O 1
ATOM 2986 N N . PHE A 1 384 ? -12.080 -1.147 34.408 1.00 94.62 384 PHE A N 1
ATOM 2987 C CA . PHE A 1 384 ? -12.709 -2.256 33.699 1.00 94.62 384 PHE A CA 1
ATOM 2988 C C . PHE A 1 384 ? -12.734 -3.506 34.573 1.00 94.62 384 PHE A C 1
ATOM 2990 O O . PHE A 1 384 ? -11.830 -3.720 35.388 1.00 94.62 384 PHE A O 1
ATOM 2997 N N . MET A 1 385 ? -13.734 -4.360 34.371 1.00 94.00 385 MET A N 1
ATOM 2998 C CA . MET A 1 385 ? -13.841 -5.644 35.059 1.00 94.00 385 MET A CA 1
ATOM 2999 C C . MET A 1 385 ? -13.619 -6.812 34.100 1.00 94.00 385 MET A C 1
ATOM 3001 O O . MET A 1 385 ? -13.777 -6.689 32.891 1.00 94.00 385 MET A O 1
ATOM 3005 N N . GLN A 1 386 ? -13.280 -7.970 34.659 1.00 93.81 386 GLN A N 1
ATOM 3006 C CA . GLN A 1 386 ? -13.181 -9.239 33.939 1.00 93.81 386 GLN A CA 1
ATOM 3007 C C . GLN A 1 386 ? -13.994 -10.322 34.650 1.00 93.81 386 GLN A C 1
ATOM 3009 O O . GLN A 1 386 ? -14.093 -10.324 35.881 1.00 93.81 386 GLN A O 1
ATOM 3014 N N . SER A 1 387 ? -14.558 -11.257 33.886 1.00 91.00 387 SER A N 1
ATOM 3015 C CA . SER A 1 387 ? -15.261 -12.419 34.436 1.00 91.00 387 SER A CA 1
ATOM 3016 C C . SER A 1 387 ? -14.290 -13.404 35.084 1.00 91.00 387 SER A C 1
ATOM 3018 O O . SER A 1 387 ? -13.212 -13.669 34.552 1.00 91.00 387 SER A O 1
ATOM 3020 N N . THR A 1 388 ? -14.704 -14.022 36.183 1.00 87.50 388 THR A N 1
ATOM 3021 C CA . THR A 1 388 ? -13.961 -15.081 36.871 1.00 87.50 388 THR A CA 1
ATOM 3022 C C . THR A 1 388 ? -14.625 -16.449 36.685 1.00 87.50 388 THR A C 1
ATOM 3024 O O . THR A 1 388 ? -15.834 -16.531 36.429 1.00 87.50 388 THR A O 1
ATOM 3027 N N . PRO A 1 389 ? -13.869 -17.557 36.838 1.00 84.88 389 PRO A N 1
ATOM 3028 C CA . PRO A 1 389 ? -14.450 -18.894 36.889 1.00 84.88 389 PRO A CA 1
ATOM 3029 C C . PRO A 1 389 ? -15.485 -18.985 38.021 1.00 84.88 389 PRO A C 1
ATOM 3031 O O . PRO A 1 389 ? -15.129 -18.991 39.195 1.00 84.88 389 PRO A O 1
ATOM 3034 N N . GLY A 1 390 ? -16.770 -19.042 37.662 1.00 79.94 390 GLY A N 1
ATOM 3035 C CA . GLY A 1 390 ? -17.887 -19.004 38.616 1.00 79.94 390 GLY A CA 1
ATOM 3036 C C . GLY A 1 390 ? -18.922 -17.907 38.352 1.00 79.94 390 GLY A C 1
ATOM 3037 O O . GLY A 1 390 ? -19.975 -17.934 38.982 1.00 79.94 390 GLY A O 1
ATOM 3038 N N . GLY A 1 391 ? -18.668 -16.999 37.402 1.00 79.88 391 GLY A N 1
ATOM 3039 C CA . GLY A 1 391 ? -19.635 -15.976 36.980 1.00 79.88 391 GLY A CA 1
ATOM 3040 C C . GLY A 1 391 ? -19.618 -14.689 37.811 1.00 79.88 391 GLY A C 1
ATOM 3041 O O . GLY A 1 391 ? -20.547 -13.896 37.700 1.00 79.88 391 GLY A O 1
ATOM 3042 N N . ASP A 1 392 ? -18.588 -14.487 38.635 1.00 85.88 392 ASP A N 1
ATOM 3043 C CA . ASP A 1 392 ? -18.337 -13.236 39.364 1.00 85.88 392 ASP A CA 1
ATOM 3044 C C . ASP A 1 392 ? -17.359 -12.331 38.588 1.00 85.88 392 ASP A C 1
ATOM 3046 O O . ASP A 1 392 ? -16.693 -12.798 37.659 1.00 85.88 392 ASP A O 1
ATOM 3050 N N . PHE A 1 393 ? -17.229 -11.060 38.971 1.00 89.94 393 PHE A N 1
ATOM 3051 C CA . PHE A 1 393 ? -16.387 -10.071 38.297 1.00 89.94 393 PHE A CA 1
ATOM 3052 C C . PHE A 1 393 ? -15.327 -9.471 39.224 1.00 89.94 393 PHE A C 1
ATOM 3054 O O . PHE A 1 393 ? -15.599 -9.115 40.368 1.00 89.94 393 PHE A O 1
ATOM 3061 N N . THR A 1 394 ? -14.118 -9.278 38.699 1.00 90.12 394 THR A N 1
ATOM 3062 C CA . THR A 1 394 ? -13.008 -8.618 39.410 1.00 90.12 394 THR A CA 1
ATOM 3063 C C . THR A 1 394 ? -12.471 -7.447 38.606 1.00 90.12 394 THR A C 1
ATOM 3065 O O . THR A 1 394 ? -12.416 -7.535 37.380 1.00 90.12 394 THR A O 1
ATOM 3068 N N . GLU A 1 395 ? -12.029 -6.386 39.280 1.00 92.12 395 GLU A N 1
ATOM 3069 C CA . GLU A 1 395 ? -11.363 -5.257 38.623 1.00 92.12 395 GLU A CA 1
ATOM 3070 C C . GLU A 1 395 ? -10.070 -5.681 37.923 1.00 92.12 395 GLU A C 1
ATOM 3072 O O . GLU A 1 395 ? -9.305 -6.514 38.417 1.00 92.12 395 GLU A O 1
ATOM 3077 N N . THR A 1 396 ? -9.814 -5.052 36.785 1.00 91.56 396 THR A N 1
ATOM 3078 C CA . THR A 1 396 ? -8.548 -5.121 36.058 1.00 91.56 396 THR A CA 1
ATOM 3079 C C . THR A 1 396 ? -7.654 -3.937 36.437 1.00 91.56 396 THR A C 1
ATOM 3081 O O . THR A 1 396 ? -8.036 -3.068 37.219 1.00 91.56 396 THR A O 1
ATOM 3084 N N . ALA A 1 397 ? -6.439 -3.889 35.888 1.00 91.50 397 ALA A N 1
ATOM 3085 C CA . ALA A 1 397 ? -5.575 -2.715 36.011 1.00 91.50 397 ALA A CA 1
ATOM 3086 C C . ALA A 1 397 ? -5.980 -1.567 35.064 1.00 91.50 397 ALA A C 1
ATOM 3088 O O . ALA A 1 397 ? -5.499 -0.449 35.245 1.00 91.50 397 ALA A O 1
ATOM 3089 N N . ASN A 1 398 ? -6.838 -1.834 34.073 1.00 93.31 398 ASN A N 1
ATOM 3090 C CA . ASN A 1 398 ? -7.219 -0.861 33.056 1.00 93.31 398 ASN A CA 1
ATOM 3091 C C . ASN A 1 398 ? -8.301 0.078 33.597 1.00 93.31 398 ASN A C 1
ATOM 3093 O O . ASN A 1 398 ? -9.260 -0.361 34.237 1.00 93.31 398 ASN A O 1
ATOM 3097 N N . VAL A 1 399 ? -8.138 1.365 33.311 1.00 93.88 399 VAL A N 1
ATOM 3098 C CA . VAL A 1 399 ? -9.024 2.453 33.738 1.00 93.88 399 VAL A CA 1
ATOM 3099 C C . VAL A 1 399 ? -9.893 2.847 32.546 1.00 93.88 399 VAL A C 1
ATOM 3101 O O . VAL A 1 399 ? -9.352 3.023 31.459 1.00 93.88 399 VAL A O 1
ATOM 3104 N N . TRP A 1 400 ? -11.207 2.946 32.747 1.00 94.38 400 TRP A N 1
ATOM 3105 C CA . TRP A 1 400 ? -12.123 3.541 31.767 1.00 94.38 400 TRP A CA 1
ATOM 3106 C C . TRP A 1 400 ? -12.337 5.026 32.084 1.00 94.38 400 TRP A C 1
ATOM 3108 O O . TRP A 1 400 ? -12.187 5.857 31.201 1.00 94.38 400 TRP A O 1
ATOM 3118 N N . ASP A 1 401 ? -12.567 5.365 33.357 1.00 93.81 401 ASP A N 1
ATOM 3119 C CA . ASP A 1 401 ? -12.846 6.729 33.834 1.00 93.81 401 ASP A CA 1
ATOM 3120 C C . ASP A 1 401 ? -11.554 7.549 33.909 1.00 93.81 401 ASP A C 1
ATOM 3122 O O . ASP A 1 401 ? -10.919 7.696 34.960 1.00 93.81 401 ASP A O 1
ATOM 3126 N N . THR A 1 402 ? -11.090 8.003 32.753 1.00 92.25 402 THR A N 1
ATOM 3127 C CA . THR A 1 402 ? -9.785 8.658 32.630 1.00 92.25 402 THR A CA 1
ATOM 3128 C C . THR A 1 402 ? -9.859 10.097 33.123 1.00 92.25 402 THR A C 1
ATOM 3130 O O . THR A 1 402 ? -8.866 10.640 33.621 1.00 92.25 402 THR A O 1
ATOM 3133 N N . ASN A 1 403 ? -11.033 10.719 33.012 1.00 92.69 403 ASN A N 1
ATOM 3134 C CA . ASN A 1 403 ? -11.258 12.081 33.473 1.00 92.69 403 ASN A CA 1
ATOM 3135 C C . ASN A 1 403 ? -11.688 12.165 34.957 1.00 92.69 403 ASN A C 1
ATOM 3137 O O . ASN A 1 403 ? -11.601 13.247 35.548 1.00 92.69 403 ASN A O 1
ATOM 3141 N N . GLY A 1 404 ? -12.065 11.039 35.574 1.00 91.75 404 GLY A N 1
ATOM 3142 C CA . GLY A 1 404 ? -12.419 10.926 36.987 1.00 91.75 404 GLY A CA 1
ATOM 3143 C C . GLY A 1 404 ? -13.800 11.486 37.333 1.00 91.75 404 GLY A C 1
ATOM 3144 O O . GLY A 1 404 ? -14.015 11.880 38.485 1.00 91.75 404 GLY A O 1
ATOM 3145 N N . ASP A 1 405 ? -14.706 11.606 36.361 1.00 92.94 405 ASP A N 1
ATOM 3146 C CA . ASP A 1 405 ? -16.062 12.123 36.567 1.00 92.94 405 ASP A CA 1
ATOM 3147 C C . ASP A 1 405 ? -17.077 11.033 36.952 1.00 92.94 405 ASP A C 1
ATOM 3149 O O . ASP A 1 405 ? -18.211 11.337 37.347 1.00 92.94 405 ASP A O 1
ATOM 3153 N N . GLY A 1 406 ? -16.653 9.768 36.902 1.00 90.94 406 GLY A N 1
ATOM 3154 C CA . GLY A 1 406 ? -17.463 8.618 37.253 1.00 90.94 406 GLY A CA 1
ATOM 3155 C C . GLY A 1 406 ? -18.605 8.367 36.277 1.00 90.94 406 GLY A C 1
ATOM 3156 O O . GLY A 1 406 ? -19.609 7.792 36.708 1.00 90.94 406 GLY A O 1
ATOM 3157 N N . TYR A 1 407 ? -18.495 8.789 35.012 1.00 94.94 407 TYR A N 1
ATOM 3158 C CA . TYR A 1 407 ? -19.487 8.622 33.949 1.00 94.94 407 TYR A CA 1
ATOM 3159 C C . TYR A 1 407 ? -18.858 8.120 32.637 1.00 94.94 407 TYR A C 1
ATOM 3161 O O . TYR A 1 407 ? -18.027 8.817 32.085 1.00 94.94 407 TYR A O 1
ATOM 3169 N N . PRO A 1 408 ? -19.272 6.971 32.069 1.00 95.94 408 PRO A N 1
ATOM 3170 C CA . PRO A 1 408 ? -18.547 6.327 30.971 1.00 95.94 408 PRO A CA 1
ATOM 3171 C C . PRO A 1 408 ? -18.764 7.056 29.646 1.00 95.94 408 PRO A C 1
ATOM 3173 O O . PRO A 1 408 ? -19.747 6.784 28.949 1.00 95.94 408 PRO A O 1
ATOM 3176 N N . GLN A 1 409 ? -17.885 7.984 29.279 1.00 95.00 409 GLN A N 1
ATOM 3177 C CA . GLN A 1 409 ? -18.020 8.718 28.017 1.00 95.00 409 GLN A CA 1
ATOM 3178 C C . GLN A 1 409 ? -17.745 7.801 26.819 1.00 95.00 409 GLN A C 1
ATOM 3180 O O . GLN A 1 409 ? -17.137 6.745 26.983 1.00 95.00 409 GLN A O 1
ATOM 3185 N N . PRO A 1 410 ? -18.231 8.123 25.608 1.00 94.94 410 PRO A N 1
ATOM 3186 C CA . PRO A 1 410 ? -18.044 7.232 24.467 1.00 94.94 410 PRO A CA 1
ATOM 3187 C C . PRO A 1 410 ? -16.584 6.850 24.194 1.00 94.94 410 PRO A C 1
ATOM 3189 O O . PRO A 1 410 ? -16.303 5.677 23.983 1.00 94.94 410 PRO A O 1
ATOM 3192 N N . ASP A 1 411 ? -15.665 7.811 24.269 1.00 92.56 411 ASP A N 1
ATOM 3193 C CA . ASP A 1 411 ? -14.223 7.630 24.072 1.00 92.56 411 ASP A CA 1
ATOM 3194 C C . ASP A 1 411 ? -13.517 6.855 25.199 1.00 92.56 411 ASP A C 1
ATOM 3196 O O . ASP A 1 411 ? -12.391 6.401 25.012 1.00 92.56 411 ASP A O 1
ATOM 3200 N N . GLU A 1 412 ? -14.173 6.663 26.344 1.00 93.69 412 GLU A N 1
ATOM 3201 C CA . GLU A 1 412 ? -13.648 5.903 27.486 1.00 93.69 412 GLU A CA 1
ATOM 3202 C C . GLU A 1 412 ? -14.004 4.414 27.454 1.00 93.69 412 GLU A C 1
ATOM 3204 O O . GLU A 1 412 ? -13.355 3.607 28.124 1.00 93.69 412 GLU A O 1
ATOM 3209 N N . VAL A 1 413 ? -15.058 4.050 26.719 1.00 92.75 413 VAL A N 1
ATOM 3210 C CA . VAL A 1 413 ? -15.557 2.671 26.646 1.00 92.75 413 VAL A CA 1
ATOM 3211 C C . VAL A 1 413 ? -15.398 2.116 25.248 1.00 92.75 413 VAL A C 1
ATOM 3213 O O . VAL A 1 413 ? -14.496 1.326 25.030 1.00 92.75 413 VAL A O 1
ATOM 3216 N N . ASP A 1 414 ? -16.286 2.507 24.338 1.00 92.06 414 ASP A N 1
ATOM 3217 C CA . ASP A 1 414 ? -16.366 2.018 22.968 1.00 92.06 414 ASP A CA 1
ATOM 3218 C C . ASP A 1 414 ? -17.259 2.972 22.164 1.00 92.06 414 ASP A C 1
ATOM 3220 O O . ASP A 1 414 ? -18.297 3.447 22.649 1.00 92.06 414 ASP A O 1
ATOM 3224 N N . VAL A 1 415 ? -16.896 3.176 20.901 1.00 95.38 415 VAL A N 1
ATOM 3225 C CA . VAL A 1 415 ? -17.666 3.932 19.906 1.00 95.38 415 VAL A CA 1
ATOM 3226 C C . VAL A 1 415 ? -17.868 3.082 18.653 1.00 95.38 415 VAL A C 1
ATOM 3228 O O . VAL A 1 415 ? -17.153 2.095 18.487 1.00 95.38 415 VAL A O 1
ATOM 3231 N N . PRO A 1 416 ? -18.825 3.418 17.768 1.00 95.62 416 PRO A N 1
ATOM 3232 C CA . PRO A 1 416 ? -18.912 2.752 16.477 1.00 95.62 416 PRO A CA 1
ATOM 3233 C C . PRO A 1 416 ? -17.605 2.894 15.686 1.00 95.62 416 PRO A C 1
ATOM 3235 O O . PRO A 1 416 ? -16.949 3.943 15.748 1.00 95.62 416 PRO A O 1
ATOM 3238 N N . THR A 1 417 ? -17.249 1.862 14.928 1.00 94.25 417 THR A N 1
ATOM 3239 C CA . THR A 1 417 ? -16.031 1.823 14.107 1.00 94.25 417 THR A CA 1
ATOM 3240 C C . THR A 1 417 ? -16.329 1.367 12.678 1.00 94.25 417 THR A C 1
ATOM 3242 O O . THR A 1 417 ? -17.339 0.714 12.416 1.00 94.25 417 THR A O 1
ATOM 3245 N N . ILE A 1 418 ? -15.446 1.727 11.746 1.00 91.88 418 ILE A N 1
ATOM 3246 C CA . ILE A 1 418 ? -15.375 1.198 10.375 1.00 91.88 418 ILE A CA 1
ATOM 3247 C C . ILE A 1 418 ? -13.916 0.822 10.126 1.00 91.88 418 ILE A C 1
ATOM 3249 O O . ILE A 1 418 ? -13.026 1.631 10.389 1.00 91.88 418 ILE A O 1
ATOM 3253 N N . ASP A 1 419 ? -13.660 -0.405 9.665 1.00 87.31 419 ASP A N 1
ATOM 3254 C CA . ASP A 1 419 ? -12.304 -0.958 9.502 1.00 87.31 419 ASP A CA 1
ATOM 3255 C C . ASP A 1 419 ? -11.440 -0.807 10.782 1.00 87.31 419 ASP A C 1
ATOM 3257 O O . ASP A 1 419 ? -10.243 -0.530 10.732 1.00 87.31 419 ASP A O 1
ATOM 3261 N N . GLY A 1 420 ? -12.068 -0.922 11.962 1.00 88.62 420 GLY A N 1
ATOM 3262 C CA . GLY A 1 420 ? -11.424 -0.735 13.270 1.00 88.62 420 GLY A CA 1
ATOM 3263 C C . GLY A 1 420 ? -11.151 0.723 13.670 1.00 88.62 420 GLY A C 1
ATOM 3264 O O . GLY A 1 420 ? -10.722 0.973 14.797 1.00 88.62 420 GLY A O 1
ATOM 3265 N N . ASN A 1 421 ? -11.434 1.695 12.799 1.00 89.94 421 ASN A N 1
ATOM 3266 C CA . ASN A 1 421 ? -11.240 3.115 13.078 1.00 89.94 421 ASN A CA 1
ATOM 3267 C C . ASN A 1 421 ? -12.506 3.741 13.692 1.00 89.94 421 ASN A C 1
ATOM 3269 O O . ASN A 1 421 ? -13.591 3.594 13.124 1.00 89.94 421 ASN A O 1
ATOM 3273 N N . PRO A 1 422 ? -12.397 4.463 14.823 1.00 92.56 422 PRO A N 1
ATOM 3274 C CA . PRO A 1 422 ? -13.501 5.220 15.413 1.00 92.56 422 PRO A CA 1
ATOM 3275 C C . PRO A 1 422 ? -14.137 6.219 14.442 1.00 92.56 422 PRO A C 1
ATOM 3277 O O . PRO A 1 422 ? -13.453 7.100 13.926 1.00 92.56 422 PRO A O 1
ATOM 3280 N N . ILE A 1 423 ? -15.460 6.145 14.260 1.00 92.25 423 ILE A N 1
ATOM 3281 C CA . ILE A 1 423 ? -16.217 7.085 13.401 1.00 92.25 423 ILE A CA 1
ATOM 3282 C C . ILE A 1 423 ? -16.936 8.182 14.198 1.00 92.25 423 ILE A C 1
ATOM 3284 O O . ILE A 1 423 ? -17.774 8.917 13.685 1.00 92.25 423 ILE A O 1
ATOM 3288 N N . TRP A 1 424 ? -16.618 8.291 15.485 1.00 93.44 424 TRP A N 1
ATOM 3289 C CA . TRP A 1 424 ? -16.986 9.402 16.352 1.00 93.44 424 TRP A CA 1
ATOM 3290 C C . TRP A 1 424 ? -15.715 9.859 17.082 1.00 93.44 424 TRP A C 1
ATOM 3292 O O . TRP A 1 424 ? -14.946 9.004 17.523 1.00 93.44 424 TRP A O 1
ATOM 3302 N N . PRO A 1 425 ? -15.460 11.173 17.230 1.00 90.50 425 PRO A N 1
ATOM 3303 C CA . PRO A 1 425 ? -16.359 12.302 16.971 1.00 90.50 425 PRO A CA 1
ATOM 3304 C C . PRO A 1 425 ? -16.306 12.874 15.544 1.00 90.50 425 PRO A C 1
ATOM 3306 O O . PRO A 1 425 ? -16.849 13.958 15.322 1.00 90.50 425 PRO A O 1
ATOM 3309 N N . ASP A 1 426 ? -15.649 12.201 14.594 1.00 84.19 426 ASP A N 1
ATOM 3310 C CA . ASP A 1 426 ? -15.534 12.686 13.213 1.00 84.19 426 ASP A CA 1
ATOM 3311 C C . ASP A 1 426 ? -16.905 12.676 12.501 1.00 84.19 426 ASP A C 1
ATOM 3313 O O . ASP A 1 426 ? -17.499 11.617 12.307 1.00 84.19 426 ASP A O 1
ATOM 3317 N N . PRO A 1 427 ? -17.454 13.840 12.108 1.00 72.56 427 PRO A N 1
ATOM 3318 C CA . PRO A 1 427 ? -18.809 13.916 11.582 1.00 72.56 427 PRO A CA 1
ATOM 3319 C C . PRO A 1 427 ? -18.974 13.369 10.156 1.00 72.56 427 PRO A C 1
ATOM 3321 O O . PRO A 1 427 ? -20.109 13.363 9.680 1.00 72.56 427 PRO A O 1
ATOM 3324 N N . LEU A 1 428 ? -17.912 12.993 9.434 1.00 79.19 428 LEU A N 1
ATOM 3325 C CA . LEU A 1 428 ? -18.019 12.598 8.018 1.00 79.19 428 LEU A CA 1
ATOM 3326 C C . LEU A 1 428 ? -17.085 11.451 7.614 1.00 79.19 428 LEU A C 1
ATOM 3328 O O . LEU A 1 428 ? -16.811 11.275 6.422 1.00 79.19 428 LEU A O 1
ATOM 3332 N N . TYR A 1 429 ? -16.610 10.661 8.574 1.00 86.94 429 TYR A N 1
ATOM 3333 C CA . TYR A 1 429 ? -15.744 9.528 8.276 1.00 86.94 429 TYR A CA 1
ATOM 3334 C C . TYR A 1 429 ? -16.454 8.539 7.339 1.00 86.94 429 TYR A C 1
ATOM 3336 O O . TYR A 1 429 ? -17.547 8.059 7.637 1.00 86.94 429 TYR A O 1
ATOM 3344 N N . CYS A 1 430 ? -15.864 8.274 6.170 1.00 88.31 430 CYS A N 1
ATOM 3345 C CA . CYS A 1 430 ? -16.426 7.376 5.153 1.00 88.31 430 CYS A CA 1
ATOM 3346 C C . CYS A 1 430 ? -17.873 7.696 4.725 1.00 88.31 430 CYS A C 1
ATOM 3348 O O . CYS A 1 430 ? -18.621 6.789 4.375 1.00 88.31 430 CYS A O 1
ATOM 3350 N N . MET A 1 431 ? -18.277 8.975 4.753 1.00 88.50 431 MET A N 1
ATOM 3351 C CA . MET A 1 431 ? -19.654 9.439 4.477 1.00 88.50 431 MET A CA 1
ATOM 3352 C C . MET A 1 431 ? -20.711 9.006 5.504 1.00 88.50 431 MET A C 1
ATOM 3354 O O . MET A 1 431 ? -21.905 9.249 5.295 1.00 88.50 431 MET A O 1
ATOM 3358 N N . ILE A 1 432 ? -20.291 8.445 6.638 1.00 90.06 432 ILE A N 1
ATOM 3359 C CA . ILE A 1 432 ? -21.165 8.121 7.761 1.00 90.06 432 ILE A CA 1
ATOM 3360 C C . ILE A 1 432 ? -21.016 9.197 8.837 1.00 90.06 432 ILE A C 1
ATOM 3362 O O . ILE A 1 432 ? -19.920 9.518 9.289 1.00 90.06 432 ILE A O 1
ATOM 3366 N N . ASN A 1 433 ? -22.142 9.760 9.269 1.00 91.75 433 ASN A N 1
ATOM 3367 C CA . ASN A 1 433 ? -22.200 10.656 10.418 1.00 91.75 433 ASN A CA 1
ATOM 3368 C C . ASN A 1 433 ? -22.782 9.914 11.619 1.00 91.75 433 ASN A C 1
ATOM 3370 O O . ASN A 1 433 ? -23.831 9.277 11.497 1.00 91.75 433 ASN A O 1
ATOM 3374 N N . VAL A 1 434 ? -22.145 10.041 12.782 1.00 93.88 434 VAL A N 1
ATOM 3375 C CA . VAL A 1 434 ? -22.612 9.410 14.018 1.00 93.88 434 VAL A CA 1
ATOM 3376 C C . VAL A 1 434 ? -22.850 10.432 15.123 1.00 93.88 434 VAL A C 1
ATOM 3378 O O . VAL A 1 434 ? -22.056 11.339 15.369 1.00 93.88 434 VAL A O 1
ATOM 3381 N N . THR A 1 435 ? -23.944 10.241 15.856 1.00 94.75 435 THR A N 1
ATOM 3382 C CA . THR A 1 435 ? -24.242 10.961 17.096 1.00 94.75 435 THR A CA 1
ATOM 3383 C C . THR A 1 435 ? -24.790 10.017 18.165 1.00 94.75 435 THR A C 1
ATOM 3385 O O . THR A 1 435 ? -25.165 8.880 17.867 1.00 94.75 435 THR A O 1
ATOM 3388 N N . TYR A 1 436 ? -24.849 10.480 19.415 1.00 96.44 436 TYR A N 1
ATOM 3389 C CA . TYR A 1 436 ? -25.385 9.701 20.525 1.00 96.44 436 TYR A CA 1
ATOM 3390 C C . TYR A 1 436 ? -26.196 10.545 21.512 1.00 96.44 436 TYR A C 1
ATOM 3392 O O . TYR A 1 436 ? -26.056 11.766 21.595 1.00 96.44 436 TYR A O 1
ATOM 3400 N N . THR A 1 437 ? -27.041 9.864 22.281 1.00 97.69 437 THR A N 1
ATOM 3401 C CA . THR A 1 437 ? -27.740 10.416 23.447 1.00 97.69 437 THR A CA 1
ATOM 3402 C C . THR A 1 437 ? -27.789 9.382 24.561 1.00 97.69 437 THR A C 1
ATOM 3404 O O . THR A 1 437 ? -28.068 8.217 24.275 1.00 97.69 437 THR A O 1
ATOM 3407 N N . ASP A 1 438 ? -27.629 9.811 25.811 1.00 98.19 438 ASP A N 1
ATOM 3408 C CA . ASP A 1 438 ? -27.610 8.911 26.965 1.00 98.19 438 ASP A CA 1
ATOM 3409 C C . ASP A 1 438 ? -28.812 9.090 27.894 1.00 98.19 438 ASP A C 1
ATOM 3411 O O . ASP A 1 438 ? -29.215 10.209 28.219 1.00 98.19 438 ASP A O 1
ATOM 3415 N N . GLU A 1 439 ? -29.325 7.970 28.402 1.00 98.31 439 GLU A N 1
ATOM 3416 C CA . GLU A 1 439 ? -30.275 7.925 29.514 1.00 98.31 439 GLU A CA 1
ATOM 3417 C C . GLU A 1 439 ? -29.664 7.167 30.701 1.00 98.31 439 GLU A C 1
ATOM 3419 O O . GLU A 1 439 ? -29.292 5.999 30.583 1.00 98.31 439 GLU A O 1
ATOM 3424 N N . LYS A 1 440 ? -29.563 7.826 31.864 1.00 97.00 440 LYS A N 1
ATOM 3425 C CA . LYS A 1 440 ? -29.011 7.239 33.095 1.00 97.00 440 LYS A CA 1
ATOM 3426 C C . LYS A 1 440 ? -30.121 6.729 34.017 1.00 97.00 440 LYS A C 1
ATOM 3428 O O . LYS A 1 440 ? -31.071 7.450 34.316 1.00 97.00 440 LYS A O 1
ATOM 3433 N N . PHE A 1 441 ? -29.945 5.516 34.534 1.00 96.00 441 PHE A N 1
ATOM 3434 C CA . PHE A 1 441 ? -30.825 4.866 35.501 1.00 96.00 441 PHE A CA 1
ATOM 3435 C C . PHE A 1 441 ? -30.033 4.464 36.746 1.00 96.00 441 PHE A C 1
ATOM 3437 O O . PHE A 1 441 ? -29.194 3.565 36.686 1.00 96.00 441 PHE A O 1
ATOM 3444 N N . ASP A 1 442 ? -30.314 5.092 37.884 1.00 93.88 442 ASP A N 1
ATOM 3445 C CA . ASP A 1 442 ? -29.691 4.713 39.153 1.00 93.88 442 ASP A CA 1
ATOM 3446 C C . ASP A 1 442 ? -30.242 3.360 39.638 1.00 93.88 442 ASP A C 1
ATOM 3448 O O . ASP A 1 442 ? -31.456 3.145 39.670 1.00 93.88 442 ASP A O 1
ATOM 3452 N N . ILE A 1 443 ? -29.350 2.436 40.012 1.00 90.25 443 ILE A N 1
ATOM 3453 C CA . ILE A 1 443 ? -29.724 1.129 40.579 1.00 90.25 443 ILE A CA 1
ATOM 3454 C C . ILE A 1 443 ? -29.715 1.219 42.106 1.00 90.25 443 ILE A C 1
ATOM 3456 O O . ILE A 1 443 ? -30.699 0.896 42.770 1.00 90.25 443 ILE A O 1
ATOM 3460 N N . CYS A 1 444 ? -28.584 1.651 42.658 1.00 85.31 444 CYS A N 1
ATOM 3461 C CA . CYS A 1 444 ? -28.356 1.895 44.078 1.00 85.31 444 CYS A CA 1
ATOM 3462 C C . CYS A 1 444 ? -27.179 2.876 44.225 1.00 85.31 444 CYS A C 1
ATOM 3464 O O . CYS A 1 444 ? -26.522 3.179 43.228 1.00 85.31 444 CYS A O 1
ATOM 3466 N N . PRO A 1 445 ? -26.883 3.397 45.429 1.00 85.12 445 PRO A N 1
ATOM 3467 C CA . PRO A 1 445 ? -25.704 4.239 45.623 1.00 85.12 445 PRO A CA 1
ATOM 3468 C C . PRO A 1 445 ? -24.443 3.567 45.055 1.00 85.12 445 PRO A C 1
ATOM 3470 O O . PRO A 1 445 ? -24.228 2.380 45.287 1.00 85.12 445 PRO A O 1
ATOM 3473 N N . GLY A 1 446 ? -23.674 4.302 44.248 1.00 85.31 446 GLY A N 1
ATOM 3474 C CA . GLY A 1 446 ? -22.471 3.797 43.575 1.00 85.31 446 GLY A CA 1
ATOM 3475 C C . GLY A 1 446 ? -22.706 2.923 42.334 1.00 85.31 446 GLY A C 1
ATOM 3476 O O . GLY A 1 446 ? -21.744 2.603 41.646 1.00 85.31 446 GLY A O 1
ATOM 3477 N N . SER A 1 447 ? -23.952 2.552 42.001 1.00 91.50 447 SER A N 1
ATOM 3478 C CA . SER A 1 447 ? -24.267 1.707 40.835 1.00 91.50 447 SER A CA 1
ATOM 3479 C C . SER A 1 447 ? -25.383 2.277 39.963 1.00 91.50 447 SER A C 1
ATOM 3481 O O . SER A 1 447 ? -26.462 2.629 40.445 1.00 91.50 447 SER A O 1
ATOM 3483 N N . TYR A 1 448 ? -25.181 2.276 38.651 1.00 95.44 448 TYR A N 1
ATOM 3484 C CA . TYR A 1 448 ? -26.162 2.774 37.688 1.00 95.44 448 TYR A CA 1
ATOM 3485 C C . TYR A 1 448 ? -26.028 2.080 36.328 1.00 95.44 448 TYR A C 1
ATOM 3487 O O . TYR A 1 448 ? -25.072 1.354 36.055 1.00 95.44 448 TYR A O 1
ATOM 3495 N N . LYS A 1 449 ? -27.020 2.287 35.463 1.00 96.81 449 LYS A N 1
ATOM 3496 C CA . LYS A 1 449 ? -26.984 1.908 34.049 1.00 96.81 449 LYS A CA 1
ATOM 3497 C C . LYS A 1 449 ? -27.074 3.141 33.167 1.00 96.81 449 LYS A C 1
ATOM 3499 O O . LYS A 1 449 ? -27.774 4.088 33.511 1.00 96.81 449 LYS A O 1
ATOM 3504 N N . VAL A 1 450 ? -26.415 3.089 32.022 1.00 98.12 450 VAL A N 1
ATOM 3505 C CA . VAL A 1 450 ? -26.558 4.040 30.924 1.00 98.12 450 VAL A CA 1
ATOM 3506 C C . VAL A 1 450 ? -27.115 3.278 29.730 1.00 98.12 450 VAL A C 1
ATOM 3508 O O . VAL A 1 450 ? -26.552 2.265 29.318 1.00 98.12 450 VAL A O 1
ATOM 3511 N N . LEU A 1 451 ? -28.244 3.744 29.205 1.00 98.12 451 LEU A N 1
ATOM 3512 C CA . LEU A 1 451 ? -28.750 3.345 27.900 1.00 98.12 451 LEU A CA 1
ATOM 3513 C C . LEU A 1 451 ? -28.304 4.412 26.900 1.00 98.12 451 LEU A C 1
ATOM 3515 O O . LEU A 1 451 ? -28.896 5.490 26.836 1.00 98.12 451 LEU A O 1
ATOM 3519 N N . ARG A 1 452 ? -27.244 4.116 26.153 1.00 98.19 452 ARG A N 1
ATOM 3520 C CA . ARG A 1 452 ? -26.705 4.996 25.119 1.00 98.19 452 ARG A CA 1
ATOM 3521 C C . ARG A 1 452 ? -27.338 4.653 23.781 1.00 98.19 452 ARG A C 1
ATOM 3523 O O . ARG A 1 452 ? -27.246 3.524 23.305 1.00 98.19 452 ARG A O 1
ATOM 3530 N N . LYS A 1 453 ? -27.999 5.630 23.169 1.00 97.62 453 LYS A N 1
ATOM 3531 C CA . LYS A 1 453 ? -28.587 5.511 21.836 1.00 97.62 453 LYS A CA 1
ATOM 3532 C C . LYS A 1 453 ? -27.642 6.128 20.817 1.00 97.62 453 LYS A C 1
ATOM 3534 O O . LYS A 1 453 ? -27.509 7.347 20.783 1.00 97.62 453 LYS A O 1
ATOM 3539 N N . TRP A 1 454 ? -27.065 5.295 19.967 1.00 96.62 454 TRP A N 1
ATOM 3540 C CA . TRP A 1 454 ? -26.289 5.701 18.803 1.00 96.62 454 TRP A CA 1
ATOM 3541 C C . TRP A 1 454 ? -27.198 5.879 17.588 1.00 96.62 454 TRP A C 1
ATOM 3543 O O . TRP A 1 454 ? -28.116 5.085 17.367 1.00 96.62 454 TRP A O 1
ATOM 3553 N N . ILE A 1 455 ? -26.951 6.927 16.806 1.00 93.75 455 ILE A N 1
ATOM 3554 C CA . ILE A 1 455 ? -27.639 7.213 15.546 1.00 93.75 455 ILE A CA 1
ATOM 3555 C C . ILE A 1 455 ? -26.570 7.407 14.475 1.00 93.75 455 ILE A C 1
ATOM 3557 O O . ILE A 1 455 ? -25.774 8.338 14.580 1.00 93.75 455 ILE A O 1
ATOM 3561 N N . ALA A 1 456 ? -26.580 6.543 13.462 1.00 93.44 456 ALA A N 1
ATOM 3562 C CA . ALA A 1 456 ? -25.696 6.617 12.306 1.00 93.44 456 ALA A CA 1
ATOM 3563 C C . ALA A 1 456 ? -26.502 7.007 11.060 1.00 93.44 456 ALA A C 1
ATOM 3565 O O . ALA A 1 456 ? -27.553 6.424 10.792 1.00 93.44 456 ALA A O 1
ATOM 3566 N N . TYR A 1 457 ? -26.020 7.990 10.309 1.00 91.44 457 TYR A N 1
ATOM 3567 C CA . TYR A 1 457 ? -26.627 8.489 9.080 1.00 91.44 457 TYR A CA 1
ATOM 3568 C C . TYR A 1 457 ? -25.647 8.325 7.922 1.00 91.44 457 TYR A C 1
ATOM 3570 O O . TYR A 1 457 ? -24.559 8.897 7.958 1.00 91.44 457 TYR A O 1
ATOM 3578 N N . ASP A 1 458 ? -26.048 7.569 6.903 1.00 90.12 458 ASP A N 1
ATOM 3579 C CA . ASP A 1 458 ? -25.285 7.413 5.669 1.00 90.12 458 ASP A CA 1
ATOM 3580 C C . ASP A 1 458 ? -25.685 8.533 4.704 1.00 90.12 458 ASP A C 1
ATOM 3582 O O . ASP A 1 458 ? -26.839 8.615 4.271 1.00 90.12 458 ASP A O 1
ATOM 3586 N N . MET A 1 459 ? -24.744 9.419 4.371 1.00 87.38 459 MET A N 1
ATOM 3587 C CA . MET A 1 459 ? -25.001 10.532 3.451 1.00 87.38 459 MET A CA 1
ATOM 3588 C C . MET A 1 459 ? -25.274 10.081 2.016 1.00 87.38 459 MET A C 1
ATOM 3590 O O . MET A 1 459 ? -25.781 10.871 1.215 1.00 87.38 459 MET A O 1
ATOM 3594 N N . CYS A 1 460 ? -24.943 8.832 1.700 1.00 84.06 460 CYS A N 1
ATOM 3595 C CA . CYS A 1 460 ? -25.076 8.256 0.380 1.00 84.06 460 CYS A CA 1
ATOM 3596 C C . CYS A 1 460 ? -26.385 7.503 0.142 1.00 84.06 460 CYS A C 1
ATOM 3598 O O . CYS A 1 460 ? -26.758 7.270 -1.010 1.00 84.06 460 CYS A O 1
ATOM 3600 N N . GLN A 1 461 ? -27.129 7.191 1.202 1.00 84.19 461 GLN A N 1
ATOM 3601 C CA . GLN A 1 461 ? -28.450 6.584 1.089 1.00 84.19 461 GLN A CA 1
ATOM 3602 C C . GLN A 1 461 ? -29.562 7.635 1.221 1.00 84.19 461 GLN A C 1
ATOM 3604 O O . GLN A 1 461 ? -29.446 8.579 2.007 1.00 84.19 461 GLN A O 1
ATOM 3609 N N . PRO A 1 462 ? -30.685 7.501 0.490 1.00 82.19 462 PRO A N 1
ATOM 3610 C CA . PRO A 1 462 ? -31.852 8.334 0.748 1.00 82.19 462 PRO A CA 1
ATOM 3611 C C . PRO A 1 462 ? -32.375 8.081 2.168 1.00 82.19 462 PRO A C 1
ATOM 3613 O O . PRO A 1 462 ? -32.278 6.974 2.690 1.00 82.19 462 PRO A O 1
ATOM 3616 N N . GLY A 1 463 ? -32.967 9.101 2.788 1.00 79.50 463 GLY A N 1
ATOM 3617 C CA . GLY A 1 463 ? -33.667 8.914 4.058 1.00 79.50 463 GLY A CA 1
ATOM 3618 C C . GLY A 1 463 ? -34.879 7.994 3.887 1.00 79.50 463 GLY A C 1
ATOM 3619 O O . GLY A 1 463 ? -35.657 8.162 2.943 1.00 79.50 463 GLY A O 1
ATOM 3620 N N . GLY A 1 464 ? -35.056 7.053 4.812 1.00 76.50 464 GLY A N 1
ATOM 3621 C CA . GLY A 1 464 ? -36.122 6.054 4.763 1.00 76.50 464 GLY A CA 1
ATOM 3622 C C . GLY A 1 464 ? -36.297 5.333 6.097 1.00 76.50 464 GLY A C 1
ATOM 3623 O O . GLY A 1 464 ? -35.350 5.197 6.869 1.00 76.50 464 GLY A O 1
ATOM 3624 N N . ASP A 1 465 ? -37.522 4.899 6.386 1.00 69.00 465 ASP A N 1
ATOM 3625 C CA . ASP A 1 465 ? -37.914 4.214 7.624 1.00 69.00 465 ASP A CA 1
ATOM 3626 C C . ASP A 1 465 ? -38.199 2.716 7.418 1.00 69.00 465 ASP A C 1
ATOM 3628 O O . ASP A 1 465 ? -38.844 2.086 8.261 1.00 69.00 465 ASP A O 1
ATOM 3632 N N . ASP A 1 466 ? -37.714 2.127 6.317 1.00 66.50 466 ASP A N 1
ATOM 3633 C CA . ASP A 1 466 ? -37.998 0.733 5.978 1.00 66.50 466 ASP A CA 1
ATOM 3634 C C . ASP A 1 466 ? -37.200 -0.246 6.854 1.00 66.50 466 ASP A C 1
ATOM 3636 O O . ASP A 1 466 ? -36.141 -0.771 6.503 1.00 66.50 466 ASP A O 1
ATOM 3640 N N . CYS A 1 467 ? -37.762 -0.521 8.027 1.00 62.16 467 CYS A N 1
ATOM 3641 C CA . CYS A 1 467 ? -37.252 -1.487 8.989 1.00 62.16 467 CYS A CA 1
ATOM 3642 C C . CYS A 1 467 ? -37.298 -2.945 8.500 1.00 62.16 467 CYS A C 1
ATOM 3644 O O . CYS A 1 467 ? -36.781 -3.820 9.193 1.00 62.16 467 CYS A O 1
ATOM 3646 N N . CYS A 1 468 ? -37.923 -3.229 7.352 1.00 61.50 468 CYS A N 1
ATOM 3647 C CA . CYS A 1 468 ? -38.149 -4.593 6.874 1.00 61.50 468 CYS A CA 1
ATOM 3648 C C . CYS A 1 468 ? -37.148 -5.037 5.798 1.00 61.50 468 CYS A C 1
ATOM 3650 O O . CYS A 1 468 ? -37.011 -6.243 5.596 1.00 61.50 468 CYS A O 1
ATOM 3652 N N . ASN A 1 469 ? -36.441 -4.100 5.151 1.00 60.31 469 ASN A N 1
ATOM 3653 C CA . ASN A 1 469 ? -35.501 -4.388 4.057 1.00 60.31 469 ASN A CA 1
ATOM 3654 C C . ASN A 1 469 ? -34.043 -3.968 4.329 1.00 60.31 469 ASN A C 1
ATOM 3656 O O . ASN A 1 469 ? -33.180 -4.232 3.501 1.00 60.31 469 ASN A O 1
ATOM 3660 N N . GLY A 1 470 ? -33.744 -3.376 5.492 1.00 60.06 470 GLY A N 1
ATOM 3661 C CA . GLY A 1 470 ? -32.383 -2.928 5.836 1.00 60.06 470 GLY A CA 1
ATOM 3662 C C . GLY A 1 470 ? -32.042 -1.509 5.361 1.00 60.06 470 GLY A C 1
ATOM 3663 O O . GLY A 1 470 ? -30.957 -1.020 5.668 1.00 60.06 470 GLY A O 1
ATOM 3664 N N . ASP A 1 471 ? -32.992 -0.824 4.721 1.00 64.94 471 ASP A N 1
ATOM 3665 C CA . ASP A 1 471 ? -32.854 0.525 4.148 1.00 64.94 471 ASP A CA 1
ATOM 3666 C C . ASP A 1 471 ? -33.187 1.652 5.149 1.00 64.94 471 ASP A C 1
ATOM 3668 O O . ASP A 1 471 ? -33.512 2.779 4.768 1.00 64.94 471 ASP A O 1
ATOM 3672 N N . ALA A 1 472 ? -33.169 1.358 6.452 1.00 83.50 472 ALA A N 1
ATOM 3673 C CA . ALA A 1 472 ? -33.377 2.379 7.470 1.00 83.50 472 ALA A CA 1
ATOM 3674 C C . ALA A 1 472 ? -32.177 3.338 7.489 1.00 83.50 472 ALA A C 1
ATOM 3676 O O . ALA A 1 472 ? -31.078 2.943 7.872 1.00 83.50 472 ALA A O 1
ATOM 3677 N N . ASN A 1 473 ? -32.400 4.598 7.118 1.00 89.56 473 ASN A N 1
ATOM 3678 C CA . ASN A 1 473 ? -31.403 5.661 7.181 1.00 89.56 473 ASN A CA 1
ATOM 3679 C C . ASN A 1 473 ? -32.043 6.913 7.813 1.00 89.56 473 ASN A C 1
ATOM 3681 O O . ASN A 1 473 ? -32.908 7.538 7.184 1.00 89.56 473 ASN A O 1
ATOM 3685 N N . PRO A 1 474 ? -31.668 7.294 9.050 1.00 92.19 474 PRO A N 1
ATOM 3686 C CA . PRO A 1 474 ? -30.555 6.765 9.852 1.00 92.19 474 PRO A CA 1
ATOM 3687 C C . PRO A 1 474 ? -30.829 5.406 10.529 1.00 92.19 474 PRO A C 1
ATOM 3689 O O . PRO A 1 474 ? -31.975 5.089 10.862 1.00 92.19 474 PRO A O 1
ATOM 3692 N N . ARG A 1 475 ? -29.765 4.645 10.836 1.00 90.88 475 ARG A N 1
ATOM 3693 C CA . ARG A 1 475 ? -29.820 3.456 11.709 1.00 90.88 475 ARG A CA 1
ATOM 3694 C C . ARG A 1 475 ? -29.615 3.834 13.174 1.00 90.88 475 ARG A C 1
ATOM 3696 O O . ARG A 1 475 ? -28.889 4.766 13.511 1.00 90.88 475 ARG A O 1
ATOM 3703 N N . THR A 1 476 ? -30.279 3.096 14.061 1.00 92.56 476 THR A N 1
ATOM 3704 C CA . THR A 1 476 ? -30.200 3.277 15.517 1.00 92.56 476 THR A CA 1
ATOM 3705 C C . THR A 1 476 ? -29.651 2.020 16.176 1.00 92.56 476 THR A C 1
ATOM 3707 O O . THR A 1 476 ? -30.110 0.922 15.865 1.00 92.56 476 THR A O 1
ATOM 3710 N N . HIS A 1 477 ? -28.763 2.195 17.152 1.00 94.75 477 HIS A N 1
ATOM 3711 C CA . HIS A 1 477 ? -28.277 1.124 18.016 1.00 94.75 477 HIS A CA 1
ATOM 3712 C C . HIS A 1 477 ? -28.337 1.531 19.488 1.00 94.75 477 HIS A C 1
ATOM 3714 O O . HIS A 1 477 ? -28.151 2.699 19.829 1.00 94.75 477 HIS A O 1
ATOM 3720 N N . TYR A 1 478 ? -28.608 0.564 20.362 1.00 96.69 478 TYR A N 1
ATOM 3721 C CA . TYR A 1 478 ? -28.649 0.770 21.804 1.00 96.69 478 TYR A CA 1
ATOM 3722 C C . TYR A 1 478 ? -27.497 0.027 22.462 1.00 96.69 478 TYR A C 1
ATOM 3724 O O . TYR A 1 478 ? -27.470 -1.198 22.441 1.00 96.69 478 TYR A O 1
ATOM 3732 N N . GLN A 1 479 ? -26.608 0.789 23.087 1.00 97.94 479 GLN A N 1
ATOM 3733 C CA . GLN A 1 479 ? -25.529 0.287 23.917 1.00 97.94 479 GLN A CA 1
ATOM 3734 C C . GLN A 1 479 ? -25.950 0.377 25.390 1.00 97.94 479 GLN A C 1
ATOM 3736 O O . GLN A 1 479 ? -26.385 1.429 25.867 1.00 97.94 479 GLN A O 1
ATOM 3741 N N . ILE A 1 480 ? -25.839 -0.726 26.124 1.00 98.00 480 ILE A N 1
ATOM 3742 C CA . ILE A 1 480 ? -26.153 -0.803 27.552 1.00 98.00 480 ILE A CA 1
ATOM 3743 C C . ILE A 1 480 ? -24.843 -0.870 28.327 1.00 98.00 480 ILE A C 1
ATOM 3745 O O . ILE A 1 480 ? -24.088 -1.829 28.202 1.00 98.00 480 ILE A O 1
ATOM 3749 N N . ILE A 1 481 ? -24.599 0.125 29.176 1.00 98.19 481 ILE A N 1
ATOM 3750 C CA . ILE A 1 481 ? -23.407 0.193 30.024 1.00 98.19 481 ILE A CA 1
ATOM 3751 C C . ILE A 1 481 ? -23.859 0.131 31.476 1.00 98.19 481 ILE A C 1
ATOM 3753 O O . ILE A 1 481 ? -24.729 0.890 31.904 1.00 98.19 481 ILE A O 1
ATOM 3757 N N . LYS A 1 482 ? -23.294 -0.786 32.254 1.00 96.75 482 LYS A N 1
ATOM 3758 C CA . LYS A 1 482 ? -23.594 -0.942 33.675 1.00 96.75 482 LYS A CA 1
ATOM 3759 C C . LYS A 1 482 ? -22.347 -0.614 34.481 1.00 96.75 482 LYS A C 1
ATOM 3761 O O . LYS A 1 482 ? -21.332 -1.280 34.325 1.00 96.75 482 LYS A O 1
ATOM 3766 N N . VAL A 1 483 ? -22.461 0.354 35.383 1.00 96.00 483 VAL A N 1
ATOM 3767 C CA . VAL A 1 483 ? -21.435 0.665 36.380 1.00 96.00 483 VAL A CA 1
ATOM 3768 C C . VAL A 1 483 ? -21.886 0.086 37.712 1.00 96.00 483 VAL A C 1
ATOM 3770 O O . VAL A 1 483 ? -23.003 0.364 38.162 1.00 96.00 483 VAL A O 1
ATOM 3773 N N . ILE A 1 484 ? -21.060 -0.766 38.313 1.00 92.31 484 ILE A N 1
ATOM 3774 C CA . ILE A 1 484 ? -21.380 -1.446 39.566 1.00 92.31 484 ILE A CA 1
ATOM 3775 C C . ILE A 1 484 ? -20.396 -1.106 40.671 1.00 92.31 484 ILE A C 1
ATOM 3777 O O . ILE A 1 484 ? -19.187 -1.052 40.466 1.00 92.31 484 ILE A O 1
ATOM 3781 N N . ASP A 1 485 ? -20.949 -0.968 41.867 1.00 89.69 485 ASP A N 1
ATOM 3782 C CA . ASP A 1 485 ? -20.212 -1.067 43.110 1.00 89.69 485 ASP A CA 1
ATOM 3783 C C . ASP A 1 485 ? -20.244 -2.517 43.586 1.00 89.69 485 ASP A C 1
ATOM 3785 O O . ASP A 1 485 ? -21.239 -3.003 44.128 1.00 89.69 485 ASP A O 1
ATOM 3789 N N . ASN A 1 486 ? -19.156 -3.233 43.314 1.00 78.94 486 ASN A N 1
ATOM 3790 C CA . ASN A 1 486 ? -18.911 -4.569 43.847 1.00 78.94 486 ASN A CA 1
ATOM 3791 C C . ASN A 1 486 ? -17.856 -4.554 44.963 1.00 78.94 486 ASN A C 1
ATOM 3793 O O . ASN A 1 486 ? -17.379 -5.616 45.368 1.00 78.94 486 ASN A O 1
ATOM 3797 N N . THR A 1 487 ? -17.469 -3.370 45.443 1.00 75.62 487 THR A N 1
ATOM 3798 C CA . THR A 1 487 ? -16.439 -3.252 46.465 1.00 75.62 487 THR A CA 1
ATOM 3799 C C . THR A 1 487 ? -17.070 -3.513 47.831 1.00 75.62 487 THR A C 1
ATOM 3801 O O . THR A 1 487 ? -17.952 -2.770 48.262 1.00 75.62 487 THR A O 1
ATOM 3804 N N . PRO A 1 488 ? -16.652 -4.565 48.557 1.00 72.62 488 PRO A N 1
ATOM 3805 C CA . PRO A 1 488 ? -17.204 -4.825 49.874 1.00 72.62 488 PRO A CA 1
ATOM 3806 C C . PRO A 1 488 ? -16.805 -3.712 50.844 1.00 72.62 488 PRO A C 1
ATOM 3808 O O . PRO A 1 488 ? -15.653 -3.271 50.874 1.00 72.62 488 PRO A O 1
ATOM 3811 N N . ILE A 1 489 ? -17.747 -3.325 51.704 1.00 77.38 489 ILE A N 1
ATOM 3812 C CA . ILE A 1 489 ? -17.449 -2.479 52.858 1.00 77.38 489 ILE A CA 1
ATOM 3813 C C . ILE A 1 489 ? -16.503 -3.252 53.779 1.00 77.38 489 ILE A C 1
ATOM 3815 O O . ILE A 1 489 ? -16.821 -4.360 54.222 1.00 77.38 489 ILE A O 1
ATOM 3819 N N . THR A 1 490 ? -15.348 -2.668 54.096 1.00 77.12 490 THR A N 1
ATOM 3820 C CA . THR A 1 490 ? -14.391 -3.253 55.042 1.00 77.12 490 THR A CA 1
ATOM 3821 C C . THR A 1 490 ? -14.248 -2.383 56.283 1.00 77.12 490 THR A C 1
ATOM 3823 O O . THR A 1 490 ? -14.174 -1.155 56.214 1.00 77.12 490 THR A O 1
ATOM 3826 N N . PHE A 1 491 ? -14.212 -3.032 57.446 1.00 75.75 491 PHE A N 1
ATOM 3827 C CA . PHE A 1 491 ? -13.961 -2.378 58.726 1.00 75.75 491 PHE A CA 1
ATOM 3828 C C . PHE A 1 491 ? -12.471 -2.380 59.049 1.00 75.75 491 PHE A C 1
ATOM 3830 O O . PHE A 1 491 ? -11.772 -3.363 58.795 1.00 75.75 491 PHE A O 1
ATOM 3837 N N . GLU A 1 492 ? -12.001 -1.318 59.695 1.00 77.06 492 GLU A N 1
ATOM 3838 C CA . GLU A 1 492 ? -10.675 -1.305 60.293 1.00 77.06 492 GLU A CA 1
ATOM 3839 C C . GLU A 1 492 ? -10.651 -2.253 61.505 1.00 77.06 492 GLU A C 1
ATOM 3841 O O . GLU A 1 492 ? -11.172 -1.954 62.583 1.00 77.06 492 GLU A O 1
ATOM 3846 N N . THR A 1 493 ? -10.024 -3.421 61.346 1.00 67.62 493 THR A N 1
ATOM 3847 C CA . THR A 1 493 ? -10.009 -4.487 62.367 1.00 67.62 493 THR A CA 1
ATOM 3848 C C . THR A 1 493 ? -9.263 -4.106 63.646 1.00 67.62 493 THR A C 1
ATOM 3850 O O . THR A 1 493 ? -9.439 -4.748 64.677 1.00 67.62 493 THR A O 1
ATOM 3853 N N . ASN A 1 494 ? -8.437 -3.058 63.598 1.00 66.06 494 ASN A N 1
ATOM 3854 C CA . ASN A 1 494 ? -7.636 -2.597 64.731 1.00 66.06 494 ASN A CA 1
ATOM 3855 C C . ASN A 1 494 ? -8.360 -1.559 65.602 1.00 66.06 494 ASN A C 1
ATOM 3857 O O . ASN A 1 494 ? -7.817 -1.154 66.629 1.00 66.06 494 ASN A O 1
ATOM 3861 N N . HIS A 1 495 ? -9.568 -1.130 65.218 1.00 63.47 495 HIS A N 1
ATOM 3862 C CA . HIS A 1 495 ? -10.293 -0.083 6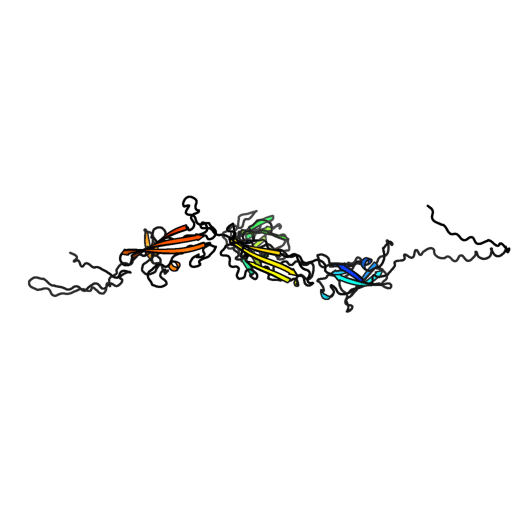5.938 1.00 63.47 495 HIS A CA 1
ATOM 3863 C C . HIS A 1 495 ? -11.253 -0.604 67.019 1.00 63.47 495 HIS A C 1
ATOM 3865 O O . HIS A 1 495 ? -11.700 0.160 67.873 1.00 63.47 495 HIS A O 1
ATOM 3871 N N . VAL A 1 496 ? -11.557 -1.905 67.030 1.00 62.09 496 VAL A N 1
ATOM 3872 C CA . VAL A 1 496 ? -12.514 -2.502 67.975 1.00 62.09 496 VAL A CA 1
ATOM 3873 C C . VAL A 1 496 ? -11.773 -3.429 68.942 1.00 62.09 496 VAL A C 1
ATOM 3875 O O . VAL A 1 496 ? -11.751 -4.646 68.788 1.00 62.09 496 VAL A O 1
ATOM 3878 N N . GLY A 1 497 ? -11.085 -2.833 69.919 1.00 66.81 497 GLY A N 1
ATOM 3879 C CA . GLY A 1 497 ? -10.449 -3.567 71.019 1.00 66.81 497 GLY A CA 1
ATOM 3880 C C . GLY A 1 497 ? -11.451 -4.065 72.070 1.00 66.81 497 GLY A C 1
ATOM 3881 O O . GLY A 1 497 ? -12.645 -3.769 72.007 1.00 66.81 497 GLY A O 1
ATOM 3882 N N . TYR A 1 498 ? -10.961 -4.799 73.076 1.00 71.94 498 TYR A N 1
ATOM 3883 C CA . TYR A 1 498 ? -11.772 -5.184 74.236 1.00 71.94 498 TYR A CA 1
ATOM 3884 C C . TYR A 1 498 ? -12.259 -3.939 74.985 1.00 71.94 498 TYR A C 1
ATOM 3886 O O . TYR A 1 498 ? -11.459 -3.091 75.382 1.00 71.94 498 TYR A O 1
ATOM 3894 N N . VAL A 1 499 ? -13.571 -3.848 75.200 1.00 74.44 499 VAL A N 1
ATOM 3895 C CA . VAL A 1 499 ? -14.177 -2.813 76.042 1.00 74.44 499 VAL A CA 1
ATOM 3896 C C . VAL A 1 499 ? -14.397 -3.403 77.432 1.00 74.44 499 VAL A C 1
ATOM 3898 O O . VAL A 1 499 ? -15.290 -4.224 77.632 1.00 74.44 499 VAL A O 1
ATOM 3901 N N . GLU A 1 500 ? -13.576 -2.991 78.396 1.00 81.69 500 GLU A N 1
ATOM 3902 C CA . GLU A 1 500 ? -13.774 -3.328 79.807 1.00 81.69 500 GLU A CA 1
ATOM 3903 C C . GLU A 1 500 ? -14.666 -2.276 80.472 1.00 81.69 500 GLU A C 1
ATOM 3905 O O . GLU A 1 500 ? -14.358 -1.083 80.476 1.00 81.69 500 GLU A O 1
ATOM 3910 N N . VAL A 1 501 ? -15.781 -2.721 81.052 1.00 82.12 501 VAL A N 1
ATOM 3911 C CA . VAL A 1 501 ? -16.716 -1.865 81.788 1.00 82.12 501 VAL A CA 1
ATOM 3912 C C . VAL A 1 501 ? -17.008 -2.444 83.160 1.00 82.12 501 VAL A C 1
ATOM 3914 O O . VAL A 1 501 ? -17.288 -3.631 83.319 1.00 82.12 501 VAL A O 1
ATOM 3917 N N . SER A 1 502 ? -16.970 -1.577 84.167 1.00 85.50 502 SER A N 1
ATOM 3918 C CA . SER A 1 502 ? -17.357 -1.930 85.529 1.00 85.50 502 SER A CA 1
ATOM 3919 C C . SER A 1 502 ? -18.873 -2.096 85.614 1.00 85.50 502 SER A C 1
ATOM 3921 O O . SER A 1 502 ? -19.618 -1.154 85.345 1.00 85.50 502 SER A O 1
ATOM 3923 N N . ALA A 1 503 ? -19.325 -3.281 86.022 1.00 89.75 503 ALA A N 1
ATOM 3924 C CA . ALA A 1 503 ? -20.733 -3.553 86.291 1.00 89.75 503 ALA A CA 1
ATOM 3925 C C . ALA A 1 503 ? -21.123 -3.159 87.721 1.00 89.75 503 ALA A C 1
ATOM 3927 O O . ALA A 1 503 ? -20.295 -3.145 88.637 1.00 89.75 503 ALA A O 1
ATOM 3928 N N . ASN A 1 504 ? -22.404 -2.861 87.928 1.00 90.06 504 ASN A N 1
ATOM 3929 C CA . ASN A 1 504 ? -22.950 -2.667 89.264 1.00 90.06 504 ASN A CA 1
ATOM 3930 C C . ASN A 1 504 ? -22.828 -3.983 90.066 1.00 90.06 504 ASN A C 1
ATOM 3932 O O . ASN A 1 504 ? -23.306 -5.026 89.616 1.00 90.06 504 ASN A O 1
ATOM 3936 N N . PRO A 1 505 ? -22.212 -3.960 91.264 1.00 86.81 505 PRO A N 1
ATOM 3937 C CA . PRO A 1 505 ? -21.915 -5.172 92.026 1.00 86.81 505 PRO A CA 1
ATOM 3938 C C . PRO A 1 505 ? -23.148 -5.856 92.641 1.00 86.81 505 PRO A C 1
ATOM 3940 O O . PRO A 1 505 ? -23.015 -6.955 93.174 1.00 86.81 505 PRO A O 1
ATOM 3943 N N . PHE A 1 506 ? -24.326 -5.224 92.611 1.00 87.62 506 PHE A N 1
ATOM 3944 C CA . PHE A 1 506 ? -25.555 -5.762 93.204 1.00 87.62 506 PHE A CA 1
ATOM 3945 C C . PHE A 1 506 ? -26.527 -6.359 92.181 1.00 87.62 506 PHE A C 1
ATOM 3947 O O . PHE A 1 506 ? -27.280 -7.263 92.537 1.00 87.62 506 PHE A O 1
ATOM 3954 N N . ASP A 1 507 ? -26.522 -5.877 90.936 1.00 90.19 507 ASP A N 1
ATOM 3955 C CA . ASP A 1 507 ? -27.429 -6.340 89.872 1.00 90.19 507 ASP A CA 1
ATOM 3956 C C . ASP A 1 507 ? -26.706 -6.820 88.598 1.00 90.19 507 ASP A C 1
ATOM 3958 O O . ASP A 1 507 ? -27.358 -7.271 87.658 1.00 90.19 507 ASP A O 1
ATOM 3962 N N . CYS A 1 508 ? -25.368 -6.765 88.579 1.00 86.19 508 CYS A N 1
ATOM 3963 C CA . CYS A 1 508 ? -24.504 -7.145 87.458 1.00 86.19 508 CYS A CA 1
ATOM 3964 C C . CYS A 1 508 ? -24.818 -6.416 86.138 1.00 86.19 508 CYS A C 1
ATOM 3966 O O . CYS A 1 508 ? -24.459 -6.908 85.069 1.00 86.19 508 CYS A O 1
ATOM 3968 N N . SER A 1 509 ? -25.465 -5.247 86.189 1.00 87.12 509 SER A N 1
ATOM 3969 C CA . SER A 1 509 ? -25.799 -4.458 85.001 1.00 87.12 509 SER A CA 1
ATOM 3970 C C . SER A 1 509 ? -24.754 -3.375 84.705 1.00 87.12 509 SER A C 1
ATOM 3972 O O . SER A 1 509 ? -24.130 -2.813 85.610 1.00 87.12 509 SER A O 1
ATOM 3974 N N . ALA A 1 510 ? -24.559 -3.077 83.420 1.00 83.44 510 ALA A N 1
ATOM 3975 C CA . ALA A 1 510 ? -23.748 -1.961 82.944 1.00 83.44 510 ALA A CA 1
ATOM 3976 C C . ALA A 1 510 ? -24.368 -1.374 81.669 1.00 83.44 510 ALA A C 1
ATOM 3978 O O . ALA A 1 510 ? -24.810 -2.117 80.794 1.00 83.44 510 ALA A O 1
ATOM 3979 N N . CYS A 1 511 ? -24.362 -0.046 81.548 1.00 82.88 511 CYS A N 1
ATOM 3980 C CA . CYS A 1 511 ? -24.607 0.632 80.276 1.00 82.88 511 CYS A CA 1
ATOM 3981 C C . CYS A 1 511 ? -23.256 0.958 79.641 1.00 82.88 511 CYS A C 1
ATOM 3983 O O . CYS A 1 511 ? -22.423 1.609 80.271 1.00 82.88 511 CYS A O 1
ATOM 3985 N N . VAL A 1 512 ? -23.051 0.531 78.399 1.00 80.75 512 VAL A N 1
ATOM 3986 C CA . VAL A 1 512 ? -21.823 0.786 77.645 1.00 80.75 512 VAL A CA 1
ATOM 3987 C C . VAL A 1 512 ? -22.166 1.426 76.306 1.00 80.75 512 VAL A C 1
ATOM 3989 O O . VAL A 1 512 ? -23.048 0.954 75.593 1.00 80.75 512 VAL A O 1
ATOM 3992 N N . THR A 1 513 ? -21.468 2.507 75.967 1.00 79.19 513 THR A N 1
ATOM 3993 C CA . THR A 1 513 ? -21.469 3.048 74.606 1.00 79.19 513 THR A CA 1
ATOM 3994 C C . THR A 1 513 ? -20.368 2.338 73.840 1.00 79.19 513 THR A C 1
ATOM 3996 O O . THR A 1 513 ? -19.194 2.475 74.183 1.00 79.19 513 THR A O 1
ATOM 3999 N N . LEU A 1 514 ? -20.740 1.558 72.831 1.00 76.44 514 LEU A N 1
ATOM 4000 C CA . LEU A 1 514 ? -19.768 0.875 71.986 1.00 76.44 514 LEU A CA 1
ATOM 4001 C C . LEU A 1 514 ? -19.156 1.871 70.988 1.00 76.44 514 LEU A C 1
ATOM 4003 O O . LEU A 1 514 ? -19.882 2.736 70.487 1.00 76.44 514 LEU A O 1
ATOM 4007 N N . PRO A 1 515 ? -17.844 1.781 70.703 1.00 76.00 515 PRO A N 1
ATOM 4008 C CA . PRO A 1 515 ? -17.240 2.577 69.644 1.00 76.00 515 PRO A CA 1
ATOM 4009 C C . PRO A 1 515 ? -17.907 2.236 68.309 1.00 76.00 515 PRO A C 1
ATOM 4011 O O . PRO A 1 515 ? -18.206 1.072 68.031 1.00 76.00 515 PRO A O 1
ATOM 4014 N N . VAL A 1 516 ? -18.162 3.261 67.494 1.00 75.88 516 VAL A N 1
ATOM 4015 C CA . VAL A 1 516 ? -18.645 3.044 66.130 1.00 75.88 516 VAL A CA 1
ATOM 4016 C C . VAL A 1 516 ? -17.543 2.352 65.322 1.00 75.88 516 VAL A C 1
ATOM 4018 O O . VAL A 1 516 ? -16.365 2.674 65.515 1.00 75.88 516 VAL A O 1
ATOM 4021 N N . PRO A 1 517 ? -17.881 1.399 64.441 1.00 74.75 517 PRO A N 1
ATOM 4022 C CA . PRO A 1 517 ? -16.884 0.820 63.559 1.00 74.75 517 PRO A CA 1
ATOM 4023 C C . PRO A 1 517 ? -16.265 1.921 62.690 1.00 74.75 517 PRO A C 1
ATOM 4025 O O . PRO A 1 517 ? -16.994 2.706 62.082 1.00 74.75 517 PRO A O 1
ATOM 4028 N N . LEU A 1 518 ? -14.934 1.966 62.599 1.00 76.94 518 LEU A N 1
ATOM 4029 C CA . LEU A 1 518 ? -14.281 2.733 61.542 1.00 76.94 518 LEU A CA 1
ATOM 4030 C C . LEU A 1 518 ? -14.333 1.920 60.256 1.00 76.94 518 LEU A C 1
ATOM 4032 O O . LEU A 1 518 ? -13.881 0.773 60.212 1.00 76.94 518 LEU A O 1
ATOM 4036 N N . ILE A 1 519 ? -14.904 2.515 59.217 1.00 73.38 519 ILE A N 1
ATOM 4037 C CA . ILE A 1 519 ? -14.925 1.925 57.885 1.00 73.38 519 ILE A CA 1
ATOM 4038 C C . ILE A 1 519 ? -13.666 2.361 57.146 1.00 73.38 519 ILE A C 1
ATOM 4040 O O . ILE A 1 519 ? -13.352 3.549 57.065 1.00 73.38 519 ILE A O 1
ATOM 4044 N N . GLN A 1 520 ? -12.942 1.368 56.638 1.00 73.50 520 GLN A N 1
ATOM 4045 C CA . GLN A 1 520 ? -11.703 1.541 55.892 1.00 73.50 520 GLN A CA 1
ATOM 4046 C C . GLN A 1 520 ? -11.971 1.747 54.396 1.00 73.50 520 GLN A C 1
ATOM 4048 O O . GLN A 1 520 ? -11.221 2.461 53.736 1.00 73.50 520 GLN A O 1
ATOM 4053 N N . ASN A 1 521 ? -13.035 1.138 53.869 1.00 70.75 521 ASN A N 1
ATOM 4054 C CA . ASN A 1 521 ? -13.453 1.276 52.480 1.00 70.75 521 ASN A CA 1
ATOM 4055 C C . ASN A 1 521 ? -14.982 1.357 52.392 1.00 70.75 521 ASN A C 1
ATOM 4057 O O . ASN A 1 521 ? -15.671 0.480 52.914 1.00 70.75 521 ASN A O 1
ATOM 4061 N N . TYR A 1 522 ? -15.488 2.402 51.736 1.00 69.06 522 TYR A N 1
ATOM 4062 C CA . TYR A 1 522 ? -16.918 2.651 51.519 1.00 69.06 522 TYR A CA 1
ATOM 4063 C C . TYR A 1 522 ? -17.401 2.182 50.132 1.00 69.06 522 TYR A C 1
ATOM 4065 O O . TYR A 1 522 ? -18.556 2.407 49.769 1.00 69.06 522 TYR A O 1
ATOM 4073 N N . GLY A 1 523 ? -16.525 1.546 49.347 1.00 75.62 523 GLY A N 1
ATOM 4074 C CA . GLY A 1 523 ? -16.777 1.323 47.927 1.00 75.62 523 GLY A CA 1
ATOM 4075 C C . GLY A 1 523 ? -16.964 2.659 47.216 1.00 75.62 523 GLY A C 1
ATOM 4076 O O . GLY A 1 523 ? -16.234 3.615 47.485 1.00 75.62 523 GLY A O 1
ATOM 4077 N N . CYS A 1 524 ? -17.975 2.734 46.359 1.00 77.69 524 CYS A N 1
ATOM 4078 C CA . CYS A 1 524 ? -18.372 3.956 45.655 1.00 77.69 524 CYS A CA 1
ATOM 4079 C C . CYS A 1 524 ? -19.691 4.519 46.189 1.00 77.69 524 CYS A C 1
ATOM 4081 O O . CYS A 1 524 ? -20.400 5.256 45.500 1.00 77.69 524 CYS A O 1
ATOM 4083 N N . SER A 1 525 ? -20.046 4.129 47.411 1.00 74.94 525 SER A N 1
ATOM 4084 C CA . SER A 1 525 ? -21.277 4.521 48.074 1.00 74.94 525 SER A CA 1
ATOM 4085 C C . SER A 1 525 ? -20.989 5.474 49.237 1.00 74.94 525 SER A C 1
ATOM 4087 O O . SER A 1 525 ? -20.125 5.228 50.073 1.00 74.94 525 SER A O 1
ATOM 4089 N N . ASP A 1 526 ? -21.753 6.564 49.329 1.00 67.94 526 ASP A N 1
ATOM 4090 C CA . ASP A 1 526 ? -21.586 7.579 50.385 1.00 67.94 526 ASP A CA 1
ATOM 4091 C C . ASP A 1 526 ? -22.315 7.222 51.700 1.00 67.94 526 ASP A C 1
ATOM 4093 O O . ASP A 1 526 ? -22.434 8.050 52.607 1.00 67.94 526 ASP A O 1
ATOM 4097 N N . GLY A 1 527 ? -22.860 6.005 51.821 1.00 66.69 527 GLY A N 1
ATOM 4098 C CA . GLY A 1 527 ? -23.745 5.632 52.924 1.00 66.69 527 GLY A CA 1
ATOM 4099 C C . GLY A 1 527 ? -23.615 4.177 53.352 1.00 66.69 527 GLY A C 1
ATOM 4100 O O . GLY A 1 527 ? -23.603 3.271 52.528 1.00 66.69 527 GLY A O 1
ATOM 4101 N N . TYR A 1 528 ? -23.584 3.953 54.667 1.00 71.38 528 TYR A N 1
ATOM 4102 C CA . TYR A 1 528 ? -23.523 2.626 55.274 1.00 71.38 528 TYR A CA 1
ATOM 4103 C C . TYR A 1 528 ? -24.481 2.513 56.459 1.00 71.38 528 TYR A C 1
ATOM 4105 O O . TYR A 1 528 ? -24.801 3.489 57.139 1.00 71.38 528 TYR A O 1
ATOM 4113 N N . THR A 1 529 ? -24.902 1.285 56.739 1.00 73.31 529 THR A N 1
ATOM 4114 C CA . THR A 1 529 ? -25.640 0.921 57.951 1.00 73.31 529 THR A CA 1
ATOM 4115 C C . THR A 1 529 ? -24.944 -0.260 58.607 1.00 73.31 529 THR A C 1
ATOM 4117 O O . THR A 1 529 ? -24.548 -1.193 57.911 1.00 73.31 529 THR A O 1
ATOM 4120 N N . TYR A 1 530 ? -24.808 -0.247 59.931 1.00 71.69 530 TYR A N 1
ATOM 4121 C CA . TYR A 1 530 ? -24.266 -1.373 60.689 1.00 71.69 530 TYR A CA 1
ATOM 4122 C C . TYR A 1 530 ? -25.233 -1.770 61.805 1.00 71.69 530 TYR A C 1
ATOM 4124 O O . TYR A 1 530 ? -25.867 -0.919 62.429 1.00 71.69 530 TYR A O 1
ATOM 4132 N N . GLU A 1 531 ? -25.326 -3.071 62.062 1.00 74.69 531 GLU A N 1
ATOM 4133 C CA . GLU A 1 531 ? -26.065 -3.627 63.191 1.00 74.69 531 GLU A CA 1
ATOM 4134 C C . GLU A 1 531 ? -25.081 -4.228 64.193 1.00 74.69 531 GLU A C 1
ATOM 4136 O O . GLU A 1 531 ? -24.093 -4.861 63.819 1.00 74.69 531 GLU A O 1
ATOM 4141 N N . VAL A 1 532 ? -25.350 -4.024 65.483 1.00 71.69 532 VAL A N 1
ATOM 4142 C CA . VAL A 1 532 ? -24.552 -4.597 66.569 1.00 71.69 532 VAL A CA 1
ATOM 4143 C C . VAL A 1 532 ? -25.381 -5.670 67.264 1.00 71.69 532 VAL A C 1
ATOM 4145 O O . VAL A 1 532 ? -26.422 -5.374 67.849 1.00 71.69 532 VAL A O 1
ATOM 4148 N N . GLY A 1 533 ? -24.910 -6.914 67.203 1.00 69.12 533 GLY A N 1
ATOM 4149 C CA . GLY A 1 533 ? -25.489 -8.055 67.913 1.00 69.12 533 GLY A CA 1
ATOM 4150 C C . GLY A 1 533 ? -24.582 -8.547 69.042 1.00 69.12 533 GLY A C 1
ATOM 4151 O O . GLY A 1 533 ? -23.379 -8.296 69.039 1.00 69.12 533 GLY A O 1
ATOM 4152 N N . TYR A 1 534 ? -25.154 -9.276 70.001 1.00 68.31 534 TYR A N 1
ATOM 4153 C CA . TYR A 1 534 ? -24.389 -10.078 70.957 1.00 68.31 534 TYR A CA 1
ATOM 4154 C C . TYR A 1 534 ? -24.372 -11.533 70.475 1.00 68.31 534 TYR A C 1
ATOM 4156 O O . TYR A 1 534 ? -25.411 -12.067 70.086 1.00 68.31 534 TYR A O 1
ATOM 4164 N N . CYS A 1 535 ? -23.210 -12.187 70.489 1.00 53.72 535 CYS A N 1
ATOM 4165 C CA . CYS A 1 535 ? -23.165 -13.642 70.350 1.00 53.72 535 CYS A CA 1
ATOM 4166 C C . CYS A 1 535 ? -23.623 -14.256 71.678 1.00 53.72 535 CYS A C 1
ATOM 4168 O O . CYS A 1 535 ? -23.037 -13.955 72.719 1.00 53.72 535 CYS A O 1
ATOM 4170 N N . ALA A 1 536 ? -24.694 -15.051 71.632 1.00 47.00 536 ALA A N 1
ATOM 4171 C CA . ALA A 1 536 ? -25.214 -15.799 72.776 1.00 47.00 536 ALA A CA 1
ATOM 4172 C C . ALA A 1 536 ? -24.394 -17.064 73.053 1.00 47.00 536 ALA A C 1
ATOM 4174 O O . ALA A 1 536 ? -23.963 -17.709 72.067 1.00 47.00 536 ALA A O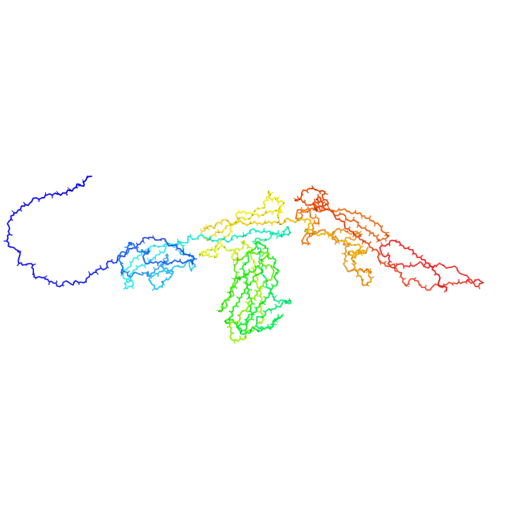 1
#

pLDDT: mean 80.21, std 15.56, range [31.69, 98.31]

Secondary structure (DSSP, 8-state):
---------------------SSS-------------------B-SEEEEE--TTSEEEE-HHHHB-S----TT--EEEEEEE-TTS-B-SEE-SSS-EEEETTT-GGGTTSEEEEEEEETTEEEEEEEEEEEEE-----EE-PPPPEEE-TT---SSTTT-EEEEEEE--SSS-BEETTS--BSSS-EEEPTT-EEEEEEEE-----TTEEEEEEEEEEEES--TTEEEEEE-TT-S--EEEESSPP-------B--HHHHSEEEEEEEEE-SSS-EEEEEEEEEEEEEETT-TTTT--EE-SS-GGG-EEEEEEEEE-TT----SSEEEEEEEEEEEE-TT--BPPPEEEEEEEE---TTSEEPPPPBSSSSSPPEETTSEEEEE-TTS-EEEEEEES-SSSSSS--HHHH---EETTEE-SS-TTGGGEEEEEEEEEEEEETTEEEEEEEEEEEETTSPPB--TTTT--BSEEEEEEEEEE--PPPEE-TTS------PPPTTT------PPPPPEEE-TT-S----------